Protein AF-A0A9Q1DS61-F1 (afdb_monomer)

Nearest PDB structures (foldseek):
  5mv9-assembly1_A  TM=9.771E-01  e=9.068E-58  Homo sapiens
  5xbf-assembly1_A  TM=9.706E-01  e=5.310E-56  Homo sapiens
  5mv7-assembly1_A  TM=9.578E-01  e=1.484E-56  Homo sapiens
  5mv8-assembly1_A  TM=9.631E-01  e=2.096E-55  Homo sapiens
  5ejs-assembly1_A  TM=6.787E-01  e=4.409E-28  Dictyostelium discoideum

Sequence (700 aa):
FEAVKRSGPALSKNKFIVAINWTGVTFLDEKERKLLVLSYPEITVVNTVRDGKAFGQTVFLSTLKGDFTLSSLMAGDIAELLHMFLGGLRDRSQYAVALQEANKQDDPTFLSFKKGELIILIKDDDYSPDRGWMKGKNERTSQTGAVSMDAILILPTLTKPTNEVLSLLNLSPDQRKTILQTNQREAGTVERVAPFSLKEFSLEYFRQPSKDVNRQVMSKGAAPERLWASSREPLKQALLKSLERSPLLSHQASLCFTAILKYMGDYPTKQVQSPLELTDQIFGLATANMALRDEVYCQIMKQMTSNNNRFSLDQGWQLLWLCCGLFPPSQALLKHAKRFLETRRREPLASDCLQRLQASLRMEPRKLPPHQVEIDAIQQSSTQIFHKVRFPNDTDEVFEVGTSTRIRDLIQTIAGKLNLASGDGFSIFVKTPDKFLSLNETDYFFDSLRQITDWSMKSKRTRDGGPVNVSYLVYFMRKLWFNVYPGRDLEADHLFHFPQELPKYLRGYHKCTKEDMVNIAALLFRVKFDSDKTQFVTIPKILKELVPNDQLKAMSSEEWKKNIIATYNKQVGQTAEEAVVAFLKSIFRWPTFGCAFFEVKQTSEANFPDIVQIAISKQGVTIIHPKTKDVLAMHPYNRIANWCSGSTYFHMTIGDLVKGNKILCETSLGYKMDDLLTSYVNMYVKERKAARPRNQRLTT

Radius of gyration: 37.16 Å; Cα contacts (8 Å, |Δi|>4): 1120; chains: 1; bounding box: 120×65×96 Å

Solvent-accessible surface area (backbone atoms only — not comparable to full-atom values): 39104 Å² total; per-residue (Å²): 83,65,34,33,57,77,47,52,67,94,58,98,61,54,62,34,33,47,46,77,56,100,77,28,42,34,35,21,38,98,82,70,46,79,70,45,78,42,48,47,67,40,54,77,48,77,50,73,50,82,59,97,58,102,76,59,29,33,27,37,40,34,34,66,84,46,48,35,35,33,38,15,90,58,22,66,60,54,46,53,54,48,48,51,52,46,50,62,25,35,78,65,29,43,42,26,35,27,73,43,68,39,88,47,90,88,43,80,65,42,45,59,47,51,57,53,40,54,28,39,48,48,97,55,89,89,44,57,65,92,77,48,33,36,38,27,29,32,67,90,78,68,47,61,18,42,34,51,53,91,38,40,44,70,34,30,34,88,60,87,79,52,72,66,60,52,53,49,69,62,42,53,77,69,55,38,55,55,48,53,65,51,50,71,67,62,85,55,94,60,82,85,62,74,67,54,67,49,59,73,57,37,75,76,47,34,50,78,79,80,84,55,70,68,54,61,72,79,42,84,80,70,76,80,83,57,85,44,38,43,72,71,71,73,48,87,53,43,61,38,47,84,37,67,85,34,68,67,58,14,50,51,44,17,53,20,45,43,30,51,31,46,70,29,66,53,43,96,65,99,63,91,73,56,70,62,62,33,45,40,54,45,33,39,59,31,39,71,32,75,87,42,35,49,47,51,53,49,52,47,53,12,52,55,26,92,55,85,52,64,69,32,42,56,40,38,50,44,53,47,42,53,45,19,44,38,40,51,57,48,81,84,49,39,65,56,55,52,45,37,33,66,46,36,60,88,42,90,60,26,59,57,29,50,52,33,35,60,51,27,70,79,45,83,62,41,70,54,42,86,37,67,70,61,50,57,28,40,76,70,72,36,92,71,38,75,46,68,37,31,38,59,63,76,47,72,50,77,40,82,51,60,81,77,34,27,37,48,57,52,43,47,53,51,23,58,75,62,68,39,90,61,48,74,39,50,40,46,31,42,37,41,93,89,48,79,43,76,58,60,52,85,41,40,48,54,46,55,51,43,56,52,44,53,52,52,40,58,64,43,50,78,73,66,80,60,93,66,84,72,68,70,45,41,34,49,44,76,72,48,63,62,98,76,55,73,73,77,40,59,58,47,39,62,45,32,50,45,47,59,45,48,62,43,48,31,65,42,77,57,76,73,54,74,67,54,44,34,51,41,24,19,29,46,48,23,50,74,47,46,88,53,70,82,55,62,82,46,41,64,81,46,41,74,81,39,35,27,64,83,51,62,79,77,51,56,60,67,55,50,39,54,50,22,52,59,46,38,66,71,49,72,90,63,48,32,69,58,24,51,40,51,45,44,54,62,48,61,75,42,94,64,49,67,42,50,78,42,80,32,39,45,81,56,58,88,92,50,65,51,60,34,29,38,34,41,42,84,72,24,45,32,36,26,39,72,84,84,50,46,77,76,47,74,47,40,63,94,42,49,66,50,71,53,56,47,78,56,24,29,39,38,34,34,55,49,97,89,81,34,58,59,46,43,28,45,28,76,56,14,63,59,53,49,52,51,53,53,49,54,52,50,50,54,53,50,53,57,59,69,70,51,73,91,82,82,84,84,88,133

Structure (mmCIF, N/CA/C/O backbone):
data_AF-A0A9Q1DS61-F1
#
_entry.id   AF-A0A9Q1DS61-F1
#
loop_
_atom_site.group_PDB
_atom_site.id
_atom_site.type_symbol
_atom_site.label_atom_id
_atom_site.label_alt_id
_atom_site.label_comp_id
_atom_site.label_asym_id
_atom_site.label_entity_id
_atom_site.label_seq_id
_atom_site.pdbx_PDB_ins_code
_atom_site.Cartn_x
_atom_site.Cartn_y
_atom_site.Cartn_z
_atom_site.occupancy
_atom_site.B_iso_or_equiv
_atom_site.auth_seq_id
_atom_site.auth_comp_id
_atom_site.auth_asym_id
_atom_site.auth_atom_id
_atom_site.pdbx_PDB_model_num
ATOM 1 N N . PHE A 1 1 ? 40.387 -6.948 8.600 1.00 91.94 1 PHE A N 1
ATOM 2 C CA . PHE A 1 1 ? 39.322 -6.109 9.186 1.00 91.94 1 PHE A CA 1
ATOM 3 C C . PHE A 1 1 ? 38.029 -6.277 8.402 1.00 91.94 1 PHE A C 1
ATOM 5 O O . PHE A 1 1 ? 38.066 -6.127 7.188 1.00 91.94 1 PHE A O 1
ATOM 12 N N . GLU A 1 2 ? 36.901 -6.597 9.037 1.00 91.44 2 GLU A N 1
ATOM 13 C CA . GLU A 1 2 ? 35.610 -6.658 8.331 1.00 91.44 2 GLU A CA 1
ATOM 14 C C . GLU A 1 2 ? 35.118 -5.258 7.954 1.00 91.44 2 GLU A C 1
ATOM 16 O O . GLU A 1 2 ? 35.142 -4.344 8.780 1.00 91.44 2 GLU A O 1
ATOM 21 N N . ALA A 1 3 ? 34.670 -5.085 6.712 1.00 91.31 3 ALA A N 1
ATOM 22 C CA . ALA A 1 3 ? 34.197 -3.809 6.202 1.00 91.31 3 ALA A CA 1
ATOM 23 C C . ALA A 1 3 ? 33.010 -3.976 5.244 1.00 91.31 3 ALA A C 1
ATOM 25 O O . ALA A 1 3 ? 32.880 -4.969 4.522 1.00 91.31 3 ALA A O 1
ATOM 26 N N . VAL A 1 4 ? 32.153 -2.957 5.220 1.00 90.94 4 VAL A N 1
ATOM 27 C CA . VAL A 1 4 ? 31.038 -2.836 4.280 1.00 90.94 4 VAL A CA 1
ATOM 28 C C . VAL A 1 4 ? 31.237 -1.590 3.427 1.00 90.94 4 VAL A C 1
ATOM 30 O O . VAL A 1 4 ? 31.324 -0.478 3.949 1.00 90.94 4 VAL A O 1
ATOM 33 N N . LYS A 1 5 ? 31.281 -1.753 2.104 1.00 90.81 5 LYS A N 1
ATOM 34 C CA . LYS A 1 5 ? 31.340 -0.633 1.161 1.00 90.81 5 LYS A CA 1
ATOM 35 C C . LYS A 1 5 ? 30.006 0.113 1.151 1.00 90.81 5 LYS A C 1
ATOM 37 O O . LYS A 1 5 ? 28.981 -0.450 0.773 1.00 90.81 5 LYS A O 1
ATOM 42 N N . ARG A 1 6 ? 30.039 1.393 1.523 1.00 86.88 6 ARG A N 1
ATOM 43 C CA . ARG A 1 6 ? 28.910 2.335 1.436 1.00 86.88 6 ARG A CA 1
ATOM 44 C C . ARG A 1 6 ? 28.854 3.016 0.072 1.00 86.88 6 ARG A C 1
ATOM 46 O O . ARG A 1 6 ? 27.777 3.174 -0.489 1.00 86.88 6 ARG A O 1
ATOM 53 N N . SER A 1 7 ? 30.012 3.378 -0.471 1.00 82.38 7 SER A N 1
ATOM 54 C CA . SER A 1 7 ? 30.150 3.968 -1.804 1.00 82.38 7 SER A CA 1
ATOM 55 C C . SER A 1 7 ? 31.542 3.680 -2.377 1.00 82.38 7 SER A C 1
ATOM 57 O O . SER A 1 7 ? 32.457 3.270 -1.655 1.00 82.38 7 SER A O 1
ATOM 59 N N . GLY A 1 8 ? 31.683 3.839 -3.692 1.00 81.94 8 GLY A N 1
ATOM 60 C CA . GLY A 1 8 ? 32.939 3.652 -4.417 1.00 81.94 8 GLY A CA 1
ATOM 61 C C . GLY A 1 8 ? 32.847 2.646 -5.567 1.00 81.94 8 GLY A C 1
ATOM 62 O O . GLY A 1 8 ? 31.772 2.069 -5.793 1.00 81.94 8 GLY A O 1
ATOM 63 N N . PRO A 1 9 ? 33.959 2.427 -6.295 1.00 81.94 9 PRO A N 1
ATOM 64 C CA . PRO A 1 9 ? 34.030 1.574 -7.481 1.00 81.94 9 PRO A CA 1
ATOM 65 C C . PRO A 1 9 ? 33.326 0.220 -7.333 1.00 81.94 9 PRO A C 1
ATOM 67 O O . PRO A 1 9 ? 33.289 -0.372 -6.249 1.00 81.94 9 PRO A O 1
ATOM 70 N N . ALA A 1 10 ? 32.733 -0.273 -8.424 1.00 76.69 10 ALA A N 1
ATOM 71 C CA . ALA A 1 10 ? 32.017 -1.547 -8.435 1.00 76.69 10 ALA A CA 1
ATOM 72 C C . ALA A 1 10 ? 32.930 -2.704 -7.990 1.00 76.69 10 ALA A C 1
ATOM 74 O O . ALA A 1 10 ? 34.021 -2.888 -8.521 1.00 76.69 10 ALA A O 1
ATOM 75 N N . LEU A 1 11 ? 32.455 -3.477 -7.013 1.00 80.44 11 LEU A N 1
ATOM 76 C CA . LEU A 1 11 ? 33.067 -4.713 -6.531 1.00 80.44 11 LEU A CA 1
ATOM 77 C C . LEU A 1 11 ? 32.002 -5.806 -6.624 1.00 80.44 11 LEU A C 1
ATOM 79 O O . LEU A 1 11 ? 30.812 -5.508 -6.526 1.00 80.44 11 LEU A O 1
ATOM 83 N N . SER A 1 12 ? 32.407 -7.065 -6.779 1.00 78.31 12 SER A N 1
ATOM 84 C CA . SER A 1 12 ? 31.463 -8.190 -6.873 1.00 78.31 12 SER A CA 1
ATOM 85 C C . SER A 1 12 ? 30.697 -8.461 -5.570 1.00 78.31 12 SER A C 1
ATOM 87 O O . SER A 1 12 ? 29.675 -9.144 -5.600 1.00 78.31 12 SER A O 1
ATOM 89 N N . LYS A 1 13 ? 31.158 -7.918 -4.433 1.00 81.88 13 LYS A N 1
ATOM 90 C CA . LYS A 1 13 ? 30.482 -7.956 -3.129 1.00 81.88 13 LYS A CA 1
ATOM 91 C C . LYS A 1 13 ? 30.678 -6.640 -2.374 1.00 81.88 13 LYS A C 1
ATOM 93 O O . LYS A 1 13 ? 31.725 -6.007 -2.485 1.00 81.88 13 LYS A O 1
ATOM 98 N N . ASN A 1 14 ? 29.681 -6.262 -1.571 1.00 85.81 14 ASN A N 1
ATOM 99 C CA . ASN A 1 14 ? 29.724 -5.052 -0.738 1.00 85.81 14 ASN A CA 1
ATOM 100 C C . ASN A 1 14 ? 30.189 -5.311 0.703 1.00 85.81 14 ASN A C 1
ATOM 102 O O . ASN A 1 14 ? 30.565 -4.359 1.376 1.00 85.81 14 ASN A O 1
ATOM 106 N N . LYS A 1 15 ? 30.196 -6.566 1.170 1.00 89.88 15 LYS A N 1
ATOM 107 C CA . LYS A 1 15 ? 30.783 -6.980 2.453 1.00 89.88 15 LYS A CA 1
ATOM 108 C C . LYS A 1 15 ? 32.044 -7.797 2.178 1.00 89.88 15 LYS A C 1
ATOM 110 O O . LYS A 1 15 ? 31.995 -8.728 1.371 1.00 89.88 15 LYS A O 1
ATOM 115 N N . PHE A 1 16 ? 33.156 -7.419 2.798 1.00 93.88 16 PHE A N 1
ATOM 116 C CA . PHE A 1 16 ? 34.461 -8.039 2.576 1.00 93.88 16 PHE A CA 1
ATOM 117 C C . PHE A 1 16 ? 35.422 -7.795 3.743 1.00 93.88 16 PHE A C 1
ATOM 119 O O . PHE A 1 16 ? 35.166 -6.991 4.638 1.00 93.88 16 PHE A O 1
ATOM 126 N N . ILE A 1 17 ? 36.550 -8.495 3.720 1.00 93.38 17 ILE A N 1
ATOM 127 C CA . ILE A 1 17 ? 37.658 -8.357 4.655 1.00 93.38 17 ILE A CA 1
ATOM 128 C C . ILE A 1 17 ? 38.732 -7.484 3.998 1.00 93.38 17 ILE A C 1
ATOM 130 O O . ILE A 1 17 ? 39.232 -7.797 2.920 1.00 93.38 17 ILE A O 1
ATOM 134 N N . VAL A 1 18 ? 39.105 -6.386 4.650 1.00 94.06 18 VAL A N 1
ATOM 135 C CA . VAL A 1 18 ? 40.271 -5.568 4.301 1.00 94.06 18 VAL A CA 1
ATOM 136 C C . VAL A 1 18 ? 41.505 -6.188 4.954 1.00 94.06 18 VAL A C 1
ATOM 138 O O . VAL A 1 18 ? 41.606 -6.221 6.184 1.00 94.06 18 VAL A O 1
ATOM 141 N N . ALA A 1 19 ? 42.425 -6.692 4.138 1.00 94.06 19 ALA A N 1
ATOM 142 C CA . ALA A 1 19 ? 43.728 -7.201 4.547 1.00 94.06 19 ALA A CA 1
ATOM 143 C C . ALA A 1 19 ? 44.811 -6.180 4.180 1.00 94.06 19 ALA A C 1
ATOM 145 O O . ALA A 1 19 ? 44.914 -5.774 3.024 1.00 94.06 19 ALA A O 1
ATOM 146 N N . ILE A 1 20 ? 45.608 -5.762 5.162 1.00 94.12 20 ILE A N 1
ATOM 147 C CA . ILE A 1 20 ? 46.700 -4.795 4.991 1.00 94.12 20 ILE A CA 1
ATOM 148 C C . ILE A 1 20 ? 48.000 -5.517 5.326 1.00 94.12 20 ILE A C 1
ATOM 150 O O . ILE A 1 20 ? 48.112 -6.121 6.391 1.00 94.12 20 ILE A O 1
ATOM 154 N N . ASN A 1 21 ? 48.967 -5.485 4.415 1.00 88.62 21 ASN A N 1
ATOM 155 C CA . ASN A 1 21 ? 50.283 -6.083 4.621 1.00 88.62 21 ASN A CA 1
ATOM 156 C C . ASN A 1 21 ? 51.387 -5.194 4.025 1.00 88.62 21 ASN A C 1
ATOM 158 O O . ASN A 1 21 ? 51.119 -4.130 3.475 1.00 88.62 21 ASN A O 1
ATOM 162 N N . TRP A 1 22 ? 52.641 -5.640 4.092 1.00 79.88 22 TRP A N 1
ATOM 163 C CA . TRP A 1 22 ? 53.790 -4.876 3.594 1.00 79.88 22 TRP A CA 1
ATOM 164 C C . TRP A 1 22 ? 53.781 -4.620 2.071 1.00 79.88 22 TRP A C 1
ATOM 166 O O . TRP A 1 22 ? 54.504 -3.743 1.609 1.00 79.88 22 TRP A O 1
ATOM 176 N N . THR A 1 23 ? 52.956 -5.333 1.292 1.00 79.50 23 THR A N 1
ATOM 177 C CA . THR A 1 23 ? 52.822 -5.142 -0.168 1.00 79.50 23 THR A CA 1
ATOM 178 C C . THR A 1 23 ? 51.690 -4.192 -0.568 1.00 79.50 23 THR A C 1
ATOM 180 O O . THR A 1 23 ? 51.740 -3.614 -1.653 1.00 79.50 23 THR A O 1
ATOM 183 N N . GLY A 1 24 ? 50.673 -4.010 0.281 1.00 89.19 24 GLY A N 1
ATOM 184 C CA . GLY A 1 24 ? 49.528 -3.155 -0.023 1.00 89.19 24 GLY A CA 1
ATOM 185 C C . GLY A 1 24 ? 48.254 -3.544 0.721 1.00 89.19 24 GLY A C 1
ATOM 186 O O . GLY A 1 24 ? 48.281 -4.178 1.779 1.00 89.19 24 GLY A O 1
ATOM 187 N N . VAL A 1 25 ? 47.118 -3.166 0.136 1.00 93.88 25 VAL A N 1
ATOM 188 C CA . VAL A 1 25 ? 45.771 -3.388 0.669 1.00 93.88 25 VAL A CA 1
ATOM 189 C C . VAL A 1 25 ? 44.997 -4.305 -0.264 1.00 93.88 25 VAL A C 1
ATOM 191 O O . VAL A 1 25 ? 44.885 -4.044 -1.459 1.00 93.88 25 VAL A O 1
ATOM 194 N N . THR A 1 26 ? 44.434 -5.381 0.274 1.00 93.56 26 THR A N 1
ATOM 195 C CA . THR A 1 26 ? 43.620 -6.337 -0.483 1.00 93.56 26 THR A CA 1
ATOM 196 C C . THR A 1 26 ? 42.227 -6.446 0.119 1.00 93.56 26 THR A C 1
ATOM 198 O O . THR A 1 26 ? 42.078 -6.620 1.327 1.00 93.56 26 THR A O 1
ATOM 201 N N . PHE A 1 27 ? 41.195 -6.373 -0.719 1.00 93.62 27 PHE A N 1
ATOM 202 C CA . PHE A 1 27 ? 39.818 -6.673 -0.330 1.00 93.62 27 PHE A CA 1
ATOM 203 C C . PHE A 1 27 ? 39.524 -8.135 -0.661 1.00 93.62 27 PHE A C 1
ATOM 205 O O . PHE A 1 27 ? 39.691 -8.550 -1.807 1.00 93.62 27 PHE A O 1
ATOM 212 N N . LEU A 1 28 ? 39.107 -8.913 0.332 1.00 91.19 28 LEU A N 1
ATOM 213 C CA . LEU A 1 28 ? 38.871 -10.354 0.244 1.00 91.19 28 LEU A CA 1
ATOM 214 C C . LEU A 1 28 ? 37.408 -10.668 0.558 1.00 91.19 28 LEU A C 1
ATOM 216 O O . LEU A 1 28 ? 36.851 -10.094 1.488 1.00 91.19 28 LEU A O 1
ATOM 220 N N . ASP A 1 29 ? 36.766 -11.578 -0.170 1.00 87.56 29 ASP A N 1
ATOM 221 C CA . ASP A 1 29 ? 35.454 -12.075 0.259 1.00 87.56 29 ASP A CA 1
ATOM 222 C C . ASP A 1 29 ? 35.543 -13.105 1.400 1.00 87.56 29 ASP A C 1
ATOM 224 O O . ASP A 1 29 ? 36.623 -13.494 1.832 1.00 87.56 29 ASP A O 1
ATOM 228 N N . GLU A 1 30 ? 34.386 -13.578 1.872 1.00 83.25 30 GLU A N 1
ATOM 229 C CA . GLU A 1 30 ? 34.262 -14.615 2.914 1.00 83.25 30 GLU A CA 1
ATOM 230 C C . GLU A 1 30 ? 34.907 -15.966 2.539 1.00 83.25 30 GLU A C 1
ATOM 232 O O . GLU A 1 30 ? 35.036 -16.839 3.389 1.00 83.25 30 GLU A O 1
ATOM 237 N N . LYS A 1 31 ? 35.297 -16.160 1.271 1.00 85.00 31 LYS A N 1
ATOM 238 C CA . LYS A 1 31 ? 36.021 -17.339 0.772 1.00 85.00 31 LYS A CA 1
ATOM 239 C C . LYS A 1 31 ? 37.478 -17.005 0.419 1.00 85.00 31 LYS A C 1
ATOM 241 O O . LYS A 1 31 ? 38.080 -17.718 -0.380 1.00 85.00 31 LYS A O 1
ATOM 246 N N . GLU A 1 32 ? 38.003 -15.897 0.946 1.00 82.06 32 GLU A N 1
ATOM 247 C CA . GLU A 1 32 ? 39.356 -15.370 0.715 1.00 82.06 32 GLU A CA 1
ATOM 248 C C . GLU A 1 32 ? 39.688 -15.051 -0.755 1.00 82.06 32 GLU A C 1
ATOM 250 O O . GLU A 1 32 ? 40.851 -14.941 -1.152 1.00 82.06 32 GLU A O 1
ATOM 255 N N . ARG A 1 33 ? 38.674 -14.849 -1.605 1.00 84.50 33 ARG A N 1
ATOM 256 C CA . ARG A 1 33 ? 38.889 -14.455 -3.002 1.00 84.50 33 ARG A CA 1
ATOM 257 C C . ARG A 1 33 ? 39.174 -12.962 -3.084 1.00 84.50 33 ARG A C 1
ATOM 259 O O . ARG A 1 33 ? 38.415 -12.150 -2.555 1.00 84.50 33 ARG A O 1
ATOM 266 N N . LYS A 1 34 ? 40.237 -12.595 -3.804 1.00 87.00 34 LYS A N 1
ATOM 267 C CA . LYS A 1 34 ? 40.643 -11.200 -4.035 1.00 87.00 34 LYS A CA 1
ATOM 268 C C . LYS A 1 34 ? 39.604 -10.468 -4.889 1.00 87.00 34 LYS A C 1
ATOM 270 O O . LYS A 1 34 ? 39.375 -10.830 -6.038 1.00 87.00 34 LYS A O 1
ATOM 275 N N . LEU A 1 35 ? 38.997 -9.434 -4.318 1.00 85.56 35 LEU A N 1
ATOM 276 C CA . LEU A 1 35 ? 38.041 -8.532 -4.963 1.00 85.56 35 LEU A CA 1
ATOM 277 C C . LEU A 1 35 ? 38.737 -7.300 -5.547 1.00 85.56 35 LEU A C 1
ATOM 279 O O . LEU A 1 35 ? 38.339 -6.806 -6.597 1.00 85.56 35 LEU A O 1
ATOM 283 N N . LEU A 1 36 ? 39.765 -6.808 -4.855 1.00 88.50 36 LEU A N 1
ATOM 284 C CA . LEU A 1 36 ? 40.584 -5.672 -5.264 1.00 88.50 36 LEU A CA 1
ATOM 285 C C . LEU A 1 36 ? 41.955 -5.771 -4.594 1.00 88.50 36 LEU A C 1
ATOM 287 O O . LEU A 1 36 ? 42.037 -6.145 -3.426 1.00 88.50 36 LEU A O 1
ATOM 291 N N . VAL A 1 37 ? 43.013 -5.413 -5.320 1.00 89.56 37 VAL A N 1
ATOM 292 C CA . VAL A 1 37 ? 44.373 -5.270 -4.789 1.00 89.56 37 VAL A CA 1
ATOM 293 C C . VAL A 1 37 ? 44.839 -3.855 -5.106 1.00 89.56 37 VAL A C 1
ATOM 295 O O . VAL A 1 37 ? 44.765 -3.431 -6.258 1.00 89.56 37 VAL A O 1
ATOM 298 N N . LEU A 1 38 ? 45.284 -3.137 -4.081 1.00 89.62 38 LEU A N 1
ATOM 299 C CA . LEU A 1 38 ? 45.813 -1.782 -4.162 1.00 89.62 38 LEU A CA 1
ATOM 300 C C . LEU A 1 38 ? 47.242 -1.786 -3.629 1.00 89.62 38 LEU A C 1
ATOM 302 O O . LEU A 1 38 ? 47.490 -2.202 -2.497 1.00 89.62 38 LEU A O 1
ATOM 306 N N . SER A 1 39 ? 48.175 -1.299 -4.432 1.00 91.50 39 SER A N 1
ATOM 307 C CA . SER A 1 39 ? 49.520 -0.958 -3.982 1.00 91.50 39 SER A CA 1
ATOM 308 C C . SER A 1 39 ? 49.509 0.380 -3.235 1.00 91.50 39 SER A C 1
ATOM 310 O O . SER A 1 39 ? 48.635 1.222 -3.441 1.00 91.50 39 SER A O 1
ATOM 312 N N . TYR A 1 40 ? 50.489 0.607 -2.361 1.00 92.19 40 TYR A N 1
ATOM 313 C CA . TYR A 1 40 ? 50.568 1.854 -1.594 1.00 92.19 40 TYR A CA 1
ATOM 314 C C . TYR A 1 40 ? 50.649 3.128 -2.453 1.00 92.19 40 TYR A C 1
ATOM 316 O O . TYR A 1 40 ? 49.975 4.096 -2.099 1.00 92.19 40 TYR A O 1
ATOM 324 N N . PRO A 1 41 ? 51.370 3.167 -3.594 1.00 90.19 41 PRO A N 1
ATOM 325 C CA . PRO A 1 41 ? 51.361 4.331 -4.485 1.00 90.19 41 PRO A CA 1
ATOM 326 C C . PRO A 1 41 ? 49.991 4.670 -5.078 1.00 90.19 41 PRO A C 1
ATOM 328 O O . PRO A 1 41 ? 49.776 5.798 -5.515 1.00 90.19 41 PRO A O 1
ATOM 331 N N . GLU A 1 42 ? 49.061 3.712 -5.100 1.00 88.94 42 GLU A N 1
ATOM 332 C CA . GLU A 1 42 ? 47.697 3.939 -5.573 1.00 88.94 42 GLU A CA 1
ATOM 333 C C . GLU A 1 42 ? 46.806 4.590 -4.514 1.00 88.94 42 GLU A C 1
ATOM 335 O O . GLU A 1 42 ? 45.727 5.062 -4.860 1.00 88.94 42 GLU A O 1
ATOM 340 N N . ILE A 1 43 ? 47.229 4.637 -3.250 1.00 90.88 43 ILE A N 1
ATOM 341 C CA . ILE A 1 43 ? 46.463 5.217 -2.146 1.00 90.88 43 ILE A CA 1
ATOM 342 C C . ILE A 1 43 ? 46.905 6.664 -1.944 1.00 90.88 43 ILE A C 1
ATOM 344 O O . ILE A 1 43 ? 48.043 6.941 -1.564 1.00 90.88 43 ILE A O 1
ATOM 348 N N . THR A 1 44 ? 45.993 7.603 -2.190 1.00 84.19 44 THR A N 1
ATOM 349 C CA . THR A 1 44 ? 46.311 9.034 -2.176 1.00 84.19 44 THR A CA 1
ATOM 350 C C . THR A 1 44 ? 45.930 9.705 -0.863 1.00 84.19 44 THR A C 1
ATOM 352 O O . THR A 1 44 ? 46.688 10.540 -0.376 1.00 84.19 44 THR A O 1
ATOM 355 N N . VAL A 1 45 ? 44.778 9.348 -0.281 1.00 86.19 45 VAL A N 1
ATOM 356 C CA . VAL A 1 45 ? 44.268 9.939 0.969 1.00 86.19 45 VAL A CA 1
ATOM 357 C C . VAL A 1 45 ? 43.555 8.876 1.802 1.00 86.19 45 VAL A C 1
ATOM 359 O O . VAL A 1 45 ? 42.796 8.069 1.262 1.00 86.19 45 VAL A O 1
ATOM 362 N N . VAL A 1 46 ? 43.768 8.909 3.118 1.00 89.44 46 VAL A N 1
ATOM 363 C CA . VAL A 1 46 ? 43.074 8.074 4.105 1.00 89.44 46 VAL A CA 1
ATOM 364 C C . VAL A 1 46 ? 42.496 8.995 5.176 1.00 89.44 46 VAL A C 1
ATOM 366 O O . VAL A 1 46 ? 43.251 9.673 5.855 1.00 89.44 46 VAL A O 1
ATOM 369 N N . ASN A 1 47 ? 41.174 9.016 5.345 1.00 86.94 47 ASN A N 1
ATOM 370 C CA . ASN A 1 47 ? 40.501 9.826 6.369 1.00 86.94 47 ASN A CA 1
ATOM 371 C C . ASN A 1 47 ? 39.515 8.973 7.172 1.00 86.94 47 ASN A C 1
ATOM 373 O O . ASN A 1 47 ? 38.947 8.019 6.645 1.00 86.94 47 ASN A O 1
ATOM 377 N N . THR A 1 48 ? 39.239 9.347 8.420 1.00 86.00 48 THR A N 1
ATOM 378 C CA . THR A 1 48 ? 38.224 8.686 9.259 1.00 86.00 48 THR A CA 1
ATOM 379 C C . THR A 1 48 ? 37.234 9.680 9.827 1.00 86.00 48 THR A C 1
ATOM 381 O O . THR A 1 48 ? 37.630 10.752 10.278 1.00 86.00 48 THR A O 1
ATOM 384 N N . VAL A 1 49 ? 35.961 9.294 9.880 1.00 79.31 49 VAL A N 1
ATOM 385 C CA . VAL A 1 49 ? 34.908 10.059 10.559 1.00 79.31 49 VAL A CA 1
ATOM 386 C C . VAL A 1 49 ? 34.257 9.172 11.618 1.00 79.31 49 VAL A C 1
ATOM 388 O O . VAL A 1 49 ? 33.863 8.035 11.336 1.00 79.31 49 VAL A O 1
ATOM 391 N N . ARG A 1 50 ? 34.157 9.693 12.847 1.00 66.00 50 ARG A N 1
ATOM 392 C CA . ARG A 1 50 ? 33.386 9.083 13.938 1.00 66.00 50 ARG A CA 1
ATOM 393 C C . ARG A 1 50 ? 31.990 9.696 13.935 1.00 66.00 50 ARG A C 1
ATOM 395 O O . ARG A 1 50 ? 31.861 10.895 14.160 1.00 66.00 50 ARG A O 1
ATOM 402 N N . ASP A 1 51 ? 30.970 8.888 13.666 1.00 55.28 51 ASP A N 1
ATOM 403 C CA . ASP A 1 51 ? 29.582 9.347 13.699 1.00 55.28 51 ASP A CA 1
ATOM 404 C C . ASP A 1 51 ? 29.008 9.213 15.122 1.00 55.28 51 ASP A C 1
ATOM 406 O O . ASP A 1 51 ? 29.219 8.205 15.799 1.00 55.28 51 ASP A O 1
ATOM 410 N N . GLY A 1 52 ? 28.316 10.248 15.603 1.00 50.38 52 GLY A N 1
ATOM 411 C CA . GLY A 1 52 ? 27.884 10.404 17.003 1.00 50.38 52 GLY A CA 1
ATOM 412 C C . GLY A 1 52 ? 26.652 9.585 17.408 1.00 50.38 52 GLY A C 1
ATOM 413 O O . GLY A 1 52 ? 26.091 9.808 18.479 1.00 50.38 52 GLY A O 1
ATOM 414 N N . LYS A 1 53 ? 26.194 8.654 16.565 1.00 48.06 53 LYS A N 1
ATOM 415 C CA . LYS A 1 53 ? 25.075 7.740 16.845 1.00 48.06 53 LYS A CA 1
ATOM 416 C C . LYS A 1 53 ? 25.534 6.298 16.642 1.00 48.06 53 LYS A C 1
ATOM 418 O O . LYS A 1 53 ? 26.304 6.010 15.737 1.00 48.06 53 LYS A O 1
ATOM 423 N N . ALA A 1 54 ? 25.056 5.410 17.508 1.00 46.81 54 ALA A N 1
ATOM 424 C CA . ALA A 1 54 ? 25.646 4.128 17.908 1.00 46.81 54 ALA A CA 1
ATOM 425 C C . ALA A 1 54 ? 25.870 3.020 16.842 1.00 46.81 54 ALA A C 1
ATOM 427 O O . ALA A 1 54 ? 25.989 1.861 17.221 1.00 46.81 54 ALA A O 1
ATOM 428 N N . PHE A 1 55 ? 25.982 3.309 15.539 1.00 47.12 55 PHE A N 1
ATOM 429 C CA . PHE A 1 55 ? 26.291 2.294 14.520 1.00 47.12 55 PHE A CA 1
ATOM 430 C C . PHE A 1 55 ? 27.230 2.801 13.404 1.00 47.12 55 PHE A C 1
ATOM 432 O O . PHE A 1 55 ? 26.788 3.170 12.319 1.00 47.12 55 PHE A O 1
ATOM 439 N N . GLY A 1 56 ? 28.543 2.689 13.650 1.00 57.72 56 GLY A N 1
ATOM 440 C CA . GLY A 1 56 ? 29.570 2.482 12.614 1.00 57.72 56 GLY A CA 1
ATOM 441 C C . GLY A 1 56 ? 30.540 3.645 12.368 1.00 57.72 56 GLY A C 1
ATOM 442 O O . GLY A 1 56 ? 30.156 4.692 11.860 1.00 57.72 56 GLY A O 1
ATOM 443 N N . GLN A 1 57 ? 31.834 3.430 12.638 1.00 78.75 57 GLN A N 1
ATOM 444 C CA . GLN A 1 57 ? 32.900 4.324 12.173 1.00 78.75 57 GLN A CA 1
ATOM 445 C C . GLN A 1 57 ? 33.131 4.129 10.664 1.00 78.75 57 GLN A C 1
ATOM 447 O O . GLN A 1 57 ? 32.929 3.034 10.124 1.00 78.75 57 GLN A O 1
ATOM 452 N N . THR A 1 58 ? 33.545 5.191 9.971 1.00 88.12 58 THR A N 1
ATOM 453 C CA . THR A 1 58 ? 33.748 5.164 8.515 1.00 88.12 58 THR A CA 1
ATOM 454 C C . THR A 1 58 ? 35.170 5.576 8.156 1.00 88.12 58 THR A C 1
ATOM 456 O O . THR A 1 58 ? 35.659 6.596 8.642 1.00 88.12 58 THR A O 1
ATOM 459 N N . VAL A 1 59 ? 35.813 4.802 7.278 1.00 90.94 59 VAL A N 1
ATOM 460 C CA . VAL A 1 59 ? 37.090 5.144 6.64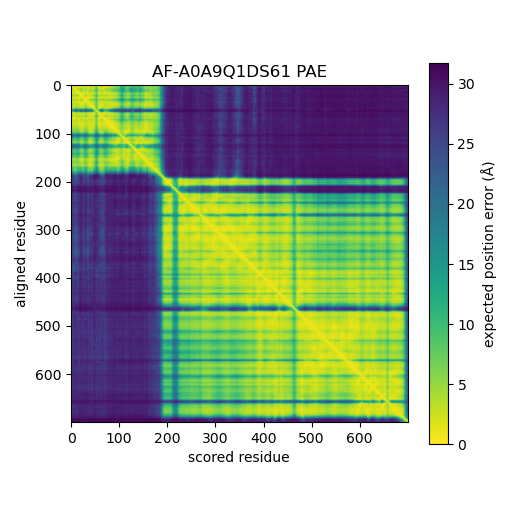1 1.00 90.94 59 VAL A CA 1
ATOM 461 C C . VAL A 1 59 ? 36.860 5.513 5.176 1.00 90.94 59 VAL A C 1
ATOM 463 O O . VAL A 1 59 ? 36.170 4.815 4.429 1.00 90.94 59 VAL A O 1
ATOM 466 N N . PHE A 1 60 ? 37.441 6.635 4.775 1.00 90.31 60 PHE A N 1
ATOM 467 C CA . PHE A 1 60 ? 37.475 7.136 3.411 1.00 90.31 60 PHE A CA 1
ATOM 468 C C . PHE A 1 60 ? 38.854 6.853 2.830 1.00 90.31 60 PHE A C 1
ATOM 470 O O . PHE A 1 60 ? 39.861 7.324 3.357 1.00 90.31 60 PHE A O 1
ATOM 477 N N . LEU A 1 61 ? 38.889 6.089 1.744 1.00 90.25 61 LEU A N 1
ATOM 478 C CA . LEU A 1 61 ? 40.106 5.702 1.047 1.00 90.25 61 LEU A CA 1
ATOM 479 C C . LEU A 1 61 ? 40.051 6.263 -0.374 1.00 90.25 61 LEU A C 1
ATOM 481 O O . LEU A 1 61 ? 39.346 5.723 -1.224 1.00 90.25 61 LEU A O 1
ATOM 485 N N . SER A 1 62 ? 40.775 7.351 -0.628 1.00 87.62 62 SER A N 1
ATOM 486 C CA . SER A 1 62 ? 40.922 7.890 -1.984 1.00 87.62 62 SER A CA 1
ATOM 487 C C . SER A 1 62 ? 42.054 7.161 -2.694 1.00 87.62 62 SER A C 1
ATOM 489 O O . SER A 1 62 ? 43.142 6.999 -2.128 1.00 87.62 62 SER A O 1
ATOM 491 N N . THR A 1 63 ? 41.800 6.698 -3.917 1.00 89.31 63 THR A N 1
ATOM 492 C CA . THR A 1 63 ? 42.782 5.919 -4.681 1.00 89.31 63 THR A CA 1
ATOM 493 C C . THR A 1 63 ? 42.842 6.345 -6.140 1.00 89.31 63 THR A C 1
ATOM 495 O O . THR A 1 63 ? 41.887 6.891 -6.692 1.00 89.31 63 THR A O 1
ATOM 498 N N . LEU A 1 64 ? 43.938 6.004 -6.819 1.00 83.31 64 LEU A N 1
ATOM 499 C CA . LEU A 1 64 ? 44.062 6.157 -8.270 1.00 83.31 64 LEU A CA 1
ATOM 500 C C . LEU A 1 64 ? 43.020 5.336 -9.049 1.00 83.31 64 LEU A C 1
ATOM 502 O O . LEU A 1 64 ? 42.756 5.650 -10.208 1.00 83.31 64 LEU A O 1
ATOM 506 N N . LYS A 1 65 ? 42.411 4.329 -8.405 1.00 80.25 65 LYS A N 1
ATOM 507 C CA . LYS A 1 65 ? 41.356 3.449 -8.934 1.00 80.25 65 LYS A CA 1
ATOM 508 C C . LYS A 1 65 ? 39.943 3.835 -8.462 1.00 80.25 65 LYS A C 1
ATOM 510 O O . LYS A 1 65 ? 38.986 3.111 -8.736 1.00 80.25 65 LYS A O 1
ATOM 515 N N . GLY A 1 66 ? 39.799 4.997 -7.822 1.00 83.00 66 GLY A N 1
ATOM 516 C CA . GLY A 1 66 ? 38.539 5.567 -7.345 1.00 83.00 66 GLY A CA 1
ATOM 517 C C . GLY A 1 66 ? 38.411 5.580 -5.822 1.00 83.00 66 GLY A C 1
ATOM 518 O O . GLY A 1 66 ? 39.131 4.879 -5.110 1.00 83.00 66 GLY A O 1
ATOM 519 N N . ASP A 1 67 ? 37.487 6.398 -5.327 1.00 88.44 67 ASP A N 1
ATOM 520 C CA . ASP A 1 67 ? 37.343 6.657 -3.894 1.00 88.44 67 ASP A CA 1
ATOM 521 C C . ASP A 1 67 ? 36.374 5.663 -3.254 1.00 88.44 67 ASP A C 1
ATOM 523 O O . ASP A 1 67 ? 35.291 5.408 -3.783 1.00 88.44 67 ASP A O 1
ATOM 527 N N . PHE A 1 68 ? 36.752 5.105 -2.108 1.00 90.00 68 PHE A N 1
ATOM 528 C CA . PHE A 1 68 ? 35.950 4.156 -1.345 1.00 90.00 68 PHE A CA 1
ATOM 529 C C . PHE A 1 68 ? 35.521 4.757 -0.010 1.00 90.00 68 PHE A C 1
ATOM 531 O O . PHE A 1 68 ? 36.335 5.308 0.730 1.00 90.00 68 PHE A O 1
ATOM 538 N N . THR A 1 69 ? 34.252 4.565 0.338 1.00 90.81 69 THR A N 1
ATOM 539 C CA . THR A 1 69 ? 33.734 4.818 1.686 1.00 90.81 69 THR A CA 1
ATOM 540 C C . THR A 1 69 ? 33.381 3.482 2.318 1.00 90.81 69 THR A C 1
ATOM 542 O O . THR A 1 69 ? 32.454 2.800 1.869 1.00 90.81 69 THR A O 1
ATOM 545 N N . LEU A 1 70 ? 34.129 3.090 3.348 1.00 92.06 70 LEU A N 1
ATOM 546 C CA . LEU A 1 70 ? 33.988 1.799 4.014 1.00 92.06 70 LEU A CA 1
ATOM 547 C C . LEU A 1 70 ? 33.521 1.998 5.453 1.00 92.06 70 LEU A C 1
ATOM 549 O O . LEU A 1 70 ? 34.099 2.777 6.204 1.00 92.06 70 LEU A O 1
ATOM 553 N N . SER A 1 71 ? 32.493 1.257 5.847 1.00 90.56 71 SER A N 1
ATOM 554 C CA . SER A 1 71 ? 32.004 1.203 7.222 1.00 90.56 71 SER A CA 1
ATOM 555 C C . SER A 1 71 ? 32.606 -0.017 7.918 1.00 90.56 71 SER A C 1
ATOM 557 O O . SER A 1 71 ? 32.501 -1.129 7.397 1.00 90.56 71 SER A O 1
ATOM 559 N N . SER A 1 72 ? 33.261 0.182 9.063 1.00 88.69 72 SER A N 1
ATOM 560 C CA . SER A 1 72 ? 33.884 -0.885 9.857 1.00 88.69 72 SER A CA 1
ATOM 561 C C . SER A 1 72 ? 33.867 -0.528 11.340 1.00 88.69 72 SER A C 1
ATOM 563 O O . SER A 1 72 ? 33.952 0.643 11.707 1.00 88.69 72 SER A O 1
ATOM 565 N N . LEU A 1 73 ? 33.791 -1.542 12.203 1.00 86.69 73 LEU A N 1
ATOM 566 C CA . LEU A 1 73 ? 33.942 -1.363 13.651 1.00 86.69 73 LEU A CA 1
ATOM 567 C C . LEU A 1 73 ? 35.378 -0.963 14.034 1.00 86.69 73 LEU A C 1
ATOM 569 O O . LEU A 1 73 ? 35.561 -0.264 15.022 1.00 86.69 73 LEU A O 1
ATOM 573 N N . MET A 1 74 ? 36.360 -1.341 13.209 1.00 88.75 74 MET A N 1
ATOM 574 C CA . MET A 1 74 ? 37.795 -1.089 13.402 1.00 88.75 74 MET A CA 1
ATOM 575 C C . MET A 1 74 ? 38.311 -0.028 12.410 1.00 88.75 74 MET A C 1
ATOM 577 O O . MET A 1 74 ? 39.434 -0.110 11.917 1.00 88.75 74 MET A O 1
ATOM 581 N N . ALA A 1 75 ? 37.466 0.934 12.012 1.00 88.69 75 ALA A N 1
ATOM 582 C CA . ALA A 1 75 ? 37.833 1.912 10.981 1.00 88.69 75 ALA A CA 1
ATOM 583 C C . ALA A 1 75 ? 39.013 2.807 11.404 1.00 88.69 75 ALA A C 1
ATOM 585 O O . ALA A 1 75 ? 39.822 3.171 10.551 1.00 88.69 75 ALA A O 1
ATOM 586 N N . GLY A 1 76 ? 39.124 3.123 12.701 1.00 87.19 76 GLY A N 1
ATOM 587 C CA . GLY A 1 76 ? 40.288 3.806 13.274 1.00 87.19 76 GLY A CA 1
ATOM 588 C C . GLY A 1 76 ? 41.584 3.020 13.064 1.00 87.19 76 GLY A C 1
ATOM 589 O O . GLY A 1 76 ? 42.514 3.544 12.459 1.00 87.19 76 GLY A O 1
ATOM 590 N N . ASP A 1 77 ? 41.603 1.740 13.444 1.00 90.44 77 ASP A N 1
ATOM 591 C CA . ASP A 1 77 ? 42.794 0.884 13.329 1.00 90.44 77 ASP A CA 1
ATOM 592 C C . ASP A 1 77 ? 43.217 0.669 11.869 1.00 90.44 77 ASP A C 1
ATOM 594 O O . ASP A 1 77 ? 44.406 0.657 11.549 1.00 90.44 77 ASP A O 1
ATOM 598 N N . ILE A 1 78 ? 42.243 0.545 10.955 1.00 92.38 78 ILE A N 1
ATOM 599 C CA . ILE A 1 78 ? 42.504 0.494 9.508 1.00 92.38 78 ILE A CA 1
ATOM 600 C C . ILE A 1 78 ? 43.261 1.750 9.071 1.00 92.38 78 ILE A C 1
ATOM 602 O O . ILE A 1 78 ? 44.253 1.653 8.350 1.00 92.38 78 ILE A O 1
ATOM 606 N N . ALA A 1 79 ? 42.794 2.931 9.476 1.00 91.56 79 ALA A N 1
ATOM 607 C CA . ALA A 1 79 ? 43.401 4.180 9.052 1.00 91.56 79 ALA A CA 1
ATOM 608 C C . ALA A 1 79 ? 44.779 4.399 9.675 1.00 91.56 79 ALA A C 1
ATOM 610 O O . ALA A 1 79 ? 45.693 4.787 8.952 1.00 91.56 79 ALA A O 1
ATOM 611 N N . GLU A 1 80 ? 44.957 4.128 10.968 1.00 90.81 80 GLU A N 1
ATOM 612 C CA . GLU A 1 80 ? 46.257 4.243 11.639 1.00 90.81 80 GLU A CA 1
ATOM 613 C C . GLU A 1 80 ? 47.306 3.334 10.990 1.00 90.81 80 GLU A C 1
ATOM 615 O O . GLU A 1 80 ? 48.408 3.784 10.665 1.00 90.81 80 GLU A O 1
ATOM 620 N N . LEU A 1 81 ? 46.940 2.082 10.698 1.00 93.44 81 LEU A N 1
ATOM 621 C CA . LEU A 1 81 ? 47.839 1.133 10.049 1.00 93.44 81 LEU A CA 1
ATOM 622 C C . LEU A 1 81 ? 48.242 1.598 8.641 1.00 93.44 81 LEU A C 1
ATOM 624 O O . LEU A 1 81 ? 49.412 1.502 8.267 1.00 93.44 81 LEU A O 1
ATOM 628 N N . LEU A 1 82 ? 47.298 2.141 7.864 1.00 93.69 82 LEU A N 1
ATOM 629 C CA . LEU A 1 82 ? 47.593 2.693 6.540 1.00 93.69 82 LEU A CA 1
ATOM 630 C C . LEU A 1 82 ? 48.482 3.936 6.612 1.00 93.69 82 LEU A C 1
ATOM 632 O O . LEU A 1 82 ? 49.401 4.050 5.806 1.00 93.69 82 LEU A O 1
ATOM 636 N N . HIS A 1 83 ? 48.255 4.841 7.568 1.00 92.44 83 HIS A N 1
ATOM 637 C CA . HIS A 1 83 ? 49.121 6.008 7.764 1.00 92.44 83 HIS A CA 1
ATOM 638 C C . HIS A 1 83 ? 50.547 5.594 8.128 1.00 92.44 83 HIS A C 1
ATOM 640 O O . HIS A 1 83 ? 51.495 6.134 7.559 1.00 92.44 83 HIS A O 1
ATOM 646 N N . MET A 1 84 ? 50.702 4.598 9.006 1.00 92.50 84 MET A N 1
ATOM 647 C CA . MET A 1 84 ? 52.008 4.059 9.390 1.00 92.50 84 MET A CA 1
ATOM 648 C C . MET A 1 84 ? 52.768 3.507 8.175 1.00 92.50 84 MET A C 1
ATOM 650 O O . MET A 1 84 ? 53.917 3.889 7.945 1.00 92.50 84 MET A O 1
ATOM 654 N N . PHE A 1 85 ? 52.122 2.677 7.345 1.00 93.00 85 PHE A N 1
ATOM 655 C CA . PHE A 1 85 ? 52.756 2.156 6.130 1.00 93.00 85 PHE A CA 1
ATOM 656 C C . PHE A 1 85 ? 53.050 3.257 5.104 1.00 93.00 85 PHE A C 1
ATOM 658 O O . PHE A 1 85 ? 54.157 3.305 4.575 1.00 93.00 85 PHE A O 1
ATOM 665 N N . LEU A 1 86 ? 52.100 4.157 4.827 1.00 91.12 86 LEU A N 1
ATOM 666 C CA . LEU A 1 86 ? 52.282 5.229 3.844 1.00 91.12 86 LEU A CA 1
ATOM 667 C C . LEU A 1 86 ? 53.409 6.189 4.242 1.00 91.12 86 LEU A C 1
ATOM 669 O O . LEU A 1 86 ? 54.227 6.530 3.389 1.00 91.12 86 LEU A O 1
ATOM 673 N N . GLY A 1 87 ? 53.477 6.593 5.513 1.00 88.25 87 GLY A N 1
ATOM 674 C CA . GLY A 1 87 ? 54.549 7.441 6.038 1.00 88.25 87 GLY A CA 1
ATOM 675 C C . GLY A 1 87 ? 55.899 6.733 5.980 1.00 88.25 87 GLY A C 1
ATOM 676 O O . GLY A 1 87 ? 56.803 7.170 5.271 1.00 88.25 87 GLY A O 1
ATOM 677 N N . GLY A 1 88 ? 55.995 5.554 6.603 1.00 89.00 88 GLY A N 1
ATOM 678 C CA . GLY A 1 88 ? 57.249 4.804 6.660 1.00 89.00 88 GLY A CA 1
ATOM 679 C C . GLY A 1 88 ? 57.774 4.345 5.293 1.00 89.00 88 GLY A C 1
ATOM 680 O O . GLY A 1 88 ? 58.973 4.087 5.160 1.00 89.00 88 GLY A O 1
ATOM 681 N N . LEU A 1 89 ? 56.913 4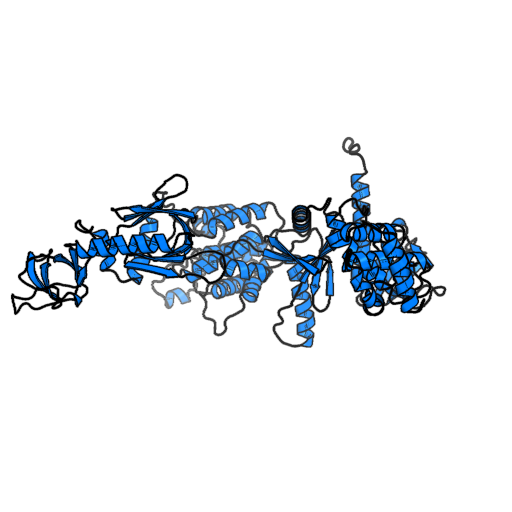.211 4.278 1.00 90.44 89 LEU A N 1
ATOM 682 C CA . LEU A 1 89 ? 57.325 3.952 2.896 1.00 90.44 89 LEU A CA 1
ATOM 683 C C . LEU A 1 89 ? 57.793 5.221 2.178 1.00 90.44 89 LEU A C 1
ATOM 685 O O . LEU A 1 89 ? 58.738 5.126 1.402 1.00 90.44 89 LEU A O 1
ATOM 689 N N . ARG A 1 90 ? 57.184 6.390 2.421 1.00 89.25 90 ARG A N 1
ATOM 690 C CA . ARG A 1 90 ? 57.643 7.667 1.838 1.00 89.25 90 ARG A CA 1
ATOM 691 C C . ARG A 1 90 ? 59.041 8.024 2.323 1.00 89.25 90 ARG A C 1
ATOM 693 O O . ARG A 1 90 ? 59.893 8.319 1.493 1.00 89.25 90 ARG A O 1
ATOM 700 N N . ASP A 1 91 ? 59.307 7.870 3.617 1.00 86.19 91 ASP A N 1
ATOM 701 C CA . ASP A 1 91 ? 60.617 8.178 4.210 1.00 86.19 91 ASP A CA 1
ATOM 702 C C . ASP A 1 91 ? 61.744 7.328 3.601 1.00 86.19 91 ASP A C 1
ATOM 704 O O . ASP A 1 91 ? 62.885 7.766 3.425 1.00 86.19 91 ASP A O 1
ATOM 708 N N . ARG A 1 92 ? 61.426 6.080 3.240 1.00 87.94 92 ARG A N 1
ATOM 709 C CA . ARG A 1 92 ? 62.377 5.110 2.678 1.00 87.94 92 ARG A CA 1
ATOM 710 C C . ARG A 1 92 ? 62.381 5.057 1.151 1.00 87.94 92 ARG A C 1
ATOM 712 O O . ARG A 1 92 ? 63.268 4.418 0.590 1.00 87.94 92 ARG A O 1
ATOM 719 N N . SER A 1 93 ? 61.445 5.731 0.491 1.00 91.00 93 SER A N 1
ATOM 720 C CA . SER A 1 93 ? 61.311 5.708 -0.962 1.00 91.00 93 SER A CA 1
ATOM 721 C C . SER A 1 93 ? 62.497 6.370 -1.660 1.00 91.00 93 SER A C 1
ATOM 723 O O . SER A 1 93 ? 63.089 7.331 -1.168 1.00 91.00 93 SER A O 1
ATOM 725 N N . GLN A 1 94 ? 62.818 5.846 -2.840 1.00 91.81 94 GLN A N 1
ATOM 726 C CA . GLN A 1 94 ? 63.761 6.434 -3.792 1.00 91.81 94 GLN A CA 1
ATOM 727 C C . GLN A 1 94 ? 63.046 6.931 -5.055 1.00 91.81 94 GLN A C 1
ATOM 729 O O . GLN A 1 94 ? 63.693 7.268 -6.039 1.00 91.81 94 GLN A O 1
ATOM 734 N N . TYR A 1 95 ? 61.713 6.953 -5.065 1.00 92.44 95 TYR A N 1
ATOM 735 C CA . TYR A 1 95 ? 60.926 7.211 -6.265 1.00 92.44 95 TYR A CA 1
ATOM 736 C C . TYR A 1 95 ? 59.952 8.358 -6.022 1.00 92.44 95 TYR A C 1
ATOM 738 O O . TYR A 1 95 ? 59.116 8.302 -5.118 1.00 92.44 95 TYR A O 1
ATOM 746 N N . ALA A 1 96 ? 60.025 9.382 -6.866 1.00 90.38 96 ALA A N 1
ATOM 747 C CA . ALA A 1 96 ? 59.122 10.522 -6.848 1.00 90.38 96 ALA A CA 1
ATOM 748 C C . ALA A 1 96 ? 58.619 10.847 -8.257 1.00 90.38 96 ALA A C 1
ATOM 750 O O . ALA A 1 96 ? 59.297 10.584 -9.243 1.00 90.38 96 ALA A O 1
ATOM 751 N N . VAL A 1 97 ? 57.431 11.433 -8.360 1.00 90.56 97 VAL A N 1
ATOM 752 C CA . VAL A 1 97 ? 56.871 11.923 -9.628 1.00 90.56 97 VAL A CA 1
ATOM 753 C C . VAL A 1 97 ? 56.862 13.443 -9.637 1.00 90.56 97 VAL A C 1
ATOM 755 O O . VAL A 1 97 ? 56.470 14.067 -8.653 1.00 90.56 97 VAL A O 1
ATOM 758 N N . ALA A 1 98 ? 57.254 14.043 -10.758 1.00 88.19 98 ALA A N 1
ATOM 759 C CA . ALA A 1 98 ? 57.188 15.486 -10.950 1.00 88.19 98 ALA A CA 1
ATOM 760 C C . ALA A 1 98 ? 55.735 15.991 -11.000 1.00 88.19 98 ALA A C 1
ATOM 762 O O . ALA A 1 98 ? 54.956 15.600 -11.873 1.00 88.19 98 ALA A O 1
ATOM 763 N N . LEU A 1 99 ? 55.370 16.898 -10.093 1.00 81.75 99 LEU A N 1
ATOM 764 C CA . LEU A 1 99 ? 54.061 17.563 -10.070 1.00 81.75 99 LEU A CA 1
ATOM 765 C C . LEU A 1 99 ? 54.010 18.789 -10.990 1.00 81.75 99 LEU A C 1
ATOM 767 O O . LEU A 1 99 ? 52.937 19.155 -11.481 1.00 81.75 99 LEU A O 1
ATOM 771 N N . GLN A 1 100 ? 55.168 19.405 -11.224 1.00 81.56 100 GLN A N 1
ATOM 772 C CA . GLN A 1 100 ? 55.349 20.615 -12.023 1.00 81.56 100 GLN A CA 1
ATOM 773 C C . GLN A 1 100 ? 56.416 20.384 -13.102 1.00 81.56 100 GLN A C 1
ATOM 775 O O . GLN A 1 100 ? 57.163 19.409 -13.049 1.00 81.56 100 GLN A O 1
ATOM 780 N N . GLU A 1 101 ? 56.465 21.260 -14.101 1.00 83.69 101 GLU A N 1
ATOM 781 C CA . GLU A 1 101 ? 57.534 21.269 -15.102 1.00 83.69 101 GLU A CA 1
ATOM 782 C C . GLU A 1 101 ? 58.613 22.271 -14.681 1.00 83.69 101 GLU A C 1
ATOM 784 O O . GLU A 1 101 ? 58.306 23.402 -14.309 1.00 83.69 101 GLU A O 1
ATOM 789 N N . ALA A 1 102 ? 59.873 21.848 -14.742 1.00 78.69 102 ALA A N 1
ATOM 790 C CA . ALA A 1 102 ? 61.035 22.681 -14.481 1.00 78.69 102 ALA A CA 1
ATOM 791 C C . ALA A 1 102 ? 61.954 22.613 -15.701 1.00 78.69 102 ALA A C 1
ATOM 793 O O . ALA A 1 102 ? 62.580 21.586 -15.966 1.00 78.69 102 ALA A O 1
ATOM 794 N N . ASN A 1 103 ? 62.019 23.710 -16.457 1.00 70.69 103 ASN A N 1
ATOM 795 C CA . ASN A 1 103 ? 62.900 23.838 -17.611 1.00 70.69 103 ASN A CA 1
ATOM 796 C C . ASN A 1 103 ? 63.989 24.863 -17.288 1.00 70.69 103 ASN A C 1
ATOM 798 O O . ASN A 1 103 ? 63.792 26.063 -17.462 1.00 70.69 103 ASN A O 1
ATOM 802 N N . LYS A 1 104 ? 65.113 24.388 -16.748 1.00 66.12 104 LYS A N 1
ATOM 803 C CA . LYS A 1 104 ? 66.291 25.207 -16.442 1.00 66.12 104 LYS A CA 1
ATOM 804 C C . LYS A 1 104 ? 67.491 24.608 -17.166 1.00 66.12 104 LYS A C 1
ATOM 806 O O . LYS A 1 104 ? 68.359 24.007 -16.549 1.00 66.12 104 LYS A O 1
ATOM 811 N N . GLN A 1 105 ? 67.493 24.718 -18.493 1.00 59.03 105 GLN A N 1
ATOM 812 C CA . GLN A 1 105 ? 68.600 24.223 -19.322 1.00 59.03 105 GLN A CA 1
ATOM 813 C C . GLN A 1 105 ? 69.886 25.050 -19.155 1.00 59.03 105 GLN A C 1
ATOM 815 O O . GLN A 1 105 ? 70.954 24.571 -19.522 1.00 59.03 105 GLN A O 1
ATOM 820 N N . ASP A 1 106 ? 69.788 26.242 -18.560 1.00 58.28 106 ASP A N 1
ATOM 821 C CA . ASP A 1 106 ? 70.893 27.199 -18.442 1.00 58.28 106 ASP A CA 1
ATOM 822 C C . ASP A 1 106 ? 71.769 27.007 -17.187 1.00 58.28 106 ASP A C 1
ATOM 824 O O . ASP A 1 106 ? 72.836 27.608 -17.096 1.00 58.28 106 ASP A O 1
ATOM 828 N N . ASP A 1 107 ? 71.356 26.172 -16.223 1.00 70.81 107 ASP A N 1
ATOM 829 C CA . ASP A 1 107 ? 72.111 25.914 -14.987 1.00 70.81 107 ASP A CA 1
ATOM 830 C C . ASP A 1 107 ? 72.168 24.401 -14.680 1.00 70.81 107 ASP A C 1
ATOM 832 O O . ASP A 1 107 ? 71.146 23.816 -14.300 1.00 70.81 107 ASP A O 1
ATOM 836 N N . PRO A 1 108 ? 73.346 23.751 -14.804 1.00 66.94 108 PRO A N 1
ATOM 837 C CA . PRO A 1 108 ? 73.504 22.309 -14.606 1.00 66.94 108 PRO A CA 1
ATOM 838 C C . PRO A 1 108 ? 73.301 21.865 -13.149 1.00 66.94 108 PRO A C 1
ATOM 840 O O . PRO A 1 108 ? 73.253 20.667 -12.876 1.00 66.94 108 PRO A O 1
ATOM 843 N N . THR A 1 109 ? 73.173 22.808 -12.210 1.00 77.19 109 THR A N 1
ATOM 844 C CA . THR A 1 109 ? 72.918 22.529 -10.792 1.00 77.19 109 THR A CA 1
ATOM 845 C C . THR A 1 109 ? 71.487 22.034 -10.558 1.00 77.19 109 THR A C 1
ATOM 847 O O . THR A 1 109 ? 71.249 21.251 -9.636 1.00 77.19 109 THR A O 1
ATOM 850 N N . PHE A 1 110 ? 70.521 22.456 -11.383 1.00 82.00 110 PHE A N 1
ATOM 851 C CA . PHE A 1 110 ? 69.108 22.098 -11.234 1.00 82.00 110 PHE A CA 1
ATOM 852 C C . PHE A 1 110 ? 68.703 20.970 -12.182 1.00 82.00 110 PHE A C 1
ATOM 854 O O . PHE A 1 110 ? 69.062 20.953 -13.358 1.00 82.00 110 PHE A O 1
ATOM 861 N N . LEU A 1 111 ? 67.881 20.039 -11.694 1.00 84.19 111 LEU A N 1
ATOM 862 C CA . LEU A 1 111 ? 67.333 18.996 -12.552 1.00 84.19 111 LEU A CA 1
ATOM 863 C C . LEU A 1 111 ? 66.222 19.570 -13.441 1.00 84.19 111 LEU A C 1
ATOM 865 O O . LEU A 1 111 ? 65.239 20.114 -12.939 1.00 84.19 111 LEU A O 1
ATOM 869 N N . SER A 1 112 ? 66.343 19.378 -14.756 1.00 84.38 112 SER A N 1
ATOM 870 C CA . SER A 1 112 ? 65.266 19.668 -15.706 1.00 84.38 112 SER A CA 1
ATOM 871 C C . SER A 1 112 ? 64.351 18.450 -15.891 1.00 84.38 112 SER A C 1
ATOM 873 O O . SER A 1 112 ? 64.811 17.332 -16.153 1.00 84.38 112 SER A O 1
ATOM 875 N N . PHE A 1 113 ? 63.041 18.652 -15.754 1.00 86.62 113 PHE A N 1
ATOM 876 C CA . PHE A 1 113 ? 62.036 17.590 -15.846 1.00 86.62 113 PHE A CA 1
ATOM 877 C C . PHE A 1 113 ? 60.669 18.129 -16.265 1.00 86.62 113 PHE A C 1
ATOM 879 O O . PHE A 1 113 ? 60.306 19.271 -15.982 1.00 86.62 113 PHE A O 1
ATOM 886 N N . LYS A 1 114 ? 59.886 17.276 -16.925 1.00 86.31 114 LYS A N 1
ATOM 887 C CA . LYS A 1 114 ? 58.494 17.557 -17.283 1.00 86.31 114 LYS A CA 1
ATOM 888 C C . LYS A 1 114 ? 57.541 17.012 -16.232 1.00 86.31 114 LYS A C 1
ATOM 890 O O . LYS A 1 114 ? 57.827 16.017 -15.566 1.00 86.31 114 LYS A O 1
ATOM 895 N N . LYS A 1 115 ? 56.366 17.636 -16.133 1.00 84.50 115 LY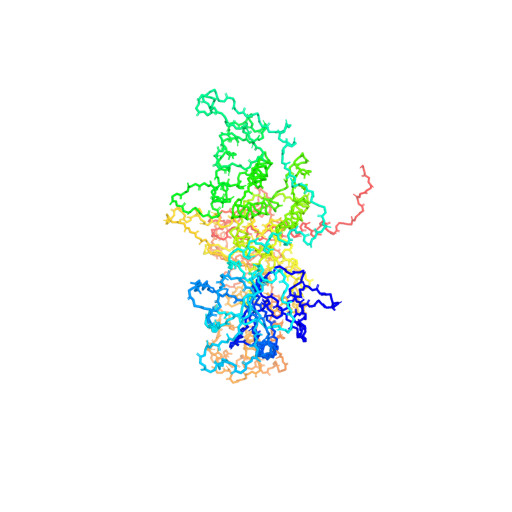S A N 1
ATOM 896 C CA . LYS A 1 115 ? 55.281 17.143 -15.283 1.00 84.50 115 LYS A CA 1
ATOM 897 C C . LYS A 1 115 ? 54.962 15.685 -15.626 1.00 84.50 115 LYS A C 1
ATOM 899 O O . LYS A 1 115 ? 54.728 15.353 -16.787 1.00 84.50 115 LYS A O 1
ATOM 904 N N . GLY A 1 116 ? 54.923 14.841 -14.601 1.00 81.38 116 GLY A N 1
ATOM 905 C CA . GLY A 1 116 ? 54.609 13.423 -14.714 1.00 81.38 116 GLY A CA 1
ATOM 906 C C . GLY A 1 116 ? 55.789 12.490 -14.988 1.00 81.38 116 GLY A C 1
ATOM 907 O O . GLY A 1 116 ? 55.580 11.286 -15.146 1.00 81.38 116 GLY A O 1
ATOM 908 N N . GLU A 1 117 ? 57.017 13.012 -15.047 1.00 87.44 117 GLU A N 1
ATOM 909 C CA . GLU A 1 117 ? 58.228 12.196 -15.167 1.00 87.44 117 GLU A CA 1
ATOM 910 C C . GLU A 1 117 ? 58.638 11.578 -13.822 1.00 87.44 117 GLU A C 1
ATOM 912 O O . GLU A 1 117 ? 58.430 12.167 -12.756 1.00 87.44 117 GLU A O 1
ATOM 917 N N . LEU A 1 118 ? 59.227 10.376 -13.881 1.00 90.62 118 LEU A N 1
ATOM 918 C CA . LEU A 1 118 ? 59.776 9.685 -12.715 1.00 90.62 118 LEU A CA 1
ATOM 919 C C . LEU A 1 118 ? 61.167 10.235 -12.383 1.00 90.62 118 LEU A C 1
ATOM 921 O O . LEU A 1 118 ? 62.069 10.262 -13.225 1.00 90.62 118 LEU A O 1
ATOM 925 N N . ILE A 1 119 ? 61.335 10.621 -11.126 1.00 90.94 119 ILE A N 1
ATOM 926 C CA . ILE A 1 119 ? 62.577 11.104 -10.541 1.00 90.94 119 ILE A CA 1
ATOM 927 C C . ILE A 1 119 ? 63.044 10.068 -9.519 1.00 90.94 119 ILE A C 1
ATOM 929 O O . ILE 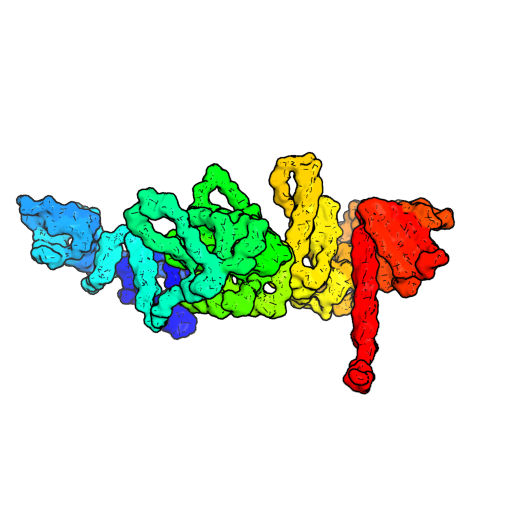A 1 119 ? 62.322 9.722 -8.581 1.00 90.94 119 ILE A O 1
ATOM 933 N N . ILE A 1 120 ? 64.263 9.573 -9.712 1.00 91.25 120 ILE A N 1
ATOM 934 C CA . ILE A 1 120 ? 64.943 8.675 -8.783 1.00 91.25 120 ILE A CA 1
ATOM 935 C C . ILE A 1 120 ? 65.698 9.545 -7.782 1.00 91.25 120 ILE A C 1
ATOM 937 O O . ILE A 1 120 ? 66.605 10.285 -8.159 1.00 91.25 120 ILE A O 1
ATOM 941 N N . LEU A 1 121 ? 65.296 9.489 -6.520 1.00 89.00 121 LEU A N 1
ATOM 942 C CA . LEU A 1 121 ? 65.895 10.255 -5.436 1.00 89.00 121 LEU A CA 1
ATOM 943 C C . LEU A 1 121 ? 67.223 9.624 -5.030 1.00 89.00 121 LEU A C 1
ATOM 945 O O . LEU A 1 121 ? 67.293 8.423 -4.762 1.00 89.00 121 LEU A O 1
ATOM 949 N N . ILE A 1 122 ? 68.260 10.450 -4.958 1.00 86.44 122 ILE A N 1
ATOM 950 C CA . ILE A 1 122 ? 69.596 10.042 -4.540 1.00 86.44 122 ILE A CA 1
ATOM 951 C C . ILE A 1 122 ? 69.832 10.631 -3.151 1.00 86.44 122 ILE A C 1
ATOM 953 O O . ILE A 1 122 ? 69.817 11.847 -2.972 1.00 86.44 122 ILE A O 1
ATOM 957 N N . LYS A 1 123 ? 70.001 9.756 -2.159 1.00 75.00 123 LYS A N 1
ATOM 958 C CA . LYS A 1 123 ? 70.255 10.137 -0.767 1.00 75.00 123 LYS A CA 1
ATOM 959 C C . LYS A 1 123 ? 71.764 10.283 -0.558 1.00 75.00 123 LYS A C 1
ATOM 961 O O . LYS A 1 123 ? 72.383 9.401 0.024 1.00 75.00 123 LYS A O 1
ATOM 966 N N . ASP A 1 124 ? 72.312 11.377 -1.076 1.00 68.06 124 ASP A N 1
ATOM 967 C CA . ASP A 1 124 ? 73.687 11.817 -0.821 1.00 68.06 124 ASP A CA 1
ATOM 968 C C . ASP A 1 124 ? 73.629 13.078 0.063 1.00 68.06 124 ASP A C 1
ATOM 970 O O . ASP A 1 124 ? 72.713 13.888 -0.099 1.00 68.06 124 ASP A O 1
ATOM 974 N N . ASP A 1 125 ? 74.606 13.289 0.949 1.00 63.53 125 ASP A N 1
ATOM 975 C CA . ASP A 1 125 ? 74.665 14.459 1.852 1.00 63.53 125 ASP A CA 1
ATOM 976 C C . ASP A 1 125 ? 74.948 15.800 1.125 1.00 63.53 125 ASP A C 1
ATOM 978 O O . ASP A 1 125 ? 75.103 16.843 1.760 1.00 63.53 125 ASP A O 1
ATOM 982 N N . ASP A 1 126 ? 74.986 15.795 -0.213 1.00 64.19 126 ASP A N 1
ATOM 983 C CA . ASP A 1 126 ? 75.274 16.958 -1.064 1.00 64.19 126 ASP A CA 1
ATOM 984 C C . ASP A 1 126 ? 74.204 18.067 -0.970 1.00 64.19 126 ASP A C 1
ATOM 986 O O . ASP A 1 126 ? 74.505 19.242 -1.183 1.00 64.19 126 ASP A O 1
ATOM 990 N N . TYR A 1 127 ? 72.946 17.715 -0.667 1.00 63.62 127 TYR A N 1
ATOM 991 C CA . TYR A 1 127 ? 71.830 18.663 -0.547 1.00 63.62 127 TYR A CA 1
ATOM 992 C C . TYR A 1 127 ? 70.971 18.329 0.678 1.00 63.62 127 TYR A C 1
ATOM 994 O O . TYR A 1 127 ? 70.379 17.254 0.751 1.00 63.62 127 TYR A O 1
ATOM 1002 N N . SER A 1 128 ? 70.878 19.253 1.641 1.00 58.31 128 SER A N 1
ATOM 1003 C CA . SER A 1 128 ? 70.129 19.014 2.880 1.00 58.31 128 SER A CA 1
ATOM 1004 C C . SER A 1 128 ? 68.605 19.029 2.657 1.00 58.31 128 SER A C 1
ATOM 1006 O O . SER A 1 128 ? 68.076 20.052 2.201 1.00 58.31 128 SER A O 1
ATOM 1008 N N . PRO A 1 129 ? 67.878 17.975 3.086 1.00 58.22 129 PRO A N 1
ATOM 1009 C CA . PRO A 1 129 ? 66.414 17.927 3.056 1.00 58.22 129 PRO A CA 1
ATOM 1010 C C . PRO A 1 129 ? 65.759 19.103 3.802 1.00 58.22 129 PRO A C 1
ATOM 1012 O O . PRO A 1 129 ? 64.721 19.605 3.376 1.00 58.22 129 PRO A O 1
ATOM 1015 N N . ASP A 1 130 ? 66.410 19.600 4.860 1.00 57.41 130 ASP A N 1
ATOM 1016 C CA . ASP A 1 130 ? 65.930 20.686 5.731 1.00 57.41 130 ASP A CA 1
ATOM 1017 C C . ASP A 1 130 ? 65.771 22.037 5.014 1.00 57.41 130 ASP A C 1
ATOM 1019 O O . ASP A 1 130 ? 65.114 22.946 5.520 1.00 57.41 130 ASP A O 1
ATOM 1023 N N . ARG A 1 131 ? 66.369 22.187 3.823 1.00 62.94 131 ARG A N 1
ATOM 1024 C CA . ARG A 1 131 ? 66.245 23.386 2.980 1.00 62.94 131 ARG A CA 1
ATOM 1025 C C . ARG A 1 131 ? 65.265 23.211 1.814 1.00 62.94 131 ARG A C 1
ATOM 1027 O O . ARG A 1 131 ? 65.197 24.093 0.961 1.00 62.94 131 ARG A O 1
ATOM 1034 N N . GLY A 1 132 ? 64.519 22.103 1.758 1.00 72.81 132 GLY A N 1
ATOM 1035 C CA . GLY A 1 132 ? 63.492 21.847 0.737 1.00 72.81 132 GLY A CA 1
ATOM 1036 C C . GLY A 1 132 ? 64.029 21.386 -0.625 1.00 72.81 132 GLY A C 1
ATOM 1037 O O . GLY A 1 132 ? 63.294 21.414 -1.615 1.00 72.81 132 GLY A O 1
ATOM 1038 N N . TRP A 1 133 ? 65.292 20.951 -0.691 1.00 80.56 133 TRP A N 1
ATOM 1039 C CA . TRP A 1 133 ? 65.950 20.469 -1.910 1.00 80.56 133 TRP A CA 1
ATOM 1040 C C . TRP A 1 133 ? 66.500 19.058 -1.721 1.00 80.56 133 TRP A C 1
ATOM 1042 O O . TRP A 1 133 ? 67.009 18.723 -0.656 1.00 80.56 133 TRP A O 1
ATOM 1052 N N . MET A 1 134 ? 66.424 18.243 -2.772 1.00 81.50 134 MET A N 1
ATOM 1053 C CA . MET A 1 134 ? 67.006 16.902 -2.811 1.00 81.50 134 MET A CA 1
ATOM 1054 C C . MET A 1 134 ? 67.676 16.627 -4.151 1.00 81.50 134 MET A C 1
ATOM 1056 O O . MET A 1 134 ? 67.263 17.149 -5.184 1.00 81.50 134 MET A O 1
ATOM 1060 N N . LYS A 1 135 ? 68.688 15.760 -4.155 1.00 86.00 135 LYS A N 1
ATOM 1061 C CA . LYS A 1 135 ? 69.312 15.282 -5.390 1.00 86.00 135 LYS A CA 1
ATOM 1062 C C . LYS A 1 135 ? 68.391 14.275 -6.074 1.00 86.00 135 LYS A C 1
ATOM 1064 O O . LYS A 1 135 ? 67.930 13.314 -5.456 1.00 86.00 135 LYS A O 1
ATOM 1069 N N . GLY A 1 136 ? 68.129 14.481 -7.357 1.00 88.50 136 GLY A N 1
ATOM 1070 C CA . GLY A 1 136 ? 67.295 13.591 -8.152 1.00 88.50 136 GLY A CA 1
ATOM 1071 C C . GLY A 1 136 ? 67.917 13.297 -9.507 1.00 88.50 136 GLY A C 1
ATOM 1072 O O . GLY A 1 136 ? 68.587 14.147 -10.091 1.00 88.50 136 GLY A O 1
ATOM 1073 N N . LYS A 1 137 ? 67.664 12.095 -10.020 1.00 90.62 137 LYS A N 1
ATOM 1074 C CA . LYS A 1 137 ? 67.967 11.693 -11.392 1.00 90.62 137 LYS A CA 1
ATOM 1075 C C . LYS A 1 137 ? 66.671 11.509 -12.170 1.00 90.62 137 LYS A C 1
ATOM 1077 O O . LYS A 1 137 ? 65.818 10.718 -11.773 1.00 90.62 137 LYS A O 1
ATOM 1082 N N . ASN A 1 138 ? 66.528 12.210 -13.288 1.00 87.75 138 ASN A N 1
ATOM 1083 C CA . ASN A 1 138 ? 65.398 12.021 -14.193 1.00 87.75 138 ASN A CA 1
ATOM 1084 C C . ASN A 1 138 ? 65.579 10.697 -14.942 1.00 87.75 138 ASN A C 1
ATOM 1086 O O . ASN A 1 138 ? 66.581 10.503 -15.630 1.00 87.75 138 ASN A O 1
ATOM 1090 N N . GLU A 1 139 ? 64.622 9.779 -14.818 1.00 87.81 139 GLU A N 1
ATOM 1091 C CA . GLU A 1 139 ? 64.739 8.457 -15.436 1.00 87.81 139 GLU A CA 1
ATOM 1092 C C . GLU A 1 139 ? 64.807 8.528 -16.971 1.00 87.81 139 GLU A C 1
ATOM 1094 O O . GLU A 1 139 ? 65.563 7.780 -17.590 1.00 87.81 139 GLU A O 1
ATOM 1099 N N . ARG A 1 140 ? 64.065 9.451 -17.597 1.00 84.69 140 ARG A N 1
ATOM 1100 C CA . ARG A 1 140 ? 63.989 9.550 -19.061 1.00 84.69 140 ARG A CA 1
ATOM 1101 C C . ARG A 1 140 ? 65.254 10.150 -19.668 1.00 84.69 140 ARG A C 1
ATOM 1103 O O . ARG A 1 140 ? 65.701 9.690 -20.714 1.00 84.69 140 ARG A O 1
ATOM 1110 N N . THR A 1 141 ? 65.799 11.204 -19.061 1.00 83.62 141 THR A N 1
ATOM 1111 C CA . THR A 1 141 ? 66.974 11.916 -19.601 1.00 83.62 141 THR A CA 1
ATOM 1112 C C . THR A 1 141 ? 68.290 11.435 -19.001 1.00 83.62 141 THR A C 1
ATOM 1114 O O . THR A 1 141 ? 69.349 11.785 -19.512 1.00 83.62 141 THR A O 1
ATOM 1117 N N . SER A 1 142 ? 68.243 10.648 -17.922 1.00 84.88 142 SER A N 1
ATOM 1118 C CA . SER A 1 142 ? 69.400 10.251 -17.109 1.00 84.88 142 SER A CA 1
ATOM 1119 C C . SER A 1 142 ? 70.226 11.412 -16.538 1.00 84.88 142 SER A C 1
ATOM 1121 O O . SER A 1 142 ? 71.308 11.170 -16.006 1.00 84.88 142 SER A O 1
ATOM 1123 N N . GLN A 1 143 ? 69.717 12.647 -16.596 1.00 84.75 143 GLN A N 1
ATOM 1124 C CA . GLN A 1 143 ? 70.342 13.816 -15.978 1.00 84.75 143 GLN A CA 1
ATOM 1125 C C . GLN A 1 143 ? 70.146 13.785 -14.461 1.00 84.75 143 GLN A C 1
ATOM 1127 O O . GLN A 1 143 ? 69.099 13.341 -13.987 1.00 84.75 143 GLN A O 1
ATOM 1132 N N . THR A 1 144 ? 71.135 14.280 -13.720 1.00 85.62 144 THR A N 1
ATOM 1133 C CA . THR A 1 144 ? 71.114 14.390 -12.256 1.00 85.62 144 THR A CA 1
ATOM 1134 C C . THR A 1 144 ? 71.257 15.856 -11.866 1.00 85.62 144 THR A C 1
ATOM 1136 O O . THR A 1 144 ? 72.048 16.565 -12.476 1.00 85.62 144 THR A O 1
ATOM 1139 N N . GLY A 1 145 ? 70.520 16.301 -10.853 1.00 86.00 145 GLY A N 1
ATOM 1140 C CA . GLY A 1 145 ? 70.603 17.668 -10.339 1.00 86.00 145 GLY A CA 1
ATOM 1141 C C . GLY A 1 145 ? 69.732 17.870 -9.101 1.00 86.00 145 GLY A C 1
ATOM 1142 O O . GLY A 1 145 ? 69.082 16.934 -8.626 1.00 86.00 145 GLY A O 1
ATOM 1143 N N . ALA A 1 146 ? 69.709 19.093 -8.577 1.00 84.31 146 ALA A N 1
ATOM 1144 C CA . ALA A 1 146 ? 68.862 19.466 -7.451 1.00 84.31 146 ALA A CA 1
ATOM 1145 C C . ALA A 1 146 ? 67.387 19.584 -7.874 1.00 84.31 146 ALA A C 1
ATOM 1147 O O . ALA A 1 146 ? 67.052 20.205 -8.886 1.00 84.31 146 ALA A O 1
ATOM 1148 N N . VAL A 1 147 ? 66.501 19.009 -7.066 1.00 86.12 147 VAL A N 1
ATOM 1149 C CA . VAL A 1 147 ? 65.048 18.981 -7.235 1.00 86.12 147 VAL A CA 1
ATOM 1150 C C . VAL A 1 147 ? 64.399 19.586 -5.998 1.00 86.12 147 VAL A C 1
ATOM 1152 O O . VAL A 1 147 ? 64.717 19.204 -4.874 1.00 86.12 147 VAL A O 1
ATOM 1155 N N . SER A 1 148 ? 63.478 20.526 -6.199 1.00 84.44 148 SER A N 1
ATOM 1156 C CA . SER A 1 148 ? 62.683 21.091 -5.107 1.00 84.44 148 SER A CA 1
ATOM 1157 C C . SER A 1 148 ? 61.638 20.078 -4.642 1.00 84.44 148 SER A C 1
ATOM 1159 O O . SER A 1 148 ? 60.937 19.496 -5.474 1.00 84.44 148 SER A O 1
ATOM 1161 N N . MET A 1 149 ? 61.501 19.894 -3.326 1.00 79.69 149 MET A N 1
ATOM 1162 C CA . MET A 1 149 ? 60.487 19.005 -2.746 1.00 79.69 149 MET A CA 1
ATOM 1163 C C . MET A 1 149 ? 59.055 19.435 -3.095 1.00 79.69 149 MET A C 1
ATOM 1165 O O . MET A 1 149 ? 58.202 18.576 -3.289 1.00 79.69 149 MET A O 1
ATOM 1169 N N . ASP A 1 150 ? 58.803 20.735 -3.269 1.00 80.81 150 ASP A N 1
ATOM 1170 C CA . ASP A 1 150 ? 57.479 21.270 -3.625 1.00 80.81 150 ASP A CA 1
ATOM 1171 C C . ASP A 1 150 ? 57.085 20.975 -5.084 1.00 80.81 150 ASP A C 1
ATOM 1173 O O . ASP A 1 150 ? 55.913 21.048 -5.467 1.00 80.81 150 ASP A O 1
ATOM 1177 N N . ALA A 1 151 ? 58.066 20.629 -5.924 1.00 82.81 151 ALA A N 1
ATOM 1178 C CA . ALA A 1 151 ? 57.857 20.296 -7.328 1.00 82.81 151 ALA A CA 1
ATOM 1179 C C . ALA A 1 151 ? 57.597 18.797 -7.561 1.00 82.81 151 ALA A C 1
ATOM 1181 O O . ALA A 1 151 ? 57.299 18.406 -8.696 1.00 82.81 151 ALA A O 1
ATOM 1182 N N . ILE A 1 152 ? 57.690 17.954 -6.525 1.00 87.06 152 ILE A N 1
ATOM 1183 C CA . ILE A 1 152 ? 57.619 16.491 -6.638 1.00 87.06 152 ILE A CA 1
ATOM 1184 C C . ILE A 1 152 ? 56.693 15.851 -5.600 1.00 87.06 152 ILE A C 1
ATOM 1186 O O . ILE A 1 152 ? 56.474 16.369 -4.514 1.00 87.06 152 ILE A O 1
ATOM 1190 N N . LEU A 1 153 ? 56.172 14.670 -5.925 1.00 88.25 153 LEU A N 1
ATOM 1191 C CA . LEU A 1 153 ? 55.447 13.801 -5.005 1.00 88.25 153 LEU A CA 1
ATOM 1192 C C . LEU A 1 153 ? 56.254 12.527 -4.770 1.00 88.25 153 LEU A C 1
ATOM 1194 O O . LEU A 1 153 ? 56.393 11.710 -5.681 1.00 88.25 153 LEU A O 1
ATOM 1198 N N . ILE A 1 154 ? 56.745 12.332 -3.546 1.00 90.38 154 ILE A N 1
ATOM 1199 C CA . ILE A 1 154 ? 57.417 11.090 -3.147 1.00 90.38 154 ILE A CA 1
ATOM 1200 C C . ILE A 1 154 ? 56.381 9.964 -3.067 1.00 90.38 154 ILE A C 1
ATOM 1202 O O . ILE A 1 154 ? 55.393 10.053 -2.332 1.00 90.38 154 ILE A O 1
ATOM 1206 N N . LEU A 1 155 ? 56.600 8.894 -3.828 1.00 90.94 155 LEU A N 1
ATOM 1207 C CA . LEU A 1 155 ? 55.685 7.760 -3.892 1.00 90.94 155 LEU A CA 1
ATOM 1208 C C . LEU A 1 155 ? 55.971 6.790 -2.735 1.00 90.94 155 LEU A C 1
ATOM 1210 O O . LEU A 1 155 ? 57.133 6.441 -2.529 1.00 90.94 155 LEU A O 1
ATOM 1214 N N . PRO A 1 156 ? 54.955 6.303 -1.997 1.00 90.69 156 PRO A N 1
ATOM 1215 C CA . PRO A 1 156 ? 55.129 5.336 -0.909 1.00 90.69 156 PRO A CA 1
ATOM 1216 C C . PRO A 1 156 ? 55.460 3.933 -1.456 1.00 90.69 156 PRO A C 1
ATOM 1218 O O . PRO A 1 156 ? 54.609 3.047 -1.485 1.00 90.69 156 PRO A O 1
ATOM 1221 N N . THR A 1 157 ? 56.690 3.716 -1.927 1.00 89.81 157 THR A N 1
ATOM 1222 C CA . THR A 1 157 ? 57.162 2.426 -2.457 1.00 89.81 157 THR A CA 1
ATOM 1223 C C . THR A 1 157 ? 58.668 2.250 -2.272 1.00 89.81 157 THR A C 1
ATOM 1225 O O . THR A 1 157 ? 59.427 3.211 -2.331 1.00 89.81 157 THR A O 1
ATOM 1228 N N . LEU A 1 158 ? 59.110 1.003 -2.092 1.00 87.44 158 LEU A N 1
ATOM 1229 C CA . LEU A 1 158 ? 60.533 0.626 -2.076 1.00 87.44 158 LEU A CA 1
ATOM 1230 C C . LEU A 1 158 ? 61.017 0.084 -3.426 1.00 87.44 158 LEU A C 1
ATOM 1232 O O . LEU A 1 158 ? 62.212 -0.065 -3.652 1.00 87.44 158 LEU A O 1
ATOM 1236 N N . THR A 1 159 ? 60.085 -0.232 -4.322 1.00 88.00 159 THR A N 1
ATOM 1237 C CA . THR A 1 159 ? 60.371 -0.775 -5.653 1.00 88.00 159 THR A CA 1
ATOM 1238 C C . THR A 1 159 ? 59.907 0.201 -6.719 1.00 88.00 159 THR A C 1
ATOM 1240 O O . THR A 1 159 ? 59.014 1.021 -6.474 1.00 88.00 159 THR A O 1
ATOM 1243 N N . LYS A 1 160 ? 60.513 0.116 -7.905 1.00 87.44 160 LYS A N 1
ATOM 1244 C CA . LYS A 1 160 ? 60.150 0.977 -9.027 1.00 87.44 160 LYS A CA 1
ATOM 1245 C C . LYS A 1 160 ? 58.641 0.850 -9.318 1.00 87.44 160 LYS A C 1
ATOM 1247 O O . LYS A 1 160 ? 58.167 -0.271 -9.518 1.00 87.44 160 LYS A O 1
ATOM 1252 N N . PRO A 1 161 ? 57.881 1.963 -9.338 1.00 86.12 161 PRO A N 1
ATOM 1253 C CA . PRO A 1 161 ? 56.447 1.933 -9.607 1.00 86.12 161 PRO A CA 1
ATOM 1254 C C . PRO A 1 161 ? 56.159 1.414 -11.018 1.00 86.12 161 PRO A C 1
ATOM 1256 O O . PRO A 1 161 ? 56.935 1.625 -11.952 1.00 86.12 161 PRO A O 1
ATOM 1259 N N . THR A 1 162 ? 55.025 0.736 -11.183 1.00 85.62 162 THR A N 1
ATOM 1260 C CA . THR A 1 162 ? 54.620 0.202 -12.486 1.00 85.62 162 THR A CA 1
ATOM 1261 C C . THR A 1 162 ? 54.203 1.321 -13.441 1.00 85.62 162 THR A C 1
ATOM 1263 O O . THR A 1 162 ? 53.708 2.372 -13.026 1.00 85.62 162 THR A O 1
ATOM 1266 N N . ASN A 1 163 ? 54.332 1.068 -14.747 1.00 81.00 163 ASN A N 1
ATOM 1267 C CA . ASN A 1 163 ? 53.891 2.008 -15.784 1.00 81.00 163 ASN A CA 1
ATOM 1268 C C . ASN A 1 163 ? 52.393 2.348 -15.666 1.00 81.00 163 ASN A C 1
ATOM 1270 O O . ASN A 1 163 ? 51.992 3.465 -15.983 1.00 81.00 163 ASN A O 1
ATOM 1274 N N . GLU A 1 164 ? 51.574 1.416 -15.164 1.00 80.56 164 GLU A N 1
ATOM 1275 C CA . GLU A 1 164 ? 50.152 1.642 -14.881 1.00 80.56 164 GLU A CA 1
ATOM 1276 C C . GLU A 1 164 ? 49.967 2.737 -13.820 1.00 80.56 164 GLU A C 1
ATOM 1278 O O . GLU A 1 164 ? 49.267 3.717 -14.069 1.00 80.56 164 GLU A O 1
ATOM 1283 N N . VAL A 1 165 ? 50.656 2.635 -12.678 1.00 82.88 165 VAL A N 1
ATOM 1284 C CA . VAL A 1 165 ? 50.594 3.637 -11.599 1.00 82.88 165 VAL A CA 1
ATOM 1285 C C . VAL A 1 165 ? 51.069 5.006 -12.090 1.00 82.88 165 VAL A C 1
ATOM 1287 O O . VAL A 1 165 ? 50.398 6.008 -11.844 1.00 82.88 165 VAL A O 1
ATOM 1290 N N . LEU A 1 166 ? 52.178 5.054 -12.833 1.00 83.50 166 LEU A N 1
ATOM 1291 C CA . LEU A 1 166 ? 52.710 6.302 -13.394 1.00 83.50 166 LEU A CA 1
ATOM 1292 C C . LEU A 1 166 ? 51.737 6.944 -14.390 1.00 83.50 166 LEU A C 1
ATOM 1294 O O . LEU A 1 166 ? 51.509 8.152 -14.344 1.00 83.50 166 LEU A O 1
ATOM 1298 N N . SER A 1 167 ? 51.096 6.140 -15.242 1.00 82.00 167 SER A N 1
ATOM 1299 C CA . SER A 1 167 ? 50.077 6.639 -16.169 1.00 82.00 167 SER A CA 1
ATOM 1300 C C . SER A 1 167 ? 48.860 7.210 -15.433 1.00 82.00 167 SER A C 1
ATOM 1302 O O . SER A 1 167 ? 48.380 8.285 -15.785 1.00 82.00 167 SER A O 1
ATOM 1304 N N . LEU A 1 168 ? 48.401 6.545 -14.366 1.00 81.31 168 LEU A N 1
ATOM 1305 C CA . LEU A 1 168 ? 47.255 6.987 -13.573 1.00 81.31 168 LEU A CA 1
ATOM 1306 C C . LEU A 1 168 ? 47.547 8.274 -12.799 1.00 81.31 168 LEU A C 1
ATOM 1308 O O . LEU A 1 168 ? 46.663 9.123 -12.691 1.00 81.31 168 LEU A O 1
ATOM 1312 N N . LEU A 1 169 ? 48.772 8.454 -12.303 1.00 81.44 169 LEU A N 1
ATOM 1313 C CA . LEU A 1 169 ? 49.200 9.690 -11.640 1.00 81.44 169 LEU A CA 1
ATOM 1314 C C . LEU A 1 169 ? 49.185 10.896 -12.591 1.00 81.44 169 LEU A C 1
ATOM 1316 O O . LEU A 1 169 ? 48.819 11.994 -12.169 1.00 81.44 169 LEU A O 1
ATOM 1320 N N . ASN A 1 170 ? 49.494 10.675 -13.872 1.00 76.25 170 ASN A N 1
ATOM 1321 C CA . ASN A 1 170 ? 49.559 11.722 -14.897 1.00 76.25 170 ASN A CA 1
ATOM 1322 C C . ASN A 1 170 ? 48.190 12.140 -15.453 1.00 76.25 170 ASN A C 1
ATOM 1324 O O . ASN A 1 170 ? 48.073 13.186 -16.089 1.00 76.25 170 ASN A O 1
ATOM 1328 N N . LEU A 1 171 ? 47.146 11.352 -15.194 1.00 78.81 171 LEU A N 1
ATOM 1329 C CA . LEU A 1 171 ? 45.777 11.648 -15.609 1.00 78.81 171 LEU A CA 1
ATOM 1330 C C . LEU A 1 171 ? 45.068 12.549 -14.594 1.00 78.81 171 LEU A C 1
ATOM 1332 O O . LEU A 1 171 ? 45.272 12.424 -13.382 1.00 78.81 171 LEU A O 1
ATOM 1336 N N . SER A 1 172 ? 44.168 13.415 -15.069 1.00 70.94 172 SER A N 1
ATOM 1337 C CA . SER A 1 172 ? 43.283 14.171 -14.173 1.00 70.94 172 SER A CA 1
ATOM 1338 C C . SER A 1 172 ? 42.275 13.241 -13.469 1.00 70.94 172 SER A C 1
ATOM 1340 O O . SER A 1 172 ? 41.964 12.166 -13.995 1.00 70.94 172 SER A O 1
ATOM 1342 N N . PRO A 1 173 ? 41.719 13.621 -12.300 1.00 65.75 173 PRO A N 1
ATOM 1343 C CA . PRO A 1 173 ? 40.726 12.803 -11.594 1.00 65.75 173 PRO A CA 1
ATOM 1344 C C . PRO A 1 173 ? 39.529 12.375 -12.466 1.00 65.75 173 PRO A C 1
ATOM 1346 O O . PRO A 1 173 ? 39.068 11.235 -12.368 1.00 65.75 173 PRO A O 1
ATOM 1349 N N . ASP A 1 174 ? 39.071 13.239 -13.377 1.00 61.47 174 ASP A N 1
ATOM 1350 C CA . ASP A 1 174 ? 37.950 12.953 -14.285 1.00 61.47 174 ASP A CA 1
ATOM 1351 C C . ASP A 1 174 ? 38.335 12.001 -15.429 1.00 61.47 174 ASP A C 1
ATOM 1353 O O . ASP A 1 174 ? 37.561 11.119 -15.819 1.00 61.47 174 ASP A O 1
ATOM 1357 N N . GLN A 1 175 ? 39.570 12.108 -15.927 1.00 69.25 175 GLN A N 1
ATOM 1358 C CA . GLN A 1 175 ? 40.110 11.178 -16.921 1.00 69.25 175 GLN A CA 1
ATOM 1359 C C . GLN A 1 175 ? 40.305 9.778 -16.325 1.00 69.25 175 GLN A C 1
ATOM 1361 O O . GLN A 1 175 ? 39.958 8.787 -16.971 1.00 69.25 175 GLN A O 1
ATOM 1366 N N . ARG A 1 176 ? 40.764 9.680 -15.067 1.00 68.69 176 ARG A N 1
ATOM 1367 C CA . ARG A 1 176 ? 40.878 8.398 -14.345 1.00 68.69 176 ARG A CA 1
ATOM 1368 C C . ARG A 1 176 ? 39.520 7.722 -14.197 1.00 68.69 176 ARG A C 1
ATOM 1370 O O . ARG A 1 176 ? 39.394 6.546 -14.529 1.00 68.69 176 ARG A O 1
ATOM 1377 N N . LYS A 1 177 ? 38.483 8.461 -13.780 1.00 62.31 177 LYS A N 1
ATOM 1378 C CA . LYS A 1 177 ? 37.108 7.933 -13.682 1.00 62.31 177 LYS A CA 1
ATOM 1379 C C . LYS A 1 177 ? 36.614 7.371 -15.017 1.00 62.31 177 LYS A C 1
ATOM 1381 O O . LYS A 1 177 ? 36.026 6.292 -15.041 1.00 62.31 177 LYS A O 1
ATOM 1386 N N . THR A 1 178 ? 36.912 8.053 -16.120 1.00 60.75 178 THR A N 1
ATOM 1387 C CA . THR A 1 178 ? 36.515 7.628 -17.472 1.00 60.75 178 THR A CA 1
ATOM 1388 C C . THR A 1 178 ? 37.246 6.350 -17.913 1.00 60.75 178 THR A C 1
ATOM 1390 O O . THR A 1 178 ? 36.625 5.423 -18.438 1.00 60.75 178 THR A O 1
ATOM 1393 N N . ILE A 1 179 ? 38.552 6.243 -17.647 1.00 63.62 179 ILE A N 1
ATOM 1394 C CA . ILE A 1 179 ? 39.365 5.070 -18.015 1.00 63.62 179 ILE A CA 1
ATOM 1395 C C . ILE A 1 179 ? 39.026 3.853 -17.147 1.00 63.62 179 ILE A C 1
ATOM 1397 O O . ILE A 1 179 ? 38.892 2.752 -17.672 1.00 63.62 179 ILE A O 1
ATOM 1401 N N . LEU A 1 180 ? 38.787 4.029 -15.846 1.00 58.47 180 LEU A N 1
ATOM 1402 C CA . LEU A 1 180 ? 38.393 2.936 -14.948 1.00 58.47 180 LEU A CA 1
ATOM 1403 C C . LEU A 1 180 ? 37.012 2.363 -15.304 1.00 58.47 180 LEU A C 1
ATOM 1405 O O . LEU A 1 180 ? 36.826 1.147 -15.274 1.00 58.47 180 LEU A O 1
ATOM 1409 N N . GLN A 1 181 ? 36.067 3.212 -15.727 1.00 55.41 181 GLN A N 1
ATOM 1410 C CA . GLN A 1 181 ? 34.779 2.771 -16.284 1.00 55.41 181 GLN A CA 1
ATOM 1411 C C . GLN A 1 181 ? 34.937 2.021 -17.618 1.00 55.41 181 GLN A C 1
ATOM 1413 O O . GLN A 1 181 ? 34.101 1.182 -17.964 1.00 55.41 181 GLN A O 1
ATOM 1418 N N . THR A 1 182 ? 36.012 2.299 -18.359 1.00 50.59 182 THR A N 1
ATOM 1419 C CA . THR A 1 182 ? 36.324 1.650 -19.639 1.00 50.59 182 THR A CA 1
ATOM 1420 C C . THR A 1 182 ? 37.041 0.309 -19.429 1.00 50.59 182 THR A C 1
ATOM 1422 O O . THR A 1 182 ? 36.624 -0.686 -20.014 1.00 50.59 182 THR A O 1
ATOM 1425 N N . ASN A 1 183 ? 38.008 0.221 -18.508 1.00 46.69 183 ASN A N 1
ATOM 1426 C CA . ASN A 1 183 ? 38.748 -1.011 -18.184 1.00 46.69 183 ASN A CA 1
ATOM 1427 C C . ASN A 1 183 ? 37.904 -2.044 -17.412 1.00 46.69 183 ASN A C 1
ATOM 1429 O O . ASN A 1 183 ? 38.090 -3.249 -17.584 1.00 46.69 183 ASN A O 1
ATOM 1433 N N . GLN A 1 184 ? 36.883 -1.614 -16.654 1.00 46.19 184 GLN A N 1
ATOM 1434 C CA . GLN A 1 184 ? 35.850 -2.524 -16.126 1.00 46.19 184 GLN A CA 1
ATOM 1435 C C . GLN A 1 184 ? 35.045 -3.233 -17.235 1.00 46.19 184 GLN A C 1
ATOM 1437 O O . GLN A 1 184 ? 34.357 -4.217 -16.964 1.00 46.19 184 GLN A O 1
ATOM 1442 N N . ARG A 1 185 ? 35.137 -2.786 -18.500 1.00 44.09 185 ARG A N 1
ATOM 1443 C CA . ARG A 1 185 ? 34.547 -3.487 -19.654 1.00 44.09 185 ARG A CA 1
ATOM 1444 C C . ARG A 1 185 ? 35.459 -4.563 -20.254 1.00 44.09 185 ARG A C 1
ATOM 1446 O O . ARG A 1 185 ? 34.950 -5.305 -21.100 1.00 44.09 185 ARG A O 1
ATOM 1453 N N . GLU A 1 186 ? 36.730 -4.648 -19.848 1.00 38.44 186 GLU A N 1
ATOM 1454 C CA . GLU A 1 186 ? 37.749 -5.539 -20.437 1.00 38.44 186 GLU A CA 1
ATOM 1455 C C . GLU A 1 186 ? 38.230 -6.661 -19.498 1.00 38.44 186 GLU A C 1
ATOM 1457 O O . GLU A 1 186 ? 38.520 -7.752 -19.981 1.00 38.44 186 GLU A O 1
ATOM 1462 N N . ALA A 1 187 ? 38.183 -6.496 -18.170 1.00 34.00 187 ALA A N 1
ATOM 1463 C CA . ALA A 1 187 ? 38.511 -7.563 -17.204 1.00 34.00 187 ALA A CA 1
ATOM 1464 C C . ALA A 1 187 ? 37.338 -8.534 -16.934 1.00 34.00 187 ALA A C 1
ATOM 1466 O O . ALA A 1 187 ? 36.995 -8.855 -15.797 1.00 34.00 187 ALA A O 1
ATOM 1467 N N . GLY A 1 188 ? 36.695 -8.987 -18.005 1.00 34.09 188 GLY A N 1
ATOM 1468 C CA . GLY A 1 188 ? 35.623 -9.969 -17.969 1.00 34.09 188 GLY A CA 1
ATOM 1469 C C . GLY A 1 188 ? 35.367 -10.469 -19.377 1.00 34.09 188 GLY A C 1
ATOM 1470 O O . GLY A 1 188 ? 34.510 -9.930 -20.083 1.00 34.09 188 GLY A O 1
ATOM 1471 N N . THR A 1 189 ? 36.123 -11.485 -19.790 1.00 36.62 189 THR A N 1
ATOM 1472 C CA . THR A 1 189 ? 35.847 -12.309 -20.969 1.00 36.62 189 THR A CA 1
ATOM 1473 C C . THR A 1 189 ? 34.545 -13.080 -20.751 1.00 36.62 189 THR A C 1
ATOM 1475 O O . THR A 1 189 ? 34.513 -14.267 -20.460 1.00 36.62 189 THR A O 1
ATOM 1478 N N . VAL A 1 190 ? 33.436 -12.362 -20.883 1.00 39.50 190 VAL A N 1
ATOM 1479 C CA . VAL A 1 190 ? 32.141 -12.912 -21.264 1.00 39.50 190 VAL A CA 1
ATOM 1480 C C . VAL A 1 190 ? 31.889 -12.323 -22.642 1.00 39.50 190 VAL A C 1
ATOM 1482 O O . VAL A 1 190 ? 31.840 -11.095 -22.763 1.00 39.50 190 VAL A O 1
ATOM 1485 N N . GLU A 1 191 ? 31.838 -13.182 -23.664 1.00 35.47 191 GLU A N 1
ATOM 1486 C 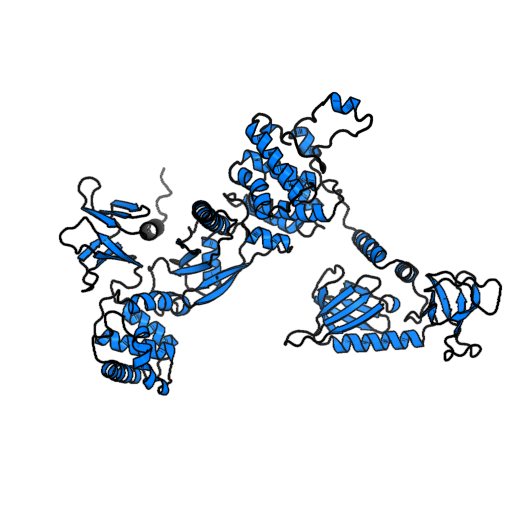CA . GLU A 1 191 ? 31.598 -12.846 -25.074 1.00 35.47 191 GLU A CA 1
ATOM 1487 C C . GLU A 1 191 ? 30.744 -11.578 -25.234 1.00 35.47 191 GLU A C 1
ATOM 1489 O O . GLU A 1 191 ? 29.606 -11.508 -24.758 1.00 35.47 191 GLU A O 1
ATOM 1494 N N . ARG A 1 192 ? 31.283 -10.545 -25.902 1.00 45.41 192 ARG A N 1
ATOM 1495 C CA . ARG A 1 192 ? 30.499 -9.364 -26.289 1.00 45.41 192 ARG A CA 1
ATOM 1496 C C . ARG A 1 192 ? 29.515 -9.775 -27.383 1.00 45.41 192 ARG A C 1
ATOM 1498 O O . ARG A 1 192 ? 29.776 -9.582 -28.566 1.00 45.41 192 ARG A O 1
ATOM 1505 N N . VAL A 1 193 ? 28.359 -10.303 -26.994 1.00 55.22 193 VAL A N 1
ATOM 1506 C CA . VAL A 1 193 ? 27.194 -10.334 -27.880 1.00 55.22 193 VAL A CA 1
ATOM 1507 C C . VAL A 1 193 ? 26.796 -8.881 -28.127 1.00 55.22 193 VAL A C 1
ATOM 1509 O O . VAL A 1 193 ? 26.512 -8.143 -27.181 1.00 55.22 193 VAL A O 1
ATOM 1512 N N . ALA A 1 194 ? 26.823 -8.443 -29.387 1.00 72.25 194 ALA A N 1
ATOM 1513 C CA . ALA A 1 194 ? 26.374 -7.104 -29.751 1.00 72.25 194 ALA A CA 1
ATOM 1514 C C . ALA A 1 194 ? 24.945 -6.867 -29.207 1.00 72.25 194 ALA A C 1
ATOM 1516 O O . ALA A 1 194 ? 24.100 -7.761 -29.342 1.00 72.25 194 ALA A O 1
ATOM 1517 N N . PRO A 1 195 ? 24.648 -5.701 -28.595 1.00 81.75 195 PRO A N 1
ATOM 1518 C CA . PRO A 1 195 ? 23.336 -5.449 -28.013 1.00 81.75 195 PRO A CA 1
ATOM 1519 C C . PRO A 1 195 ? 22.229 -5.625 -29.052 1.00 81.75 195 PRO A C 1
ATOM 1521 O O . PRO A 1 195 ? 22.272 -5.032 -30.132 1.00 81.75 195 PRO A O 1
ATOM 1524 N N . PHE A 1 196 ? 21.220 -6.430 -28.724 1.00 90.44 196 PHE A N 1
ATOM 1525 C CA . PHE A 1 196 ? 20.111 -6.703 -29.630 1.00 90.44 196 PHE A CA 1
ATOM 1526 C C . PHE A 1 196 ? 19.338 -5.411 -29.941 1.00 90.44 196 PHE A C 1
ATOM 1528 O O . PHE A 1 196 ? 19.148 -4.572 -29.056 1.00 90.44 196 PHE A O 1
ATOM 1535 N N . SER A 1 197 ? 18.877 -5.245 -31.181 1.00 91.62 197 SER A N 1
ATOM 1536 C CA . SER A 1 197 ? 18.082 -4.090 -31.619 1.00 91.62 197 SER A CA 1
ATOM 1537 C C . SER A 1 197 ? 16.788 -4.550 -32.281 1.00 91.62 197 SER A C 1
ATOM 1539 O O . SER A 1 197 ? 16.708 -5.663 -32.797 1.00 91.62 197 SER A O 1
ATOM 1541 N N . LEU A 1 198 ? 15.788 -3.671 -32.346 1.00 93.50 198 LEU A N 1
ATOM 1542 C CA . LEU A 1 198 ? 14.534 -3.950 -33.054 1.00 93.50 198 LEU A CA 1
ATOM 1543 C C . LEU A 1 198 ? 14.669 -3.876 -34.584 1.00 93.50 198 LEU A C 1
ATOM 1545 O O . LEU A 1 198 ? 13.659 -3.814 -35.275 1.00 93.50 198 LEU A O 1
ATOM 1549 N N . LYS A 1 199 ? 15.888 -3.892 -35.139 1.00 92.38 199 LYS A N 1
ATOM 1550 C CA . LYS A 1 199 ? 16.119 -3.808 -36.587 1.00 92.38 199 LYS A CA 1
ATOM 1551 C C . LYS A 1 199 ? 15.374 -4.910 -37.346 1.00 92.38 199 LYS A C 1
ATOM 1553 O O . LYS A 1 199 ? 14.622 -4.594 -38.259 1.00 92.38 199 LYS A O 1
ATOM 1558 N N . GLU A 1 200 ? 15.528 -6.172 -36.945 1.00 89.75 200 GLU A N 1
ATOM 1559 C CA . GLU A 1 200 ? 14.840 -7.309 -37.584 1.00 89.75 200 GLU A CA 1
ATOM 1560 C C . GLU A 1 200 ? 13.318 -7.205 -37.446 1.00 89.75 200 GLU A C 1
ATOM 1562 O O . GLU A 1 200 ? 12.598 -7.347 -38.427 1.00 89.75 200 GLU A O 1
ATOM 1567 N N . PHE A 1 201 ? 12.833 -6.869 -36.247 1.00 92.44 201 PHE A N 1
ATOM 1568 C CA . PHE A 1 201 ? 11.404 -6.682 -35.990 1.00 92.44 201 PHE A CA 1
ATOM 1569 C C . PHE A 1 201 ? 10.809 -5.545 -36.837 1.00 92.44 201 PHE A C 1
ATOM 1571 O O . PHE A 1 201 ? 9.700 -5.659 -37.353 1.00 92.44 201 PHE A O 1
ATOM 1578 N N . SER A 1 202 ? 11.561 -4.458 -37.034 1.00 92.62 202 SER A N 1
ATOM 1579 C CA . SER A 1 202 ? 11.098 -3.298 -37.796 1.00 92.62 202 SER A CA 1
ATOM 1580 C C . SER A 1 202 ? 10.860 -3.597 -39.276 1.00 92.62 202 SER A C 1
ATOM 1582 O O . SER A 1 202 ? 9.983 -2.981 -39.869 1.00 92.62 202 SER A O 1
ATOM 1584 N N . LEU A 1 203 ? 11.577 -4.561 -39.865 1.00 89.62 203 LEU A N 1
ATOM 1585 C CA . LEU A 1 203 ? 11.393 -4.926 -41.275 1.00 89.62 203 LEU A CA 1
ATOM 1586 C C . LEU A 1 203 ? 9.998 -5.498 -41.545 1.00 89.62 203 LEU A C 1
ATOM 1588 O O . LEU A 1 203 ? 9.450 -5.302 -42.626 1.00 89.62 203 LEU A O 1
ATOM 1592 N N . GLU A 1 204 ? 9.429 -6.192 -40.562 1.00 91.12 204 GLU A N 1
ATOM 1593 C CA . GLU A 1 204 ? 8.130 -6.841 -40.692 1.00 91.12 204 GLU A CA 1
ATOM 1594 C C . GLU A 1 204 ? 7.004 -6.002 -40.079 1.00 91.12 204 GLU A C 1
ATOM 1596 O O . GLU A 1 204 ? 5.932 -5.915 -40.674 1.00 91.12 204 GLU A O 1
ATOM 1601 N N . TYR A 1 205 ? 7.211 -5.372 -38.918 1.00 92.88 205 TYR A N 1
ATOM 1602 C CA . TYR A 1 205 ? 6.124 -4.776 -38.127 1.00 92.88 205 TYR A CA 1
ATOM 1603 C C . TYR A 1 205 ? 6.086 -3.245 -38.128 1.00 92.88 205 TYR A C 1
ATOM 1605 O O . TYR A 1 205 ? 5.046 -2.684 -37.772 1.00 92.88 205 TYR A O 1
ATOM 1613 N N . PHE A 1 206 ? 7.167 -2.554 -38.512 1.00 93.62 206 PHE A N 1
ATOM 1614 C CA . PHE A 1 206 ? 7.161 -1.089 -38.525 1.00 93.62 206 PHE A CA 1
ATOM 1615 C C . PHE A 1 206 ? 6.600 -0.544 -39.839 1.00 93.62 206 PHE A C 1
ATOM 1617 O O . PHE A 1 206 ? 6.641 -1.200 -40.882 1.00 93.62 206 PHE A O 1
ATOM 1624 N N . ARG A 1 207 ? 6.082 0.684 -39.784 1.00 89.50 207 ARG A N 1
ATOM 1625 C CA . ARG A 1 207 ? 5.738 1.458 -40.973 1.00 89.50 207 ARG A CA 1
ATOM 1626 C C . ARG A 1 207 ? 6.965 1.741 -41.830 1.00 89.50 207 ARG A C 1
ATOM 1628 O O . ARG A 1 207 ? 8.097 1.790 -41.344 1.00 89.50 207 ARG A O 1
ATOM 1635 N N . GLN A 1 208 ? 6.720 2.008 -43.105 1.00 83.56 208 GLN A N 1
ATOM 1636 C CA . GLN A 1 208 ? 7.772 2.480 -43.997 1.00 83.56 208 GLN A CA 1
ATOM 1637 C C . GLN A 1 208 ? 8.155 3.934 -43.651 1.00 83.56 208 GLN A C 1
ATOM 1639 O O . GLN A 1 208 ? 7.292 4.728 -43.255 1.00 83.56 208 GLN A O 1
ATOM 1644 N N . PRO A 1 209 ? 9.437 4.320 -43.784 1.00 77.00 209 PRO A N 1
ATOM 1645 C CA . PRO A 1 209 ? 9.843 5.716 -43.655 1.00 77.00 209 PRO A CA 1
ATOM 1646 C C . PRO A 1 209 ? 9.102 6.593 -44.671 1.00 77.00 209 PRO A C 1
ATOM 1648 O O . PRO A 1 209 ? 8.960 6.220 -45.838 1.00 77.00 209 PRO A O 1
ATOM 1651 N N . SER A 1 210 ? 8.640 7.770 -44.246 1.00 65.88 210 SER A N 1
ATOM 1652 C CA . SER A 1 210 ? 7.947 8.699 -45.138 1.00 65.88 210 SER A CA 1
ATOM 1653 C C . SER A 1 210 ? 8.909 9.221 -46.206 1.00 65.88 210 SER A C 1
ATOM 1655 O O . SER A 1 210 ? 9.943 9.811 -45.884 1.00 65.88 210 SER A O 1
ATOM 1657 N N . LYS A 1 211 ? 8.557 9.047 -47.484 1.00 56.69 211 LYS A N 1
ATOM 1658 C CA . LYS A 1 211 ? 9.265 9.653 -48.619 1.00 56.69 211 LYS A CA 1
ATOM 1659 C C . LYS A 1 211 ? 8.871 11.131 -48.744 1.00 56.69 211 LYS A C 1
ATOM 1661 O O . LYS A 1 211 ? 8.207 11.516 -49.699 1.00 56.69 211 LYS A O 1
ATOM 1666 N N . ASP A 1 212 ? 9.222 11.956 -47.759 1.00 51.09 212 ASP A N 1
ATOM 1667 C CA . ASP A 1 212 ? 9.019 13.405 -47.868 1.00 51.09 212 ASP A CA 1
ATOM 1668 C C . ASP A 1 212 ? 9.976 13.963 -48.932 1.00 51.09 212 ASP A C 1
ATOM 1670 O O . ASP A 1 212 ? 11.180 14.093 -48.703 1.00 51.09 212 ASP A O 1
ATOM 1674 N N . VAL A 1 213 ? 9.432 14.303 -50.104 1.00 46.97 213 VAL A N 1
ATOM 1675 C CA . VAL A 1 213 ? 10.175 14.828 -51.265 1.00 46.97 213 VAL A CA 1
ATOM 1676 C C . VAL A 1 213 ? 10.939 16.118 -50.906 1.00 46.97 213 VAL A C 1
ATOM 1678 O O . VAL A 1 213 ? 12.059 16.328 -51.364 1.00 46.97 213 VAL A O 1
ATOM 1681 N N . ASN A 1 214 ? 10.417 16.925 -49.973 1.00 48.19 214 ASN A N 1
ATOM 1682 C CA . ASN A 1 214 ? 11.076 18.145 -49.482 1.00 48.19 214 ASN A CA 1
ATOM 1683 C C . ASN A 1 214 ? 12.333 17.883 -48.627 1.00 48.19 214 ASN A C 1
ATOM 1685 O O . ASN A 1 214 ? 13.233 18.723 -48.582 1.00 48.19 214 ASN A O 1
ATOM 1689 N N . ARG A 1 215 ? 12.454 16.711 -47.980 1.00 48.84 215 ARG A N 1
ATOM 1690 C CA . ARG A 1 215 ? 13.626 16.358 -47.154 1.00 48.84 215 ARG A CA 1
ATOM 1691 C C . ARG A 1 215 ? 14.846 16.006 -48.012 1.00 48.84 215 ARG A C 1
ATOM 1693 O O . ARG A 1 215 ? 15.974 16.244 -47.591 1.00 48.84 215 ARG A O 1
ATOM 1700 N N . GLN A 1 216 ? 14.632 15.512 -49.235 1.00 46.00 216 GLN A N 1
ATOM 1701 C CA . GLN A 1 216 ? 15.712 15.270 -50.201 1.00 46.00 216 GLN A CA 1
ATOM 1702 C C . GLN A 1 216 ? 16.289 16.563 -50.795 1.00 46.00 216 GLN A C 1
ATOM 1704 O O . GLN A 1 216 ? 17.459 16.576 -51.176 1.00 46.00 216 GLN A O 1
ATOM 1709 N N . VAL A 1 217 ? 15.514 17.652 -50.835 1.00 48.47 217 VAL A N 1
ATOM 1710 C CA . VAL A 1 217 ? 15.970 18.938 -51.392 1.00 48.47 217 VAL A CA 1
ATOM 1711 C C . VAL A 1 217 ? 16.751 19.764 -50.359 1.00 48.47 217 VAL A C 1
ATOM 1713 O O . VAL A 1 217 ? 17.753 20.377 -50.715 1.00 48.47 217 VAL A O 1
ATOM 1716 N N . MET A 1 218 ? 16.371 19.727 -49.075 1.00 45.09 218 MET A N 1
ATOM 1717 C CA . MET A 1 218 ? 17.038 20.503 -48.010 1.00 45.09 218 MET A CA 1
ATOM 1718 C C . MET A 1 218 ? 18.209 19.790 -47.313 1.00 45.09 218 MET A C 1
ATOM 1720 O O . MET A 1 218 ? 18.967 20.420 -46.583 1.00 45.09 218 MET A O 1
ATOM 1724 N N . SER A 1 219 ? 18.372 18.482 -47.513 1.00 48.91 219 SER A N 1
ATOM 1725 C CA . SER A 1 219 ? 19.364 17.666 -46.805 1.00 48.91 219 SER A CA 1
ATOM 1726 C C . SER A 1 219 ? 19.980 16.634 -47.761 1.00 48.91 219 SER A C 1
ATOM 1728 O O . SER A 1 219 ? 19.762 15.422 -47.647 1.00 48.91 219 SER A O 1
ATOM 1730 N N . LYS A 1 220 ? 20.773 17.108 -48.729 1.00 37.53 220 LYS A N 1
ATOM 1731 C CA . LYS A 1 220 ? 21.642 16.238 -49.536 1.00 37.53 220 LYS A CA 1
ATOM 1732 C C . LYS A 1 220 ? 22.700 15.607 -48.620 1.00 37.53 220 LYS A C 1
ATOM 1734 O O . LYS A 1 220 ? 23.672 16.260 -48.265 1.00 37.53 220 LYS A O 1
ATOM 1739 N N . GLY A 1 221 ? 22.489 14.349 -48.224 1.00 43.12 221 GLY A N 1
ATOM 1740 C CA . GLY A 1 221 ? 23.472 13.540 -47.487 1.00 43.12 221 GLY A CA 1
ATOM 1741 C C . GLY A 1 221 ? 23.008 12.915 -46.164 1.00 43.12 221 GLY A C 1
ATOM 1742 O O . GLY A 1 221 ? 23.787 12.188 -45.553 1.00 43.12 221 GLY A O 1
ATOM 1743 N N . ALA A 1 222 ? 21.769 13.137 -45.704 1.00 46.94 222 ALA A N 1
ATOM 1744 C CA . ALA A 1 222 ? 21.293 12.479 -44.482 1.00 46.94 222 ALA A CA 1
ATOM 1745 C C . ALA A 1 222 ? 21.059 10.977 -44.702 1.00 46.94 222 ALA A C 1
ATOM 1747 O O . ALA A 1 222 ? 20.386 10.564 -45.648 1.00 46.94 222 ALA A O 1
ATOM 1748 N N . ALA A 1 223 ? 21.600 10.160 -43.795 1.00 50.62 223 ALA A N 1
ATOM 1749 C CA . ALA A 1 223 ? 21.370 8.722 -43.778 1.00 50.62 223 ALA A CA 1
ATOM 1750 C C . ALA A 1 223 ? 19.862 8.401 -43.662 1.00 50.62 223 ALA A C 1
ATOM 1752 O O . ALA A 1 223 ? 19.130 9.155 -43.014 1.00 50.62 223 ALA A O 1
ATOM 1753 N N . PRO A 1 224 ? 19.392 7.277 -44.242 1.00 60.09 224 PRO A N 1
ATOM 1754 C CA . PRO A 1 224 ? 17.997 6.856 -44.144 1.00 60.09 224 PRO A CA 1
ATOM 1755 C C . PRO A 1 224 ? 17.520 6.822 -42.689 1.00 60.09 224 PRO A C 1
ATOM 1757 O O . PRO A 1 224 ? 18.235 6.330 -41.810 1.00 60.09 224 PRO A O 1
ATOM 1760 N N . GLU A 1 225 ? 16.310 7.322 -42.437 1.00 69.75 225 GLU A N 1
ATOM 1761 C CA . GLU A 1 225 ? 15.729 7.360 -41.095 1.00 69.75 225 GLU A CA 1
ATOM 1762 C C . GLU A 1 225 ? 15.622 5.946 -40.508 1.00 69.75 225 GLU A C 1
ATOM 1764 O O . GLU A 1 225 ? 14.887 5.086 -40.998 1.00 69.75 225 GLU A O 1
ATOM 1769 N N . ARG A 1 226 ? 16.369 5.692 -39.429 1.00 83.94 226 ARG A N 1
ATOM 1770 C CA . ARG A 1 226 ? 16.343 4.410 -38.718 1.00 83.94 226 ARG A CA 1
ATOM 1771 C C . ARG A 1 226 ? 15.229 4.436 -37.677 1.00 83.94 226 ARG A C 1
ATOM 1773 O O . ARG A 1 226 ? 15.448 4.803 -36.524 1.00 83.94 226 ARG A O 1
ATOM 1780 N N . LEU A 1 227 ? 14.030 4.003 -38.069 1.00 88.75 227 LEU A N 1
ATOM 1781 C CA . LEU A 1 227 ? 12.858 3.987 -37.183 1.00 88.75 227 LEU A CA 1
ATOM 1782 C C . LEU A 1 227 ? 13.051 3.142 -35.909 1.00 88.75 227 LEU A C 1
ATOM 1784 O O . LEU A 1 227 ? 12.383 3.410 -34.920 1.00 88.75 227 LEU A O 1
ATOM 1788 N N . TRP A 1 228 ? 14.006 2.212 -35.874 1.00 90.06 228 TRP A N 1
ATOM 1789 C CA . TRP A 1 228 ? 14.334 1.370 -34.713 1.00 90.06 228 TRP A CA 1
ATOM 1790 C C . TRP A 1 228 ? 15.465 1.904 -33.806 1.00 90.06 228 TRP A C 1
ATOM 1792 O O . TRP A 1 228 ? 15.754 1.274 -32.792 1.00 90.06 228 TRP A O 1
ATOM 1802 N N . ALA A 1 229 ? 16.110 3.029 -34.143 1.00 91.81 229 ALA A N 1
ATOM 1803 C CA . ALA A 1 229 ? 17.198 3.638 -33.358 1.00 91.81 229 ALA A CA 1
ATOM 1804 C C . ALA A 1 229 ? 16.783 4.986 -32.739 1.00 91.81 229 ALA A C 1
ATOM 1806 O O . ALA A 1 229 ? 15.828 5.607 -33.210 1.00 91.81 229 ALA A O 1
ATOM 1807 N N . SER A 1 230 ? 17.488 5.443 -31.703 1.00 92.25 230 SER A N 1
ATOM 1808 C CA . SER A 1 230 ? 17.144 6.650 -30.943 1.00 92.25 230 SER A CA 1
ATOM 1809 C C . SER A 1 230 ? 17.087 7.900 -31.821 1.00 92.25 230 SER A C 1
ATOM 1811 O O . SER A 1 230 ? 17.975 8.120 -32.646 1.00 92.25 230 SER A O 1
ATOM 1813 N N . SER A 1 231 ? 16.071 8.737 -31.613 1.00 90.25 231 SER A N 1
ATOM 1814 C CA . SER A 1 231 ? 15.927 10.043 -32.267 1.00 90.25 231 SER A CA 1
ATOM 1815 C C . SER A 1 231 ? 15.467 11.093 -31.260 1.00 90.25 231 SER A C 1
ATOM 1817 O O . SER A 1 231 ? 14.750 10.767 -30.319 1.00 90.25 231 SER A O 1
ATOM 1819 N N . ARG A 1 232 ? 15.859 12.354 -31.468 1.00 87.50 232 ARG A N 1
ATOM 1820 C CA . ARG A 1 232 ? 15.329 13.507 -30.716 1.00 87.50 232 ARG A CA 1
ATOM 1821 C C . ARG A 1 232 ? 14.129 14.162 -31.406 1.00 87.50 232 ARG A C 1
ATOM 1823 O O . ARG A 1 232 ? 13.477 15.022 -30.825 1.00 87.50 232 ARG A O 1
ATOM 1830 N N . GLU A 1 233 ? 13.839 13.765 -32.643 1.00 87.31 233 GLU A N 1
ATOM 1831 C CA . GLU A 1 233 ? 12.701 14.277 -33.405 1.00 87.31 233 GLU A CA 1
ATOM 1832 C C . GLU A 1 233 ? 11.408 13.559 -32.987 1.00 87.31 233 GLU A C 1
ATOM 1834 O O . GLU A 1 233 ? 11.378 12.324 -33.009 1.00 87.31 233 GLU A O 1
ATOM 1839 N N . PRO A 1 234 ? 10.330 14.289 -32.640 1.00 89.88 234 PRO A N 1
ATOM 1840 C CA . PRO A 1 234 ? 9.036 13.687 -32.339 1.00 89.88 234 PRO A CA 1
ATOM 1841 C C . PRO A 1 234 ? 8.485 12.852 -33.498 1.00 89.88 234 PRO A C 1
ATOM 1843 O O . PRO A 1 234 ? 8.578 13.231 -34.668 1.00 89.88 234 PRO A O 1
ATOM 1846 N N . LEU A 1 235 ? 7.835 11.736 -33.172 1.00 89.19 235 LEU A N 1
ATOM 1847 C CA . LEU A 1 235 ? 7.152 10.913 -34.163 1.00 89.19 235 LEU A CA 1
ATOM 1848 C C . LEU A 1 235 ? 5.883 11.609 -34.661 1.00 89.19 235 LEU A C 1
ATOM 1850 O O . LEU A 1 235 ? 5.003 11.947 -33.874 1.00 89.19 235 LEU A O 1
ATOM 1854 N N . LYS A 1 236 ? 5.737 11.742 -35.983 1.00 86.88 236 LYS A N 1
ATOM 1855 C CA . LYS A 1 236 ? 4.494 12.221 -36.623 1.00 86.88 236 LYS A CA 1
ATOM 1856 C C . LYS A 1 236 ? 3.419 11.132 -36.755 1.00 86.88 236 LYS A C 1
ATOM 1858 O O . LYS A 1 236 ? 2.242 11.444 -36.886 1.00 86.88 236 LYS A O 1
ATOM 1863 N N . GLN A 1 237 ? 3.840 9.869 -36.762 1.00 88.94 237 GLN A N 1
ATOM 1864 C CA . GLN A 1 237 ? 3.003 8.677 -36.906 1.00 88.94 237 GLN A CA 1
ATOM 1865 C C . GLN A 1 237 ? 3.586 7.546 -36.052 1.00 88.94 237 GLN A C 1
ATOM 1867 O O . GLN A 1 237 ? 4.810 7.507 -35.862 1.00 88.94 237 GLN A O 1
ATOM 1872 N N . ALA A 1 238 ? 2.731 6.621 -35.602 1.00 93.12 238 ALA A N 1
ATOM 1873 C CA . ALA A 1 238 ? 3.127 5.428 -34.847 1.00 93.12 238 ALA A CA 1
ATOM 1874 C C . ALA A 1 238 ? 4.235 4.622 -35.547 1.00 93.12 238 ALA A C 1
ATOM 1876 O O . ALA A 1 238 ? 4.391 4.688 -36.768 1.00 93.12 238 ALA A O 1
ATOM 1877 N N . LEU A 1 239 ? 5.015 3.855 -34.784 1.00 93.38 239 LEU A N 1
ATOM 1878 C CA . LEU A 1 239 ? 6.021 2.953 -35.337 1.00 93.38 239 LEU A CA 1
ATOM 1879 C C . LEU A 1 239 ? 5.366 1.736 -35.988 1.00 93.38 239 LEU A C 1
ATOM 1881 O O . LEU A 1 239 ? 5.778 1.350 -37.077 1.00 93.38 239 LEU A O 1
ATOM 1885 N N . LEU A 1 240 ? 4.364 1.134 -35.344 1.00 94.25 240 LEU A N 1
ATOM 1886 C CA . LEU A 1 240 ? 3.739 -0.104 -35.807 1.00 94.25 240 LEU A CA 1
ATOM 1887 C C . LEU A 1 240 ? 2.741 0.116 -36.951 1.00 94.25 240 LEU A C 1
ATOM 1889 O O . LEU A 1 240 ? 1.796 0.897 -36.839 1.00 94.25 240 LEU A O 1
ATOM 1893 N N . LYS A 1 241 ? 2.865 -0.694 -38.010 1.00 92.00 241 LYS A N 1
ATOM 1894 C CA . LYS A 1 241 ? 1.944 -0.687 -39.163 1.00 92.00 241 LYS A CA 1
ATOM 1895 C C . LYS A 1 241 ? 0.493 -1.035 -38.794 1.00 92.00 241 LYS A C 1
ATOM 1897 O O . LYS A 1 241 ? -0.445 -0.633 -39.473 1.00 92.00 241 LYS A O 1
ATOM 1902 N N . SER A 1 242 ? 0.285 -1.777 -37.701 1.00 89.88 242 SER A N 1
ATOM 1903 C CA . SER A 1 242 ? -1.055 -2.121 -37.200 1.00 89.88 242 SER A CA 1
ATOM 1904 C C . SER A 1 242 ? -1.856 -0.894 -36.755 1.00 89.88 242 SER A C 1
ATOM 1906 O O . SER A 1 242 ? -3.085 -0.931 -36.796 1.00 89.88 242 SER A O 1
ATOM 1908 N N . LEU A 1 243 ? -1.177 0.191 -36.368 1.00 88.44 243 LEU A N 1
ATOM 1909 C CA . LEU A 1 243 ? -1.799 1.428 -35.904 1.00 88.44 243 LEU A CA 1
ATOM 1910 C C . LEU A 1 243 ? -2.050 2.437 -37.035 1.00 88.44 243 LEU A C 1
ATOM 1912 O O . LEU A 1 243 ? -2.821 3.371 -36.833 1.00 88.44 243 LEU A O 1
ATOM 1916 N N . GLU A 1 244 ? -1.495 2.234 -38.238 1.00 79.50 244 GLU A N 1
ATOM 1917 C CA . GLU A 1 244 ? -1.719 3.123 -39.396 1.00 79.50 244 GLU A CA 1
ATOM 1918 C C . GLU A 1 244 ? -3.196 3.221 -39.787 1.00 79.50 244 GLU A C 1
ATOM 1920 O O . GLU A 1 244 ? -3.675 4.279 -40.189 1.00 79.50 244 GLU A O 1
ATOM 1925 N N . ARG A 1 245 ? -3.944 2.124 -39.625 1.00 79.25 245 ARG A N 1
ATOM 1926 C CA . ARG A 1 245 ? -5.376 2.069 -39.953 1.00 79.25 245 ARG A CA 1
ATOM 1927 C C . ARG A 1 245 ? -6.246 2.878 -38.986 1.00 79.25 245 ARG A C 1
ATOM 1929 O O . ARG A 1 245 ? -7.433 3.042 -39.244 1.00 79.25 245 ARG A O 1
ATOM 1936 N N . SER A 1 246 ? -5.681 3.372 -37.881 1.00 88.94 246 SER A N 1
ATOM 1937 C CA . SER A 1 246 ? -6.385 4.181 -36.890 1.00 88.94 246 SER A CA 1
ATOM 1938 C C . SER A 1 246 ? -5.664 5.516 -36.668 1.00 88.94 246 SER A C 1
ATOM 1940 O O . SER A 1 246 ? -4.747 5.599 -35.846 1.00 88.94 246 SER A O 1
ATOM 1942 N N . PRO A 1 247 ? -6.101 6.598 -37.343 1.00 88.56 247 PRO A N 1
ATOM 1943 C CA . PRO A 1 247 ? -5.507 7.925 -37.181 1.00 88.56 247 PRO A CA 1
ATOM 1944 C C . PRO A 1 247 ? -5.495 8.406 -35.724 1.00 88.56 247 PRO A C 1
ATOM 1946 O O . PRO A 1 247 ? -4.525 9.021 -35.284 1.00 88.56 247 PRO A O 1
ATOM 1949 N N . LEU A 1 248 ? -6.538 8.069 -34.955 1.00 90.81 248 LEU A N 1
ATOM 1950 C CA . LEU A 1 248 ? -6.642 8.407 -33.536 1.00 90.81 248 LEU A CA 1
ATOM 1951 C C . LEU A 1 248 ? -5.546 7.725 -32.704 1.00 90.81 248 LEU A C 1
ATOM 1953 O O . LEU A 1 248 ? -4.841 8.402 -31.957 1.00 90.81 248 LEU A O 1
ATOM 1957 N N . LEU A 1 249 ? -5.371 6.406 -32.849 1.00 90.19 249 LEU A N 1
ATOM 1958 C CA . LEU A 1 249 ? -4.344 5.664 -32.109 1.00 90.19 249 LEU A CA 1
ATOM 1959 C C . LEU A 1 249 ? -2.934 6.062 -32.552 1.00 90.19 249 LEU A C 1
ATOM 1961 O O . LEU A 1 249 ? -2.039 6.162 -31.717 1.00 90.19 249 LEU A O 1
ATOM 1965 N N . SER A 1 250 ? -2.739 6.351 -33.842 1.00 91.75 250 SER A N 1
ATOM 1966 C CA . SER A 1 250 ? -1.462 6.859 -34.344 1.00 91.75 250 SER A CA 1
ATOM 1967 C C . SER A 1 250 ? -1.118 8.228 -33.749 1.00 91.75 250 SER A C 1
ATOM 1969 O O . SER A 1 250 ? 0.021 8.450 -33.344 1.00 91.75 250 SER A O 1
ATOM 1971 N N . HIS A 1 251 ? -2.089 9.140 -33.644 1.00 91.94 251 HIS A N 1
ATOM 1972 C CA . HIS A 1 251 ? -1.875 10.432 -32.990 1.00 91.94 251 HIS A CA 1
ATOM 1973 C C . HIS A 1 251 ? -1.550 10.269 -31.497 1.00 91.94 251 HIS A C 1
ATOM 1975 O O . HIS A 1 251 ? -0.627 10.900 -30.983 1.00 91.94 251 HIS A O 1
ATOM 1981 N N . GLN A 1 252 ? -2.253 9.372 -30.803 1.00 91.81 252 GLN A N 1
ATOM 1982 C CA . GLN A 1 252 ? -1.975 9.054 -29.401 1.00 91.81 252 GLN A CA 1
ATOM 1983 C C . GLN A 1 252 ? -0.573 8.458 -29.201 1.00 91.81 252 GLN A C 1
ATOM 1985 O O . GLN A 1 252 ? 0.133 8.853 -28.274 1.00 91.81 252 GLN A O 1
ATOM 1990 N N . ALA A 1 253 ? -0.127 7.573 -30.097 1.00 93.69 253 ALA A N 1
ATOM 1991 C CA . ALA A 1 253 ? 1.231 7.033 -30.092 1.00 93.69 253 ALA A CA 1
ATOM 1992 C C . ALA A 1 253 ? 2.300 8.128 -30.267 1.00 93.69 253 ALA A C 1
ATOM 1994 O O . ALA A 1 253 ? 3.334 8.091 -29.600 1.00 93.69 253 ALA A O 1
ATOM 1995 N N . SER A 1 254 ? 2.047 9.131 -31.112 1.00 93.56 254 SER A N 1
ATOM 1996 C CA . SER A 1 254 ? 2.923 10.300 -31.279 1.00 93.56 254 SER A CA 1
ATOM 1997 C C . SER A 1 254 ? 3.038 11.155 -30.013 1.00 93.56 254 SER A C 1
ATOM 1999 O O . SER A 1 254 ? 4.137 11.591 -29.648 1.00 93.56 254 SER A O 1
ATOM 2001 N N . LEU A 1 255 ? 1.918 11.382 -29.318 1.00 93.88 255 LEU A N 1
ATOM 2002 C CA . LEU A 1 255 ? 1.907 12.092 -28.036 1.00 93.88 255 LEU A CA 1
ATOM 2003 C C . LEU A 1 255 ? 2.673 11.310 -26.960 1.00 93.88 255 LEU A C 1
ATOM 2005 O O . LEU A 1 255 ? 3.507 11.897 -26.269 1.00 93.88 255 LEU A O 1
ATOM 2009 N N . CYS A 1 256 ? 2.466 9.990 -26.885 1.00 95.56 256 CYS A N 1
ATOM 2010 C CA . CYS A 1 256 ? 3.235 9.093 -26.020 1.00 95.56 256 CYS A CA 1
ATOM 2011 C C . CYS A 1 256 ? 4.742 9.223 -26.282 1.00 95.56 256 CYS A C 1
ATOM 2013 O O . CYS A 1 256 ? 5.514 9.425 -25.346 1.00 95.56 256 CYS A O 1
ATOM 2015 N N . PHE A 1 257 ? 5.168 9.218 -27.548 1.00 96.62 257 PHE A N 1
ATOM 2016 C CA . PHE A 1 257 ? 6.585 9.357 -27.879 1.00 96.62 257 PHE A CA 1
ATOM 2017 C C . PHE A 1 257 ? 7.165 10.697 -27.423 1.00 96.62 257 PHE A C 1
ATOM 2019 O O . PHE A 1 257 ? 8.276 10.757 -26.904 1.00 96.62 257 PHE A O 1
ATOM 2026 N N . THR A 1 258 ? 6.402 11.781 -27.564 1.00 94.38 258 THR A N 1
ATOM 2027 C CA . THR A 1 258 ? 6.830 13.098 -27.077 1.00 94.38 258 THR A CA 1
ATOM 2028 C C . THR A 1 258 ? 6.955 13.106 -25.552 1.00 94.38 258 THR A C 1
ATOM 2030 O O . THR A 1 258 ? 7.902 13.687 -25.024 1.00 94.38 258 THR A O 1
ATOM 2033 N N . ALA A 1 259 ? 6.055 12.433 -24.833 1.00 95.06 259 ALA A N 1
ATOM 2034 C CA . ALA A 1 259 ? 6.170 12.265 -23.387 1.00 95.06 259 ALA A CA 1
ATOM 2035 C C . ALA A 1 259 ? 7.407 11.431 -22.994 1.00 95.06 259 ALA A C 1
ATOM 2037 O O . ALA A 1 259 ? 8.109 11.814 -22.059 1.00 95.06 259 ALA A O 1
ATOM 2038 N N . ILE A 1 260 ? 7.743 10.372 -23.747 1.00 97.19 260 ILE A N 1
ATOM 2039 C CA . ILE A 1 260 ? 8.990 9.602 -23.572 1.00 97.19 260 ILE A CA 1
ATOM 2040 C C . ILE A 1 260 ? 10.214 10.509 -23.755 1.00 97.19 260 ILE A C 1
ATOM 2042 O O . ILE A 1 260 ? 11.092 10.521 -22.894 1.00 97.19 260 ILE A O 1
ATOM 2046 N N . LEU A 1 261 ? 10.264 11.312 -24.825 1.00 94.56 261 LEU A N 1
ATOM 2047 C CA . LEU A 1 261 ? 11.380 12.236 -25.063 1.00 94.56 261 LEU A CA 1
ATOM 2048 C C . LEU A 1 261 ? 11.544 13.245 -23.919 1.00 94.56 261 LEU A C 1
ATOM 2050 O O . LEU A 1 261 ? 12.664 13.515 -23.491 1.00 94.56 261 LEU A O 1
ATOM 2054 N N . LYS A 1 262 ? 10.435 13.793 -23.409 1.00 93.94 262 LYS A N 1
ATOM 2055 C CA . LYS A 1 262 ? 10.451 14.721 -22.271 1.00 93.94 262 LYS A CA 1
ATOM 2056 C C . LYS A 1 262 ? 10.947 14.050 -20.992 1.00 93.94 262 LYS A C 1
ATOM 2058 O O . LYS A 1 262 ? 11.777 14.630 -20.302 1.00 93.94 262 LYS A O 1
ATOM 2063 N N . TYR A 1 263 ? 10.482 12.835 -20.700 1.00 94.44 263 TYR A N 1
ATOM 2064 C CA . TYR A 1 263 ? 10.911 12.079 -19.522 1.00 94.44 263 TYR A CA 1
ATOM 2065 C C . TYR A 1 263 ? 12.408 11.737 -19.579 1.00 94.44 263 TYR A C 1
ATOM 2067 O O . TYR A 1 263 ? 13.117 11.873 -18.589 1.00 94.44 263 TYR A O 1
ATOM 2075 N N . MET A 1 264 ? 12.914 11.362 -20.758 1.00 94.25 264 MET A N 1
ATOM 2076 C CA . MET A 1 264 ? 14.328 11.024 -20.972 1.00 94.25 264 MET A CA 1
ATOM 2077 C C . MET A 1 264 ? 15.253 12.252 -21.099 1.00 94.25 264 MET A C 1
ATOM 2079 O O . MET A 1 264 ? 16.466 12.095 -21.229 1.00 94.25 264 MET A O 1
ATOM 2083 N N . GLY A 1 265 ? 14.715 13.477 -21.053 1.00 90.19 265 GLY A N 1
ATOM 2084 C CA . GLY A 1 265 ? 15.490 14.716 -21.198 1.00 90.19 265 GLY A CA 1
ATOM 2085 C C . GLY A 1 265 ? 15.978 14.996 -22.625 1.00 90.19 265 GLY A C 1
ATOM 2086 O O . GLY A 1 265 ? 16.887 15.798 -22.822 1.00 90.19 265 GLY A O 1
ATOM 2087 N N . ASP A 1 266 ? 15.380 14.347 -23.625 1.00 89.56 266 ASP A N 1
ATOM 2088 C CA . ASP A 1 266 ? 15.730 14.484 -25.043 1.00 89.56 266 ASP A CA 1
ATOM 2089 C C . ASP A 1 266 ? 14.845 15.500 -25.790 1.00 89.56 266 ASP A C 1
ATOM 2091 O O . ASP A 1 266 ? 15.070 15.755 -26.975 1.00 89.56 266 ASP A O 1
ATOM 2095 N N . TYR A 1 267 ? 13.859 16.099 -25.110 1.00 87.75 267 TYR A N 1
ATOM 2096 C CA . TYR A 1 267 ? 12.991 17.146 -25.653 1.00 87.75 267 TYR A CA 1
ATOM 2097 C C . TYR A 1 267 ? 13.150 18.466 -24.884 1.00 87.75 267 TYR A C 1
ATOM 2099 O O . TYR A 1 267 ? 13.018 18.470 -23.659 1.00 87.75 267 TYR A O 1
ATOM 2107 N N . PRO A 1 268 ? 13.366 19.607 -25.565 1.00 81.44 268 PRO A N 1
ATOM 2108 C CA . PRO A 1 268 ? 13.478 20.896 -24.895 1.00 81.44 268 PRO A CA 1
ATOM 2109 C C . PRO A 1 268 ? 12.118 21.343 -24.338 1.00 81.44 268 PRO A C 1
ATOM 2111 O O . PRO A 1 268 ? 11.151 21.537 -25.077 1.00 81.44 268 PRO A O 1
ATOM 2114 N N . THR A 1 269 ? 12.039 21.553 -23.024 1.00 77.19 269 THR A N 1
ATOM 2115 C CA . THR A 1 269 ? 10.832 22.039 -22.337 1.00 77.19 269 THR A CA 1
ATOM 2116 C C . THR A 1 269 ? 11.119 23.318 -21.560 1.00 77.19 269 THR A C 1
ATOM 2118 O O . THR A 1 269 ? 12.093 23.381 -20.818 1.00 77.19 269 THR A O 1
ATOM 2121 N N . LYS A 1 270 ? 10.245 24.329 -21.681 1.00 72.19 270 LYS A N 1
ATOM 2122 C CA . LYS A 1 270 ? 10.352 25.593 -20.921 1.00 72.19 270 LYS A CA 1
ATOM 2123 C C . LYS A 1 270 ? 10.017 25.439 -19.431 1.00 72.19 270 LYS A C 1
ATOM 2125 O O . LYS A 1 270 ? 10.477 26.231 -18.621 1.00 72.19 270 LYS A O 1
ATOM 2130 N N . GLN A 1 271 ? 9.197 24.447 -19.086 1.00 74.06 271 GLN A N 1
ATOM 2131 C CA . GLN A 1 271 ? 8.797 24.123 -17.718 1.00 74.06 271 GLN A CA 1
ATOM 2132 C C . GLN A 1 271 ? 9.013 22.630 -17.482 1.00 74.06 271 GLN A C 1
ATOM 2134 O O . GLN A 1 271 ? 8.672 21.816 -18.344 1.00 74.06 271 GLN A O 1
ATOM 2139 N N . VAL A 1 272 ? 9.581 22.284 -16.325 1.00 74.56 272 VAL A N 1
ATOM 2140 C CA . VAL A 1 272 ? 9.757 20.893 -15.896 1.00 74.56 272 VAL A CA 1
ATOM 2141 C C . VAL A 1 272 ? 8.373 20.312 -15.611 1.00 74.56 272 VAL A C 1
ATOM 2143 O O . VAL A 1 272 ? 7.674 20.785 -14.718 1.00 74.56 272 VAL A O 1
ATOM 2146 N N . GLN A 1 273 ? 7.960 19.325 -16.405 1.00 80.19 273 GLN A N 1
ATOM 2147 C CA . GLN A 1 273 ? 6.696 18.616 -16.198 1.00 80.19 273 GLN A CA 1
ATOM 2148 C C . GLN A 1 273 ? 6.851 17.574 -15.089 1.00 80.19 273 GLN A C 1
ATOM 2150 O O . GLN A 1 273 ? 7.937 17.023 -14.896 1.00 80.19 273 GLN A O 1
ATOM 2155 N N . SER A 1 274 ? 5.765 17.288 -14.369 1.00 88.00 274 SER A N 1
ATOM 2156 C CA . SER A 1 274 ? 5.792 16.273 -13.316 1.00 88.00 274 SER A CA 1
ATOM 2157 C C . SER A 1 274 ? 6.054 14.879 -13.913 1.00 88.00 274 SER A C 1
ATOM 2159 O O . SER A 1 274 ? 5.404 14.511 -14.898 1.00 88.00 274 SER A O 1
ATOM 2161 N N . PRO A 1 275 ? 6.942 14.057 -13.316 1.00 90.06 275 PRO A N 1
ATOM 2162 C CA . PRO A 1 275 ? 7.132 12.662 -13.720 1.00 90.06 275 PRO A CA 1
ATOM 2163 C C . PRO A 1 275 ? 5.829 11.849 -13.739 1.00 90.06 275 PRO A C 1
ATOM 2165 O O . PRO A 1 275 ? 5.650 10.990 -14.603 1.00 90.06 275 PRO A O 1
ATOM 2168 N N . LEU A 1 276 ? 4.892 12.151 -12.833 1.00 90.75 276 LEU A N 1
ATOM 2169 C CA . LEU A 1 276 ? 3.569 11.523 -12.797 1.00 90.75 276 LEU A CA 1
ATOM 2170 C C . LEU A 1 276 ? 2.742 11.867 -14.044 1.00 90.75 276 LEU A C 1
ATOM 2172 O O . LEU A 1 276 ? 2.193 10.982 -14.687 1.00 90.75 276 LEU A O 1
ATOM 2176 N N . GLU A 1 277 ? 2.712 13.138 -14.445 1.00 90.94 277 GLU A N 1
ATOM 2177 C CA . GLU A 1 277 ? 1.967 13.576 -15.635 1.00 90.94 277 GLU A CA 1
ATOM 2178 C C . GLU A 1 277 ? 2.542 12.988 -16.928 1.00 90.94 277 GLU A C 1
ATOM 2180 O O . GLU A 1 277 ? 1.799 12.670 -17.859 1.00 90.94 277 GLU A O 1
ATOM 2185 N N . LEU A 1 278 ? 3.869 12.851 -16.999 1.00 93.69 278 LEU A N 1
ATOM 2186 C CA . LEU A 1 278 ? 4.545 12.233 -18.136 1.00 93.69 278 LEU A CA 1
ATOM 2187 C C .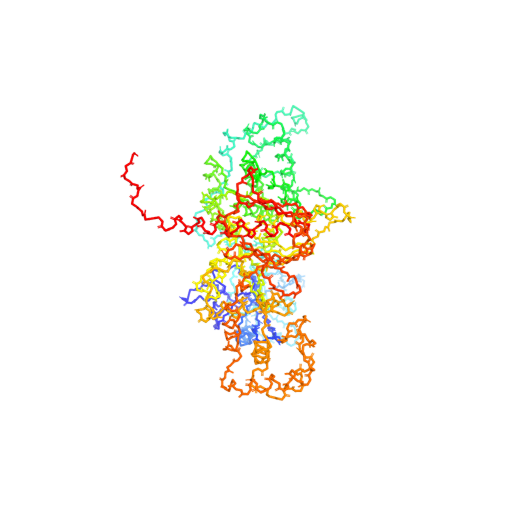 LEU A 1 278 ? 4.249 10.734 -18.203 1.00 93.69 278 LEU A C 1
ATOM 2189 O O . LEU A 1 278 ? 3.860 10.235 -19.255 1.00 93.69 278 LEU A O 1
ATOM 2193 N N . THR A 1 279 ? 4.380 10.015 -17.089 1.00 95.12 279 THR A N 1
ATOM 2194 C CA . THR A 1 279 ? 4.080 8.575 -17.044 1.00 95.12 279 THR A CA 1
ATOM 2195 C C . THR A 1 279 ? 2.597 8.279 -17.286 1.00 95.12 279 THR A C 1
ATOM 2197 O O . THR A 1 279 ? 2.286 7.280 -17.934 1.00 95.12 279 THR A O 1
ATOM 2200 N N . ASP A 1 280 ? 1.685 9.172 -16.897 1.00 93.31 280 ASP A N 1
ATOM 2201 C CA . ASP A 1 280 ? 0.267 9.092 -17.262 1.00 93.31 280 ASP A CA 1
ATOM 2202 C C . ASP A 1 280 ? 0.039 9.214 -18.771 1.00 93.31 280 ASP A C 1
ATOM 2204 O O . ASP A 1 280 ? -0.743 8.453 -19.341 1.00 93.31 280 ASP A O 1
ATOM 2208 N N . GLN A 1 281 ? 0.740 10.133 -19.442 1.00 94.06 281 GLN A N 1
ATOM 2209 C CA . GLN A 1 281 ? 0.669 10.276 -20.901 1.00 94.06 281 GLN A CA 1
ATOM 2210 C C . GLN A 1 281 ? 1.271 9.070 -21.634 1.00 94.06 281 GLN A C 1
ATOM 2212 O O . GLN A 1 281 ? 0.764 8.683 -22.686 1.00 94.06 281 GLN A O 1
ATOM 2217 N N . ILE A 1 282 ? 2.332 8.470 -21.084 1.00 96.56 282 ILE A N 1
ATOM 2218 C CA . ILE A 1 282 ? 3.015 7.312 -21.679 1.00 96.56 282 ILE A CA 1
ATOM 2219 C C . ILE A 1 282 ? 2.175 6.039 -21.513 1.00 96.56 282 ILE A C 1
ATOM 2221 O O . ILE A 1 282 ? 1.954 5.304 -22.474 1.00 96.56 282 ILE A O 1
ATOM 2225 N N . PHE A 1 283 ? 1.696 5.762 -20.298 1.00 96.81 283 PHE A N 1
ATOM 2226 C CA . PHE A 1 283 ? 1.089 4.472 -19.967 1.00 96.81 283 PHE A CA 1
ATOM 2227 C C . PHE A 1 283 ? -0.438 4.494 -19.896 1.00 96.81 283 PHE A C 1
ATOM 2229 O O . PHE A 1 283 ? -1.050 3.451 -20.111 1.00 96.81 283 PHE A O 1
ATOM 2236 N N . GLY A 1 284 ? -1.073 5.641 -19.636 1.00 92.94 284 GLY A N 1
ATOM 2237 C CA . GLY A 1 284 ? -2.507 5.713 -19.335 1.00 92.94 284 GLY A CA 1
ATOM 2238 C C . GLY A 1 284 ? -3.410 5.188 -20.453 1.00 92.94 284 GLY A C 1
ATOM 2239 O O . GLY A 1 284 ? -4.395 4.501 -20.192 1.00 92.94 284 GLY A O 1
ATOM 2240 N N . LEU A 1 285 ? -3.054 5.441 -21.716 1.00 91.19 285 LEU A N 1
ATOM 2241 C CA . LEU A 1 285 ? -3.792 4.889 -22.858 1.00 91.19 285 LEU A CA 1
ATOM 2242 C C . LEU A 1 285 ? -3.433 3.424 -23.140 1.00 91.19 285 LEU A C 1
ATOM 2244 O O . LEU A 1 285 ? -4.287 2.672 -23.601 1.00 91.19 285 LEU A O 1
ATOM 2248 N N . ALA A 1 286 ? -2.203 2.996 -22.848 1.00 93.38 286 ALA A N 1
ATOM 2249 C CA . ALA A 1 286 ? -1.747 1.625 -23.090 1.00 93.38 286 ALA A CA 1
ATOM 2250 C C . ALA A 1 286 ? -2.278 0.618 -22.053 1.00 93.38 286 ALA A C 1
ATOM 2252 O O . ALA A 1 286 ? -2.485 -0.560 -22.368 1.00 93.38 286 ALA A O 1
ATOM 2253 N N . THR A 1 287 ? -2.556 1.069 -20.826 1.00 92.50 287 THR A N 1
ATOM 2254 C CA . THR A 1 287 ? -3.257 0.253 -19.825 1.00 92.50 287 THR A CA 1
ATOM 2255 C C . THR A 1 287 ? -4.723 0.047 -20.214 1.00 92.50 287 THR A C 1
ATOM 2257 O O . THR A 1 287 ? -5.231 -1.066 -20.082 1.00 92.50 287 THR A O 1
ATOM 2260 N N . ALA A 1 288 ? -5.369 1.068 -20.791 1.00 89.94 288 ALA A N 1
ATOM 2261 C CA . ALA A 1 288 ? -6.752 1.002 -21.272 1.00 89.94 288 ALA A CA 1
ATOM 2262 C C . ALA A 1 288 ? -6.918 0.295 -22.633 1.00 89.94 288 ALA A C 1
ATOM 2264 O O . ALA A 1 288 ? -7.938 -0.351 -22.866 1.00 89.94 288 ALA A O 1
ATOM 2265 N N . ASN A 1 289 ? -5.937 0.399 -23.536 1.00 89.25 289 ASN A N 1
ATOM 2266 C CA . ASN A 1 289 ? -6.017 -0.135 -24.894 1.00 89.25 289 ASN A CA 1
ATOM 2267 C C . ASN A 1 289 ? -4.827 -1.045 -25.228 1.00 89.25 289 ASN A C 1
ATOM 2269 O O . ASN A 1 289 ? -3.687 -0.602 -25.378 1.00 89.25 289 ASN A O 1
ATOM 2273 N N . MET A 1 290 ? -5.124 -2.329 -25.435 1.00 91.00 290 MET A N 1
ATOM 2274 C CA . MET A 1 290 ? -4.130 -3.354 -25.760 1.00 91.00 290 MET A CA 1
ATOM 2275 C C . MET A 1 290 ? -3.343 -3.066 -27.046 1.00 91.00 290 MET A C 1
ATOM 2277 O O . MET A 1 290 ? -2.182 -3.459 -27.130 1.00 91.00 290 MET A O 1
ATOM 2281 N N . ALA A 1 291 ? -3.936 -2.362 -28.018 1.00 91.19 291 ALA A N 1
ATOM 2282 C CA . ALA A 1 291 ? -3.298 -2.070 -29.303 1.00 91.19 291 ALA A CA 1
ATOM 2283 C C . ALA A 1 291 ? -2.058 -1.165 -29.176 1.00 91.19 291 ALA A C 1
ATOM 2285 O O . ALA A 1 291 ? -1.172 -1.222 -30.024 1.00 91.19 291 ALA A O 1
ATOM 2286 N N . LEU A 1 292 ? -1.973 -0.355 -28.113 1.00 94.38 292 LEU A N 1
ATOM 2287 C CA . LEU A 1 292 ? -0.864 0.578 -27.881 1.00 94.38 292 LEU A CA 1
ATOM 2288 C C . LEU A 1 292 ? 0.290 -0.031 -27.071 1.00 94.38 292 LEU A C 1
ATOM 2290 O O . LEU A 1 292 ? 1.352 0.576 -26.974 1.00 94.38 292 LEU A O 1
ATOM 2294 N N . ARG A 1 293 ? 0.123 -1.224 -26.490 1.00 95.56 293 ARG A N 1
ATOM 2295 C CA . ARG A 1 293 ? 1.128 -1.817 -25.589 1.00 95.56 293 ARG A CA 1
ATOM 2296 C C . ARG A 1 293 ? 2.452 -2.082 -26.294 1.00 95.56 293 ARG A C 1
ATOM 2298 O O . ARG A 1 293 ? 3.498 -1.644 -25.821 1.00 95.56 293 ARG A O 1
ATOM 2305 N N . ASP A 1 294 ? 2.399 -2.747 -27.445 1.00 96.69 294 ASP A N 1
ATOM 2306 C CA . ASP A 1 294 ? 3.594 -3.034 -28.243 1.00 96.69 294 ASP A CA 1
ATOM 2307 C C . ASP A 1 294 ? 4.259 -1.754 -28.752 1.00 96.69 294 ASP A C 1
ATOM 2309 O O . ASP A 1 294 ? 5.485 -1.684 -28.811 1.00 96.69 294 ASP A O 1
ATOM 2313 N N . GLU A 1 295 ? 3.462 -0.735 -29.079 1.00 97.06 295 GLU A N 1
ATOM 2314 C CA . GLU A 1 295 ? 3.960 0.567 -29.521 1.00 97.06 295 GLU A CA 1
ATOM 2315 C C . GLU A 1 295 ? 4.787 1.233 -28.414 1.00 97.06 295 GLU A C 1
ATOM 2317 O O . GLU A 1 295 ? 5.917 1.639 -28.674 1.00 97.06 295 GLU A O 1
ATOM 2322 N N . VAL A 1 296 ? 4.296 1.256 -27.168 1.00 97.81 296 VAL A N 1
ATOM 2323 C CA . VAL A 1 296 ? 5.041 1.799 -26.016 1.00 97.81 296 VAL A CA 1
ATOM 2324 C C . VAL A 1 296 ? 6.362 1.050 -25.806 1.00 97.81 296 VAL A C 1
ATOM 2326 O O . VAL A 1 296 ? 7.414 1.677 -25.677 1.00 97.81 296 VAL A O 1
ATOM 2329 N N . TYR A 1 297 ? 6.346 -0.288 -25.841 1.00 98.25 297 TYR A N 1
ATOM 2330 C CA . TYR A 1 297 ? 7.571 -1.093 -25.751 1.00 98.25 297 TYR A CA 1
ATOM 2331 C C . TYR A 1 297 ? 8.566 -0.760 -26.870 1.00 98.25 297 TYR A C 1
ATOM 2333 O O . TYR A 1 297 ? 9.759 -0.581 -26.609 1.00 98.25 297 TYR A O 1
ATOM 2341 N N . CYS A 1 298 ? 8.088 -0.668 -28.114 1.00 98.00 298 CYS A N 1
ATOM 2342 C CA . CYS A 1 298 ? 8.919 -0.346 -29.270 1.00 98.00 298 CYS A CA 1
ATOM 2343 C C . CYS A 1 298 ? 9.525 1.053 -29.162 1.00 98.00 298 CYS A C 1
ATOM 2345 O O . CYS A 1 298 ? 10.714 1.216 -29.427 1.00 98.00 298 CYS A O 1
ATOM 2347 N N . GLN A 1 299 ? 8.741 2.046 -28.741 1.00 97.88 299 GLN A N 1
ATOM 2348 C CA . GLN A 1 299 ? 9.196 3.422 -28.564 1.00 97.88 299 GLN A CA 1
ATOM 2349 C C . GLN A 1 299 ? 10.279 3.540 -27.482 1.00 97.88 299 GLN A C 1
ATOM 2351 O O . GLN A 1 299 ? 11.310 4.168 -27.729 1.00 97.88 299 GLN A O 1
ATOM 2356 N N . ILE A 1 300 ? 10.105 2.888 -26.326 1.00 98.19 300 ILE A N 1
ATOM 2357 C CA . ILE A 1 300 ? 11.114 2.879 -25.252 1.00 98.19 300 ILE A CA 1
ATOM 2358 C C . ILE A 1 300 ? 12.401 2.187 -25.735 1.00 98.19 300 ILE A C 1
ATOM 2360 O O . ILE A 1 300 ? 13.484 2.772 -25.689 1.00 98.19 300 ILE A O 1
ATOM 2364 N N . MET A 1 301 ? 12.297 0.970 -26.286 1.00 97.56 301 MET A N 1
ATOM 2365 C CA . MET A 1 301 ? 13.462 0.222 -26.785 1.00 97.56 301 MET A CA 1
ATOM 2366 C C . MET A 1 301 ? 14.182 0.937 -27.941 1.00 97.56 301 MET A C 1
ATOM 2368 O O . MET A 1 301 ? 15.412 0.870 -28.034 1.00 97.56 301 MET A O 1
ATOM 2372 N N . LYS A 1 302 ? 13.445 1.651 -28.804 1.00 96.56 302 LYS A N 1
ATOM 2373 C CA . LYS A 1 302 ? 14.001 2.524 -29.849 1.00 96.56 302 LYS A CA 1
ATOM 2374 C C . LYS A 1 302 ? 14.886 3.602 -29.230 1.00 96.56 302 LYS A C 1
ATOM 2376 O O . LYS A 1 302 ? 16.039 3.728 -29.633 1.00 96.56 302 LYS A O 1
ATOM 2381 N N . GLN A 1 303 ? 14.384 4.342 -28.239 1.00 96.06 303 GLN A N 1
ATOM 2382 C CA . GLN A 1 303 ? 15.136 5.428 -27.597 1.00 96.06 303 GLN A CA 1
ATOM 2383 C C . GLN A 1 303 ? 16.359 4.943 -26.815 1.00 96.06 303 GLN A C 1
ATOM 2385 O O . GLN A 1 303 ? 17.308 5.699 -26.624 1.00 96.06 303 GLN A O 1
ATOM 2390 N N . MET A 1 304 ? 16.381 3.671 -26.427 1.00 95.69 304 MET A N 1
ATOM 2391 C CA . MET A 1 304 ? 17.527 3.023 -25.786 1.00 95.69 304 MET A CA 1
ATOM 2392 C C . MET A 1 304 ? 18.524 2.397 -26.782 1.00 95.69 304 MET A C 1
ATOM 2394 O O . MET A 1 304 ? 19.574 1.893 -26.381 1.00 95.69 304 MET A O 1
ATOM 2398 N N . THR A 1 305 ? 18.219 2.383 -28.083 1.00 93.81 305 THR A N 1
ATOM 2399 C CA . THR A 1 305 ? 19.071 1.778 -29.117 1.00 93.81 305 THR A CA 1
ATOM 2400 C C . THR A 1 305 ? 19.924 2.840 -29.802 1.00 93.81 305 THR A C 1
ATOM 2402 O O . THR A 1 305 ? 19.387 3.762 -30.404 1.00 93.81 305 THR A O 1
ATOM 2405 N N . SER A 1 306 ? 21.252 2.677 -29.772 1.00 89.00 306 SER A N 1
ATOM 2406 C CA . SER A 1 306 ? 22.221 3.645 -30.328 1.00 89.00 306 SER A CA 1
ATOM 2407 C C . SER A 1 306 ? 22.186 5.031 -29.666 1.00 89.00 306 SER A C 1
ATOM 2409 O O . SER A 1 306 ? 22.580 6.019 -30.281 1.00 89.00 306 SER A O 1
ATOM 2411 N N . ASN A 1 307 ? 21.751 5.088 -28.406 1.00 88.12 307 ASN A N 1
ATOM 2412 C CA . ASN A 1 307 ? 21.761 6.296 -27.595 1.00 88.12 307 ASN A CA 1
ATOM 2413 C C . ASN A 1 307 ? 23.034 6.350 -26.740 1.00 88.12 307 ASN A C 1
ATOM 2415 O O . ASN A 1 307 ? 23.324 5.412 -26.000 1.00 88.12 307 ASN A O 1
ATOM 2419 N N . ASN A 1 308 ? 23.782 7.448 -26.844 1.00 84.75 308 ASN A N 1
ATOM 2420 C CA . ASN A 1 308 ? 25.043 7.645 -26.124 1.00 84.75 308 ASN A CA 1
ATOM 2421 C C . ASN A 1 308 ? 24.890 8.543 -24.882 1.00 84.75 308 ASN A C 1
ATOM 2423 O O . ASN A 1 308 ? 25.852 8.728 -24.139 1.00 84.75 308 ASN A O 1
ATOM 2427 N N . ASN A 1 309 ? 23.707 9.118 -24.650 1.00 89.06 309 ASN A N 1
ATOM 2428 C CA . ASN A 1 309 ? 23.438 9.966 -23.495 1.00 89.06 309 ASN A CA 1
ATOM 2429 C C . ASN A 1 309 ? 23.097 9.093 -22.276 1.00 89.06 309 ASN A C 1
ATOM 2431 O O . ASN A 1 309 ? 22.032 8.478 -22.230 1.00 89.06 309 ASN A O 1
ATOM 2435 N N . ARG A 1 310 ? 23.992 9.052 -21.278 1.00 88.69 310 ARG A N 1
ATOM 2436 C CA . ARG A 1 310 ? 23.814 8.199 -20.092 1.00 88.69 310 ARG A CA 1
ATOM 2437 C C . ARG A 1 310 ? 22.578 8.574 -19.275 1.00 88.69 310 ARG A C 1
ATOM 2439 O O . ARG A 1 310 ? 21.842 7.678 -18.889 1.00 88.69 310 ARG A O 1
ATOM 2446 N N . PHE A 1 311 ? 22.315 9.869 -19.095 1.00 89.81 311 PHE A N 1
ATOM 2447 C CA . PHE A 1 311 ? 21.124 10.339 -18.383 1.00 89.81 311 PHE A CA 1
ATOM 2448 C C . PHE A 1 311 ? 19.841 9.839 -19.059 1.00 89.81 311 PHE A C 1
ATOM 2450 O O . PHE A 1 311 ? 18.985 9.246 -18.409 1.00 89.81 311 PHE A O 1
ATOM 2457 N N . SER A 1 312 ? 19.746 10.014 -20.380 1.00 92.25 312 SER A N 1
ATOM 2458 C CA . SER A 1 312 ? 18.605 9.545 -21.175 1.00 92.25 312 SER A CA 1
ATOM 2459 C C . SER A 1 312 ? 18.445 8.022 -21.090 1.00 92.25 312 SER A C 1
ATOM 2461 O O . SER A 1 312 ? 17.341 7.533 -20.863 1.00 92.25 312 SER A O 1
ATOM 2463 N N . LEU A 1 313 ? 19.542 7.258 -21.171 1.00 93.62 313 LEU A N 1
ATOM 2464 C CA . LEU A 1 313 ? 19.513 5.803 -20.992 1.00 93.62 313 LEU A CA 1
ATOM 2465 C C . LEU A 1 313 ? 19.014 5.380 -19.607 1.00 93.62 313 LEU A C 1
ATOM 2467 O O . LEU A 1 313 ? 18.192 4.468 -19.529 1.00 93.62 313 LEU A O 1
ATOM 2471 N N . ASP A 1 314 ? 19.487 6.023 -18.537 1.00 92.81 314 ASP A N 1
ATOM 2472 C CA . ASP A 1 314 ? 19.063 5.706 -17.172 1.00 92.81 314 ASP A CA 1
ATOM 2473 C C . ASP A 1 314 ? 17.548 5.946 -17.019 1.00 92.81 314 ASP A C 1
ATOM 2475 O O . ASP A 1 314 ? 16.841 5.065 -16.536 1.00 92.81 314 ASP A O 1
ATOM 2479 N N . GLN A 1 315 ? 17.011 7.055 -17.548 1.00 95.31 315 GLN A N 1
ATOM 2480 C CA . GLN A 1 315 ? 15.561 7.316 -17.585 1.00 95.31 315 GLN A CA 1
ATOM 2481 C C . GLN A 1 315 ? 14.792 6.307 -18.461 1.00 95.31 315 GLN A C 1
ATOM 2483 O O . GLN A 1 315 ? 13.708 5.850 -18.095 1.00 95.31 315 GLN A O 1
ATOM 2488 N N . GLY A 1 316 ? 15.357 5.905 -19.603 1.00 97.00 316 GLY A N 1
ATOM 2489 C CA . GLY A 1 316 ? 14.783 4.871 -20.468 1.00 97.00 316 GLY A CA 1
ATOM 2490 C C . GLY A 1 316 ? 14.649 3.519 -19.764 1.00 97.00 316 GLY A C 1
ATOM 2491 O O . GLY A 1 316 ? 13.632 2.839 -19.915 1.00 97.00 316 GLY A O 1
ATOM 2492 N N . TRP A 1 317 ? 15.628 3.154 -18.932 1.00 96.81 317 TRP A N 1
ATOM 2493 C CA . TRP A 1 317 ? 15.548 1.961 -18.089 1.00 96.81 317 TRP A CA 1
ATOM 2494 C C . TRP A 1 317 ? 14.451 2.056 -17.026 1.00 96.81 317 TRP A C 1
ATOM 2496 O O . TRP A 1 317 ? 13.765 1.060 -16.798 1.00 96.81 317 TRP A O 1
ATOM 2506 N N . GLN A 1 318 ? 14.233 3.231 -16.424 1.00 96.75 318 GLN A N 1
ATOM 2507 C CA . GLN A 1 318 ? 13.119 3.444 -15.488 1.00 96.75 318 GLN A CA 1
ATOM 2508 C C . GLN A 1 318 ? 11.766 3.239 -16.187 1.00 96.75 318 GLN A C 1
ATOM 2510 O O . GLN A 1 318 ? 10.915 2.499 -15.690 1.00 96.75 318 GLN A O 1
ATOM 2515 N N . LEU A 1 319 ? 11.589 3.809 -17.386 1.00 97.88 319 LEU A N 1
ATOM 2516 C CA . LEU A 1 319 ? 10.377 3.616 -18.191 1.00 97.88 319 LEU A CA 1
ATOM 2517 C C . LEU A 1 319 ? 10.162 2.148 -18.572 1.00 97.88 319 LEU A C 1
ATOM 2519 O O . LEU A 1 319 ? 9.040 1.648 -18.477 1.00 97.88 319 LEU A O 1
ATOM 2523 N N . LEU A 1 320 ? 11.219 1.438 -18.976 1.00 97.62 320 LEU A N 1
ATOM 2524 C CA . LEU A 1 320 ? 11.122 0.018 -19.315 1.00 97.62 320 LEU A CA 1
ATOM 2525 C C . LEU A 1 320 ? 10.767 -0.833 -18.087 1.00 97.62 320 LEU A C 1
ATOM 2527 O O . LEU A 1 320 ? 9.936 -1.735 -18.189 1.00 97.62 320 LEU A O 1
ATOM 2531 N N . TRP A 1 321 ? 11.330 -0.515 -16.919 1.00 96.62 321 TRP A N 1
ATOM 2532 C CA . TRP A 1 321 ? 11.032 -1.191 -15.654 1.00 96.62 321 TRP A CA 1
ATOM 2533 C C . TRP A 1 321 ? 9.569 -1.017 -15.220 1.00 96.62 321 TRP A C 1
ATOM 2535 O O . TRP A 1 321 ? 8.925 -1.988 -14.792 1.00 96.62 321 TRP A O 1
ATOM 2545 N N . LEU A 1 322 ? 9.022 0.195 -15.381 1.00 96.69 322 LEU A N 1
ATOM 2546 C CA . LEU A 1 322 ? 7.600 0.479 -15.173 1.00 96.69 322 LEU A CA 1
ATOM 2547 C C . LEU A 1 322 ? 6.749 -0.324 -16.166 1.00 96.69 322 LEU A C 1
ATOM 2549 O O . LEU A 1 322 ? 5.880 -1.086 -15.743 1.00 96.69 322 LEU A O 1
ATOM 2553 N N . CYS A 1 323 ? 7.059 -0.242 -17.464 1.00 97.31 323 CYS A N 1
ATOM 2554 C CA . CYS A 1 323 ? 6.331 -0.927 -18.536 1.00 97.31 323 CYS A CA 1
ATOM 2555 C C . CYS A 1 323 ? 6.226 -2.447 -18.301 1.00 97.31 323 CYS A C 1
ATOM 2557 O O . CYS A 1 323 ? 5.126 -3.002 -18.315 1.00 97.31 323 CYS A O 1
ATOM 2559 N N . CYS A 1 324 ? 7.350 -3.099 -17.970 1.00 95.88 324 CYS A N 1
ATOM 2560 C CA . CYS A 1 324 ? 7.420 -4.537 -17.678 1.00 95.88 324 CYS A CA 1
ATOM 2561 C C . CYS A 1 324 ? 6.518 -4.984 -16.519 1.00 95.88 324 CYS A C 1
ATOM 2563 O O . CYS A 1 324 ? 6.111 -6.147 -16.486 1.00 95.88 324 CYS A O 1
ATOM 2565 N N . GLY A 1 325 ? 6.213 -4.090 -15.571 1.00 93.75 325 GLY A N 1
ATOM 2566 C CA . GLY A 1 325 ? 5.310 -4.379 -14.457 1.00 93.75 325 GLY A CA 1
ATOM 2567 C C . GLY A 1 325 ? 3.835 -4.100 -14.736 1.00 93.75 325 GLY A C 1
ATOM 2568 O O . GLY A 1 325 ? 2.984 -4.664 -14.053 1.00 93.75 325 GLY A O 1
ATOM 2569 N N . LEU A 1 326 ? 3.517 -3.252 -15.717 1.00 95.31 326 LEU A N 1
ATOM 2570 C CA . LEU A 1 326 ? 2.133 -2.895 -16.039 1.00 95.31 326 LEU A CA 1
ATOM 2571 C C . LEU A 1 326 ? 1.469 -3.943 -16.932 1.00 95.31 326 LEU A C 1
ATOM 2573 O O . LEU A 1 326 ? 0.353 -4.384 -16.656 1.00 95.31 326 LEU A O 1
ATOM 2577 N N . PHE A 1 327 ? 2.135 -4.330 -18.018 1.00 95.56 327 PHE A N 1
ATOM 2578 C CA . PHE A 1 327 ? 1.590 -5.266 -18.996 1.00 95.56 327 PHE A CA 1
ATOM 2579 C C . PHE A 1 327 ? 2.703 -5.951 -19.801 1.00 95.56 327 PHE A C 1
ATOM 2581 O O . PHE A 1 327 ? 3.726 -5.329 -20.093 1.00 95.56 327 PHE A O 1
ATOM 2588 N N . PRO A 1 328 ? 2.517 -7.217 -20.213 1.00 95.25 328 PRO A N 1
ATOM 2589 C CA . PRO A 1 328 ? 3.444 -7.867 -21.129 1.00 95.25 328 PRO A CA 1
ATOM 2590 C C . PRO A 1 328 ? 3.258 -7.346 -22.572 1.00 95.25 328 PRO A C 1
ATOM 2592 O O . PRO A 1 328 ? 2.151 -6.927 -22.935 1.00 95.25 328 PRO A O 1
ATOM 2595 N N . PRO A 1 329 ? 4.307 -7.392 -23.414 1.00 95.69 329 PRO A N 1
ATOM 2596 C CA . PRO A 1 329 ? 4.182 -7.205 -24.855 1.00 95.69 329 PRO A CA 1
ATOM 2597 C C . PRO A 1 329 ? 3.449 -8.401 -25.488 1.00 95.69 329 PRO A C 1
ATOM 2599 O O . PRO A 1 329 ? 3.311 -9.465 -24.875 1.00 95.69 329 PRO A O 1
ATOM 2602 N N . SER A 1 330 ? 3.005 -8.256 -26.734 1.00 94.94 330 SER A N 1
ATOM 2603 C CA . SER A 1 330 ? 2.405 -9.346 -27.505 1.00 94.94 330 SER A CA 1
ATOM 2604 C C . SER A 1 330 ? 3.391 -10.490 -27.749 1.00 94.94 330 SER A C 1
ATOM 2606 O O . SER A 1 330 ? 4.609 -10.324 -27.659 1.00 94.94 330 SER A O 1
ATOM 2608 N N . GLN A 1 331 ? 2.877 -11.659 -28.140 1.00 93.00 331 GLN A N 1
ATOM 2609 C CA . GLN A 1 331 ? 3.719 -12.814 -28.476 1.00 93.00 331 GLN A CA 1
ATOM 2610 C C . GLN A 1 331 ? 4.711 -12.522 -29.613 1.00 93.00 331 GLN A C 1
ATOM 2612 O O . GLN A 1 331 ? 5.833 -13.028 -29.588 1.00 93.00 331 GLN A O 1
ATOM 2617 N N . ALA A 1 332 ? 4.333 -11.671 -30.575 1.00 93.31 332 ALA A N 1
ATOM 2618 C CA . ALA A 1 332 ? 5.207 -11.287 -31.680 1.00 93.31 332 ALA A CA 1
ATOM 2619 C C . ALA A 1 332 ? 6.426 -10.490 -31.185 1.00 93.31 332 ALA A C 1
ATOM 2621 O O . ALA A 1 332 ? 7.556 -10.771 -31.588 1.00 93.31 332 ALA A O 1
ATOM 2622 N N . LEU A 1 333 ? 6.212 -9.540 -30.267 1.00 96.12 333 LEU A N 1
ATOM 2623 C CA . LEU A 1 333 ? 7.265 -8.680 -29.726 1.00 96.12 333 LEU A CA 1
ATOM 2624 C C . LEU A 1 333 ? 8.033 -9.326 -28.558 1.00 96.12 333 LEU A C 1
ATOM 2626 O O . LEU A 1 333 ? 9.204 -9.011 -28.345 1.00 96.12 333 LEU A O 1
ATOM 2630 N N . LEU A 1 334 ? 7.424 -10.262 -27.824 1.00 95.38 334 LEU A N 1
ATOM 2631 C CA . LEU A 1 334 ? 7.974 -10.848 -26.598 1.00 95.38 334 LEU A CA 1
ATOM 2632 C C . LEU A 1 334 ? 9.375 -11.443 -26.786 1.00 95.38 334 LEU A C 1
ATOM 2634 O O . LEU A 1 334 ? 10.254 -11.214 -25.953 1.00 95.38 334 LEU A O 1
ATOM 2638 N N . LYS A 1 335 ? 9.606 -12.174 -27.885 1.00 94.50 335 LYS A N 1
ATOM 2639 C CA . LYS A 1 335 ? 10.925 -12.758 -28.196 1.00 94.50 335 LYS A CA 1
ATOM 2640 C C . LYS A 1 335 ? 12.004 -11.679 -28.354 1.00 94.50 335 LYS A C 1
ATOM 2642 O O . LYS A 1 335 ? 13.123 -11.841 -27.873 1.00 94.50 335 LYS A O 1
ATOM 2647 N N . HIS A 1 336 ? 11.648 -10.556 -28.974 1.00 95.50 336 HIS A N 1
ATOM 2648 C CA . HIS A 1 336 ? 12.549 -9.434 -29.211 1.00 95.50 336 HIS A CA 1
ATOM 2649 C C . HIS A 1 336 ? 12.802 -8.640 -27.927 1.00 95.50 336 HIS A C 1
ATOM 2651 O O . HIS A 1 336 ? 13.952 -8.319 -27.640 1.00 95.50 336 HIS A O 1
ATOM 2657 N N . ALA A 1 337 ? 11.764 -8.392 -27.123 1.00 95.75 337 ALA A N 1
ATOM 2658 C CA . ALA A 1 337 ? 11.882 -7.713 -25.834 1.00 95.75 337 ALA A CA 1
ATOM 2659 C C . ALA A 1 337 ? 12.751 -8.506 -24.840 1.00 95.75 337 ALA A C 1
ATOM 2661 O O . ALA A 1 337 ? 13.640 -7.939 -24.206 1.00 95.75 337 ALA A O 1
ATOM 2662 N N . LYS A 1 338 ? 12.575 -9.835 -24.755 1.00 94.81 338 LYS A N 1
ATOM 2663 C CA . LYS A 1 338 ? 13.437 -10.703 -23.930 1.00 94.81 338 LYS A CA 1
ATOM 2664 C C . LYS A 1 338 ? 14.898 -10.633 -24.371 1.00 94.81 338 LYS A C 1
ATOM 2666 O O . LYS A 1 338 ? 15.766 -10.337 -23.554 1.00 94.81 338 LYS A O 1
ATOM 2671 N N . ARG A 1 339 ? 15.169 -10.801 -25.669 1.00 93.56 339 ARG A N 1
ATOM 2672 C CA . ARG A 1 339 ? 16.536 -10.738 -26.214 1.00 93.56 339 ARG A CA 1
ATOM 2673 C C . ARG A 1 339 ? 17.172 -9.351 -26.043 1.00 93.56 339 ARG A C 1
ATOM 2675 O O . ARG A 1 339 ? 18.376 -9.237 -25.802 1.00 93.56 339 ARG A O 1
ATOM 2682 N N . PHE A 1 340 ? 16.369 -8.287 -26.123 1.00 95.12 340 PHE A N 1
ATOM 2683 C CA . PHE A 1 340 ? 16.801 -6.916 -25.845 1.00 95.12 340 PHE A CA 1
ATOM 2684 C C . PHE A 1 340 ? 17.344 -6.761 -24.419 1.00 95.12 340 PHE A C 1
ATOM 2686 O O . PHE A 1 340 ? 18.421 -6.186 -24.244 1.00 95.12 340 PHE A O 1
ATOM 2693 N N . LEU A 1 341 ? 16.635 -7.314 -23.429 1.00 94.94 341 LEU A N 1
ATOM 2694 C CA . LEU A 1 341 ? 17.038 -7.319 -22.019 1.00 94.94 341 LEU A CA 1
ATOM 2695 C C . LEU A 1 341 ? 18.243 -8.241 -21.768 1.00 94.94 341 LEU A C 1
ATOM 2697 O O . LEU A 1 341 ? 19.215 -7.842 -21.130 1.00 94.94 341 LEU A O 1
ATOM 2701 N N . GLU A 1 342 ? 18.232 -9.455 -22.323 1.00 92.44 342 GLU A N 1
ATOM 2702 C CA . GLU A 1 342 ? 19.277 -10.469 -22.113 1.00 92.44 342 GLU A CA 1
ATOM 2703 C C . GLU A 1 342 ? 20.649 -10.068 -22.663 1.00 92.44 342 GLU A C 1
ATOM 2705 O O . GLU A 1 342 ? 21.672 -10.458 -22.104 1.00 92.44 342 GLU A O 1
ATOM 2710 N N . THR A 1 343 ? 20.689 -9.272 -23.731 1.00 91.25 343 THR A N 1
ATOM 2711 C CA . THR A 1 343 ? 21.946 -8.742 -24.293 1.00 91.25 343 THR A CA 1
ATOM 2712 C C . THR A 1 343 ? 22.468 -7.511 -23.546 1.00 91.25 343 THR A C 1
ATOM 2714 O O . THR A 1 343 ? 23.574 -7.049 -23.815 1.00 91.25 343 THR A O 1
ATOM 2717 N N . ARG A 1 344 ? 21.703 -6.989 -22.575 1.00 91.38 344 ARG A N 1
ATOM 2718 C CA . ARG A 1 344 ? 22.035 -5.810 -21.759 1.00 91.38 344 ARG A CA 1
ATOM 2719 C C . ARG A 1 344 ? 22.140 -6.131 -20.265 1.00 91.38 344 ARG A C 1
ATOM 2721 O O . ARG A 1 344 ? 21.995 -5.240 -19.441 1.00 91.38 344 ARG A O 1
ATOM 2728 N N . ARG A 1 345 ? 22.477 -7.376 -19.900 1.00 82.31 345 ARG A N 1
ATOM 2729 C CA . ARG A 1 345 ? 22.623 -7.846 -18.499 1.00 82.31 345 ARG A CA 1
ATOM 2730 C C . ARG A 1 345 ? 23.568 -7.022 -17.617 1.00 82.31 345 ARG A C 1
ATOM 2732 O O . ARG A 1 345 ? 23.492 -7.135 -16.403 1.00 82.31 345 ARG A O 1
ATOM 2739 N N . ARG A 1 346 ? 24.483 -6.246 -18.210 1.00 84.12 346 ARG A N 1
ATOM 2740 C CA . ARG A 1 346 ? 25.395 -5.355 -17.471 1.00 84.12 346 ARG A CA 1
ATOM 2741 C C . ARG A 1 346 ? 24.694 -4.098 -16.940 1.00 84.12 346 ARG A C 1
ATOM 2743 O O . ARG A 1 346 ? 25.255 -3.429 -16.082 1.00 84.12 346 ARG A O 1
ATOM 2750 N N . GLU A 1 347 ? 23.514 -3.762 -17.459 1.00 89.12 347 GLU A N 1
ATOM 2751 C CA . GLU A 1 347 ? 22.739 -2.616 -16.986 1.00 89.12 347 GLU A CA 1
ATOM 2752 C C . GLU A 1 347 ? 21.983 -2.977 -15.695 1.00 89.12 347 GLU A C 1
ATOM 2754 O O . GLU A 1 347 ? 21.364 -4.045 -15.648 1.00 89.12 347 GLU A O 1
ATOM 2759 N N . PRO A 1 348 ? 21.980 -2.105 -14.665 1.00 89.56 348 PRO A N 1
ATOM 2760 C CA . PRO A 1 348 ? 21.478 -2.446 -13.329 1.00 89.56 348 PRO A CA 1
ATOM 2761 C C . PRO A 1 348 ? 20.029 -2.944 -13.289 1.00 89.56 348 PRO A C 1
ATOM 2763 O O . PRO A 1 348 ? 19.710 -3.837 -12.516 1.00 89.56 348 PRO A O 1
ATOM 2766 N N . LEU A 1 349 ? 19.154 -2.388 -14.134 1.00 93.56 349 LEU A N 1
ATOM 2767 C CA . LEU A 1 349 ? 17.723 -2.710 -14.153 1.00 93.56 349 LEU A CA 1
ATOM 2768 C C . LEU A 1 349 ? 17.360 -3.848 -15.122 1.00 93.56 349 LEU A C 1
ATOM 2770 O O . LEU A 1 349 ? 16.196 -4.248 -15.178 1.00 93.56 349 LEU A O 1
ATOM 2774 N N . ALA A 1 350 ? 18.308 -4.379 -15.903 1.00 92.94 350 ALA A N 1
ATOM 2775 C CA . ALA A 1 350 ? 18.004 -5.347 -16.959 1.00 92.94 350 ALA A CA 1
ATOM 2776 C C . ALA A 1 350 ? 17.495 -6.692 -16.414 1.00 92.94 350 ALA A C 1
ATOM 2778 O O . ALA A 1 350 ? 16.543 -7.252 -16.966 1.00 92.94 350 ALA A O 1
ATOM 2779 N N . SER A 1 351 ? 18.095 -7.196 -15.329 1.00 92.44 351 SER A N 1
ATOM 2780 C CA . SER A 1 351 ? 17.663 -8.424 -14.645 1.00 92.44 351 SER A CA 1
ATOM 2781 C C . SER A 1 351 ? 16.250 -8.293 -14.088 1.00 92.44 351 SER A C 1
ATOM 2783 O O . SER A 1 351 ? 15.399 -9.139 -14.361 1.00 92.44 351 SER A O 1
ATOM 2785 N N . ASP A 1 352 ? 15.980 -7.201 -13.375 1.00 93.25 352 ASP A N 1
ATOM 2786 C CA . ASP A 1 352 ? 14.682 -6.920 -12.768 1.00 93.25 352 ASP A CA 1
ATOM 2787 C C . ASP A 1 352 ? 13.600 -6.724 -13.830 1.00 93.25 352 ASP A C 1
ATOM 2789 O O . ASP A 1 352 ? 12.503 -7.264 -13.704 1.00 93.25 352 ASP A O 1
ATOM 2793 N N . CYS A 1 353 ? 13.907 -6.020 -14.926 1.00 95.19 353 CYS A N 1
ATOM 2794 C CA . CYS A 1 353 ? 12.997 -5.897 -16.065 1.00 95.19 353 CYS A CA 1
ATOM 2795 C C . CYS A 1 353 ? 12.643 -7.267 -16.654 1.00 95.19 353 CYS A C 1
ATOM 2797 O O . CYS A 1 353 ? 11.479 -7.505 -16.974 1.00 95.19 353 CYS A O 1
ATOM 2799 N N . LEU A 1 354 ? 13.618 -8.175 -16.783 1.00 94.31 354 LEU A N 1
ATOM 2800 C CA . LEU A 1 354 ? 13.385 -9.524 -17.301 1.00 94.31 354 LEU A CA 1
ATOM 2801 C C . LEU A 1 354 ? 12.520 -10.350 -16.343 1.00 94.31 354 LEU A C 1
ATOM 2803 O O . LEU A 1 354 ? 11.581 -11.010 -16.791 1.00 94.31 354 LEU A O 1
ATOM 2807 N N . GLN A 1 355 ? 12.787 -10.282 -15.038 1.00 93.00 355 GLN A N 1
ATOM 2808 C CA . GLN A 1 355 ? 11.980 -10.961 -14.023 1.00 93.00 355 GLN A CA 1
ATOM 2809 C C . GLN A 1 355 ? 10.539 -10.433 -14.009 1.00 93.00 355 GLN A C 1
ATOM 2811 O O . GLN A 1 355 ? 9.591 -11.219 -14.010 1.00 93.00 355 GLN A O 1
ATOM 2816 N N . ARG A 1 356 ? 10.360 -9.108 -14.061 1.00 93.69 356 ARG A N 1
ATOM 2817 C CA . ARG A 1 356 ? 9.041 -8.456 -14.110 1.00 93.69 356 ARG A CA 1
ATOM 2818 C C . ARG A 1 356 ? 8.277 -8.820 -15.375 1.00 93.69 356 ARG A C 1
ATOM 2820 O O . ARG A 1 356 ? 7.109 -9.179 -15.287 1.00 93.69 356 ARG A O 1
ATOM 2827 N N . LEU A 1 357 ? 8.949 -8.820 -16.525 1.00 93.94 357 LEU A N 1
ATOM 2828 C CA . LEU A 1 357 ? 8.378 -9.259 -17.796 1.00 93.94 357 LEU A CA 1
ATOM 2829 C C . LEU A 1 357 ? 7.921 -10.725 -17.741 1.00 93.94 357 LEU A C 1
ATOM 2831 O O . LEU A 1 357 ? 6.877 -11.075 -18.281 1.00 93.94 357 LEU A O 1
ATOM 2835 N N . GLN A 1 358 ? 8.685 -11.605 -17.091 1.00 92.12 358 GLN A N 1
ATOM 2836 C CA . GLN A 1 358 ? 8.288 -13.004 -16.911 1.00 92.12 358 GLN A CA 1
ATOM 2837 C C . GLN A 1 358 ? 7.104 -13.153 -15.947 1.00 92.12 358 GLN A C 1
ATOM 2839 O O . GLN A 1 358 ? 6.211 -13.963 -16.204 1.00 92.12 358 GLN A O 1
ATOM 2844 N N . ALA A 1 359 ? 7.078 -12.376 -14.863 1.00 90.56 359 ALA A N 1
ATOM 2845 C CA . ALA A 1 359 ? 5.976 -12.368 -13.908 1.00 90.56 359 ALA A CA 1
ATOM 2846 C C . ALA A 1 359 ? 4.677 -11.833 -14.536 1.00 90.56 359 ALA A C 1
ATOM 2848 O O . ALA A 1 359 ? 3.617 -12.428 -14.344 1.00 90.56 359 ALA A O 1
ATOM 2849 N N . SER A 1 360 ? 4.753 -10.771 -15.347 1.00 90.19 360 SER A N 1
ATOM 2850 C CA . SER A 1 360 ? 3.582 -10.149 -15.979 1.00 90.19 360 SER A CA 1
ATOM 2851 C C . SER A 1 360 ? 2.896 -11.037 -17.019 1.00 90.19 360 SER A C 1
ATOM 2853 O O . SER A 1 360 ? 1.711 -10.859 -17.270 1.00 90.19 360 SER A O 1
ATOM 2855 N N . LEU A 1 361 ? 3.575 -12.056 -17.559 1.00 90.62 361 LEU A N 1
ATOM 2856 C CA . LEU A 1 361 ? 2.951 -13.068 -18.426 1.00 90.62 361 LEU A CA 1
ATOM 2857 C C . LEU A 1 361 ? 1.984 -14.004 -17.685 1.00 90.62 361 LEU A C 1
ATOM 2859 O O . LEU A 1 361 ? 1.141 -14.630 -18.322 1.00 90.62 361 LEU A O 1
ATOM 2863 N N . ARG A 1 362 ? 2.126 -14.146 -16.361 1.00 89.38 362 ARG A N 1
ATOM 2864 C CA . ARG A 1 362 ? 1.290 -15.031 -15.527 1.00 89.38 362 ARG A CA 1
ATOM 2865 C C . ARG A 1 362 ? 0.148 -14.287 -14.837 1.00 89.38 362 ARG A C 1
ATOM 2867 O O . ARG A 1 362 ? -0.693 -14.918 -14.204 1.00 89.38 362 ARG A O 1
ATOM 2874 N N . MET A 1 363 ? 0.146 -12.962 -14.933 1.00 87.25 363 MET A N 1
ATOM 2875 C CA . MET A 1 363 ? -0.750 -12.071 -14.209 1.00 87.25 363 MET A CA 1
ATOM 2876 C C . MET A 1 363 ? -1.616 -11.286 -15.191 1.00 87.25 363 MET A C 1
ATOM 2878 O O . MET A 1 363 ? -1.231 -11.040 -16.332 1.00 87.25 363 MET A O 1
ATOM 2882 N N . GLU A 1 364 ? -2.796 -10.861 -14.747 1.00 91.19 364 GLU A N 1
ATOM 2883 C CA . GLU A 1 364 ? -3.614 -9.953 -15.551 1.00 91.19 364 GLU A CA 1
ATOM 2884 C C . GLU A 1 364 ? -2.947 -8.569 -15.633 1.00 91.19 364 GLU A C 1
ATOM 2886 O O . GLU A 1 364 ? -2.448 -8.086 -14.615 1.00 91.19 364 GLU A O 1
ATOM 2891 N N . PRO A 1 365 ? -2.953 -7.902 -16.796 1.00 93.38 365 PRO A N 1
ATOM 2892 C CA . PRO A 1 365 ? -2.430 -6.546 -16.932 1.00 93.38 365 PRO A CA 1
ATOM 2893 C C . PRO A 1 365 ? -3.056 -5.553 -15.942 1.00 93.38 365 PRO A C 1
ATOM 2895 O O . PRO A 1 365 ? -4.256 -5.618 -15.659 1.00 93.38 365 PRO A O 1
ATOM 2898 N N . ARG A 1 366 ? -2.253 -4.598 -15.466 1.00 94.25 366 ARG A N 1
ATOM 2899 C CA . ARG A 1 366 ? -2.717 -3.439 -14.689 1.00 94.25 366 ARG A CA 1
ATOM 2900 C C . ARG A 1 366 ? -3.735 -2.630 -15.495 1.00 94.25 366 ARG A C 1
ATOM 2902 O O . ARG A 1 366 ? -3.606 -2.495 -16.715 1.00 94.25 366 ARG A O 1
ATOM 2909 N N . LYS A 1 367 ? -4.739 -2.079 -14.810 1.00 92.19 367 LYS A N 1
ATOM 2910 C CA . LYS A 1 367 ? -5.802 -1.277 -15.440 1.00 92.19 367 LYS A CA 1
ATOM 2911 C C . LYS A 1 367 ? -5.464 0.212 -15.465 1.00 92.19 367 LYS A C 1
ATOM 2913 O O . LYS A 1 367 ? -5.936 0.923 -16.351 1.00 92.19 367 LYS A O 1
ATOM 2918 N N . LEU A 1 368 ? -4.644 0.679 -14.523 1.00 94.44 368 LEU A N 1
ATOM 2919 C CA . LEU A 1 368 ? -4.256 2.081 -14.387 1.00 94.44 368 LEU A CA 1
ATOM 2920 C C . LEU A 1 368 ? -2.735 2.264 -14.544 1.00 94.44 368 LEU A C 1
ATOM 2922 O O . LEU A 1 368 ? -1.978 1.309 -14.336 1.00 94.44 368 LEU A O 1
ATOM 2926 N N . PRO A 1 369 ? -2.282 3.473 -14.932 1.00 94.62 369 PRO A N 1
ATOM 2927 C CA . PRO A 1 369 ? -0.860 3.811 -15.000 1.00 94.62 369 PRO A CA 1
ATOM 2928 C C . PRO A 1 369 ? -0.172 3.738 -13.619 1.00 94.62 369 PRO A C 1
ATOM 2930 O O . PRO A 1 369 ? -0.850 3.599 -12.593 1.00 94.62 369 PRO A O 1
ATOM 2933 N N . PRO A 1 370 ? 1.175 3.822 -13.571 1.00 95.19 370 PRO A N 1
ATOM 2934 C CA . PRO A 1 370 ? 1.931 3.745 -12.325 1.00 95.19 370 PRO A CA 1
ATOM 2935 C C . PRO A 1 370 ? 1.451 4.741 -11.267 1.00 95.19 370 PRO A C 1
ATOM 2937 O O . PRO A 1 370 ? 1.051 5.867 -11.570 1.00 95.19 370 PRO A O 1
ATOM 2940 N N . HIS A 1 371 ? 1.498 4.329 -10.004 1.00 94.44 371 HIS A N 1
ATOM 2941 C CA . HIS A 1 371 ? 1.252 5.232 -8.884 1.00 94.44 371 HIS A CA 1
ATOM 2942 C C . HIS A 1 371 ? 2.507 6.070 -8.564 1.00 94.44 371 HIS A C 1
ATOM 2944 O O . HIS A 1 371 ? 3.622 5.612 -8.803 1.00 94.44 371 HIS A O 1
ATOM 2950 N N . GLN A 1 372 ? 2.350 7.256 -7.954 1.00 92.19 372 GLN A N 1
ATOM 2951 C CA . GLN A 1 372 ? 3.467 8.141 -7.563 1.00 92.19 372 GLN A CA 1
ATOM 2952 C C . GLN A 1 372 ? 4.568 7.395 -6.790 1.00 92.19 372 GLN A C 1
ATOM 2954 O O . GLN A 1 372 ? 5.740 7.528 -7.104 1.00 92.19 372 GLN A O 1
ATOM 2959 N N . VAL A 1 373 ? 4.181 6.534 -5.846 1.00 93.75 373 VAL A N 1
ATOM 2960 C CA . VAL A 1 373 ? 5.113 5.721 -5.041 1.00 93.75 373 VAL A CA 1
ATOM 2961 C C . VAL A 1 373 ? 5.974 4.780 -5.901 1.00 93.75 373 VAL A C 1
ATOM 2963 O O . VAL A 1 373 ? 7.139 4.559 -5.587 1.00 93.75 373 VAL A O 1
ATOM 2966 N N . GLU A 1 374 ? 5.427 4.237 -6.996 1.00 95.00 374 GLU A N 1
ATOM 2967 C CA . GLU A 1 374 ? 6.192 3.390 -7.925 1.00 95.00 374 GLU A CA 1
ATOM 2968 C C . GLU A 1 374 ? 7.231 4.219 -8.696 1.00 95.00 374 GLU A C 1
ATOM 2970 O O . GLU A 1 374 ? 8.334 3.742 -8.961 1.00 95.00 374 GLU A O 1
ATOM 2975 N N . ILE A 1 375 ? 6.883 5.466 -9.028 1.00 94.38 375 ILE A N 1
ATOM 2976 C CA . ILE A 1 375 ? 7.748 6.410 -9.743 1.00 94.38 375 ILE A CA 1
ATOM 2977 C C . ILE A 1 375 ? 8.865 6.910 -8.820 1.00 94.38 375 ILE A C 1
ATOM 2979 O O . ILE A 1 375 ? 10.030 6.871 -9.204 1.00 94.38 375 ILE A O 1
ATOM 2983 N N . ASP A 1 376 ? 8.532 7.310 -7.592 1.00 92.94 376 ASP A N 1
ATOM 2984 C CA . ASP A 1 376 ? 9.501 7.805 -6.609 1.00 92.94 376 ASP A CA 1
ATOM 2985 C C . ASP A 1 376 ? 10.578 6.754 -6.306 1.00 92.94 376 ASP A C 1
ATOM 2987 O O . ASP A 1 376 ? 11.767 7.074 -6.254 1.00 92.94 376 ASP A O 1
ATOM 2991 N N . ALA A 1 377 ? 10.178 5.485 -6.157 1.00 92.88 377 ALA A N 1
ATOM 2992 C CA . ALA A 1 377 ? 11.104 4.388 -5.890 1.00 92.88 377 ALA A CA 1
ATOM 2993 C C . ALA A 1 377 ? 12.106 4.186 -7.034 1.00 92.88 377 ALA A C 1
ATOM 2995 O O . ALA A 1 377 ? 13.317 4.141 -6.799 1.00 92.88 377 ALA A O 1
ATOM 2996 N N . ILE A 1 378 ? 11.622 4.120 -8.280 1.00 93.75 378 ILE A N 1
ATOM 2997 C CA . ILE A 1 378 ? 12.498 3.862 -9.426 1.00 93.75 378 ILE A CA 1
ATOM 2998 C C . ILE A 1 378 ? 13.373 5.074 -9.775 1.00 93.75 378 ILE A C 1
ATOM 3000 O O . ILE A 1 378 ? 14.515 4.896 -10.200 1.00 93.75 378 ILE A O 1
ATOM 3004 N N . GLN A 1 379 ? 12.905 6.301 -9.515 1.00 90.94 379 GLN A N 1
ATOM 3005 C CA . GLN A 1 379 ? 13.720 7.514 -9.647 1.00 90.94 379 GLN A CA 1
ATOM 3006 C C . GLN A 1 379 ? 14.890 7.542 -8.656 1.00 90.94 379 GLN A C 1
ATOM 3008 O O . GLN A 1 379 ? 15.958 8.061 -8.979 1.00 90.94 379 GLN A O 1
ATOM 3013 N N . GLN A 1 380 ? 14.730 6.920 -7.485 1.00 89.31 380 GLN A N 1
ATOM 3014 C CA . GLN A 1 380 ? 15.800 6.700 -6.507 1.00 89.31 380 GLN A CA 1
ATOM 3015 C C . GLN A 1 380 ? 16.635 5.441 -6.801 1.00 89.31 380 GLN A C 1
ATOM 3017 O O . GLN A 1 380 ? 17.456 5.037 -5.981 1.00 89.31 380 GLN A O 1
ATOM 3022 N N . SER A 1 381 ? 16.453 4.821 -7.974 1.00 84.94 381 SER A N 1
ATOM 3023 C CA . SER A 1 381 ? 17.111 3.569 -8.376 1.00 84.94 381 SER A CA 1
ATOM 3024 C C . SER A 1 381 ? 16.831 2.387 -7.435 1.00 84.94 381 SER A C 1
ATOM 3026 O O . SER A 1 381 ? 17.633 1.457 -7.355 1.00 84.94 381 SER A O 1
ATOM 3028 N N . SER A 1 382 ? 15.689 2.404 -6.739 1.00 92.25 382 SER A N 1
ATOM 3029 C CA . SER A 1 382 ? 15.216 1.291 -5.915 1.00 92.25 382 SER A CA 1
ATOM 3030 C C . SER A 1 382 ? 14.186 0.462 -6.678 1.00 92.25 382 SER A C 1
ATOM 3032 O O . SER A 1 382 ? 13.165 0.982 -7.127 1.00 92.25 382 SER A O 1
ATOM 3034 N N . THR A 1 383 ? 14.424 -0.846 -6.799 1.00 90.50 383 THR A N 1
ATOM 3035 C CA . THR A 1 383 ? 13.449 -1.791 -7.375 1.00 90.50 383 THR A CA 1
ATOM 3036 C C . THR A 1 383 ? 12.496 -2.370 -6.330 1.00 90.50 383 THR A C 1
ATOM 3038 O O . THR A 1 383 ? 11.455 -2.921 -6.691 1.00 90.50 383 THR A O 1
ATOM 3041 N N . GLN A 1 384 ? 12.816 -2.201 -5.044 1.00 92.12 384 GLN A N 1
ATOM 3042 C CA . GLN A 1 384 ? 11.954 -2.562 -3.924 1.00 92.12 384 GLN A CA 1
ATOM 3043 C C . GLN A 1 384 ? 11.144 -1.346 -3.487 1.00 92.12 384 GLN A C 1
ATOM 3045 O O . GLN A 1 384 ? 11.688 -0.257 -3.279 1.00 92.12 384 GLN A O 1
ATOM 3050 N N . ILE A 1 385 ? 9.836 -1.541 -3.344 1.00 94.00 385 ILE A N 1
ATOM 3051 C CA . ILE A 1 385 ? 8.910 -0.500 -2.910 1.00 94.00 385 ILE A CA 1
ATOM 3052 C C . ILE A 1 385 ? 8.334 -0.918 -1.567 1.00 94.00 385 ILE A C 1
ATOM 3054 O O . ILE A 1 385 ? 7.812 -2.020 -1.412 1.00 94.00 385 ILE A O 1
ATOM 3058 N N . PHE A 1 386 ? 8.390 -0.004 -0.608 1.00 94.75 386 PHE A N 1
ATOM 3059 C CA . PHE A 1 386 ? 7.885 -0.214 0.735 1.00 94.75 386 PHE A CA 1
ATOM 3060 C C . PHE A 1 386 ? 6.712 0.722 1.006 1.00 94.75 386 PHE A C 1
ATOM 3062 O O . PHE A 1 386 ? 6.777 1.915 0.710 1.00 94.75 386 PHE A O 1
ATOM 3069 N N . HIS A 1 387 ? 5.639 0.192 1.588 1.00 96.88 387 HIS A N 1
ATOM 3070 C CA . HIS A 1 387 ? 4.464 0.967 1.961 1.00 96.88 387 HIS A CA 1
ATOM 3071 C C . HIS A 1 387 ? 4.137 0.772 3.440 1.00 96.88 387 HIS A C 1
ATOM 3073 O O . HIS A 1 387 ? 4.084 -0.347 3.949 1.00 96.88 387 HIS A O 1
ATOM 3079 N N . LYS A 1 388 ? 3.895 1.889 4.129 1.00 97.12 388 LYS A N 1
ATOM 3080 C CA . LYS A 1 388 ? 3.473 1.906 5.531 1.00 97.12 388 LYS A CA 1
ATOM 3081 C C . LYS A 1 388 ? 2.002 1.503 5.652 1.00 97.12 388 LYS A C 1
ATOM 3083 O O . LYS A 1 388 ? 1.160 2.029 4.919 1.00 97.12 388 LYS A O 1
ATOM 3088 N N . VAL A 1 389 ? 1.701 0.607 6.584 1.00 98.31 389 VAL A N 1
ATOM 3089 C CA . VAL A 1 389 ? 0.357 0.132 6.926 1.00 98.31 389 VAL A CA 1
ATOM 3090 C C . VAL A 1 389 ? 0.135 0.368 8.415 1.00 98.31 389 VAL A C 1
ATOM 3092 O O . VAL A 1 389 ? 0.955 -0.025 9.236 1.00 98.31 389 VAL A O 1
ATOM 3095 N N . ARG A 1 390 ? -0.965 1.040 8.756 1.00 98.12 390 ARG A N 1
ATOM 3096 C CA . ARG A 1 390 ? -1.350 1.353 10.137 1.00 98.12 390 ARG A CA 1
ATOM 3097 C C . ARG A 1 390 ? -2.326 0.321 10.687 1.00 98.12 390 ARG A C 1
ATOM 3099 O O . ARG A 1 390 ? -3.154 -0.211 9.941 1.00 98.12 390 ARG A O 1
ATOM 3106 N N . PHE A 1 391 ? -2.278 0.109 11.992 1.00 97.81 391 PHE A N 1
ATOM 3107 C CA . PHE A 1 391 ? -3.163 -0.802 12.707 1.00 97.81 391 PHE A CA 1
ATOM 3108 C C . PHE A 1 391 ? -4.106 -0.041 13.655 1.00 97.81 391 PHE A C 1
ATOM 3110 O O . PHE A 1 391 ? -3.890 1.145 13.923 1.00 97.81 391 PHE A O 1
ATOM 3117 N N . PRO A 1 392 ? -5.199 -0.670 14.128 1.00 96.94 392 PRO A N 1
ATOM 3118 C CA . PRO A 1 392 ? -6.178 -0.015 14.999 1.00 96.94 392 PRO A CA 1
ATOM 3119 C C . PRO A 1 392 ? -5.654 0.440 16.366 1.00 96.94 392 PRO A C 1
ATOM 3121 O O . PRO A 1 392 ? -6.256 1.325 16.962 1.00 96.94 392 PRO A O 1
ATOM 3124 N N . ASN A 1 393 ? -4.567 -0.145 16.868 1.00 91.81 393 ASN A N 1
ATOM 3125 C CA . ASN A 1 393 ? -3.904 0.241 18.121 1.00 91.81 393 ASN A CA 1
ATOM 3126 C C . ASN A 1 393 ? -2.918 1.420 17.955 1.00 91.81 393 ASN A C 1
ATOM 3128 O O . ASN A 1 393 ? -2.029 1.593 18.783 1.00 91.81 393 ASN A O 1
ATOM 3132 N N . ASP A 1 394 ? -3.042 2.186 16.868 1.00 91.44 394 ASP A N 1
ATOM 3133 C CA . ASP A 1 394 ? -2.192 3.327 16.510 1.00 91.44 394 ASP A CA 1
ATOM 3134 C C . ASP A 1 394 ? -0.712 3.005 16.226 1.00 91.44 394 ASP A C 1
ATOM 3136 O O . ASP A 1 394 ? 0.089 3.925 16.039 1.00 91.44 394 ASP A O 1
ATOM 3140 N N . THR A 1 395 ? -0.337 1.727 16.095 1.00 95.00 395 THR A N 1
ATOM 3141 C CA . THR A 1 395 ? 0.988 1.345 15.586 1.00 95.00 395 THR A CA 1
ATOM 3142 C C . THR A 1 395 ? 1.003 1.257 14.057 1.00 95.00 395 THR A C 1
ATOM 3144 O O . THR A 1 395 ? -0.037 1.258 13.384 1.00 95.00 395 THR A O 1
ATOM 3147 N N . ASP A 1 396 ? 2.202 1.227 13.476 1.00 96.31 396 ASP A N 1
ATOM 3148 C CA . ASP A 1 396 ? 2.386 1.060 12.040 1.00 96.31 396 ASP A CA 1
ATOM 3149 C C . ASP A 1 396 ? 3.593 0.186 11.715 1.00 96.31 396 ASP A C 1
ATOM 3151 O O . ASP A 1 396 ? 4.560 0.128 12.466 1.00 96.31 396 ASP A O 1
ATOM 3155 N N . GLU A 1 397 ? 3.505 -0.500 10.581 1.00 96.69 397 GLU A N 1
ATOM 3156 C CA . GLU A 1 397 ? 4.541 -1.382 10.061 1.00 96.69 397 GLU A CA 1
ATOM 3157 C C . GLU A 1 397 ? 4.753 -1.118 8.573 1.00 96.69 397 GLU A C 1
ATOM 3159 O O . GLU A 1 397 ? 3.869 -0.639 7.854 1.00 96.69 397 GLU A O 1
ATOM 3164 N N . VAL A 1 398 ? 5.948 -1.447 8.093 1.00 96.94 398 VAL A N 1
ATOM 3165 C CA . VAL A 1 398 ? 6.325 -1.263 6.693 1.00 96.94 398 VAL A CA 1
ATOM 3166 C C . VAL A 1 398 ? 6.356 -2.617 5.988 1.00 96.94 398 VAL A C 1
ATOM 3168 O O . VAL A 1 398 ? 6.951 -3.581 6.483 1.00 96.94 398 VAL A O 1
ATOM 3171 N N . PHE A 1 399 ? 5.704 -2.678 4.826 1.00 97.06 399 PHE A N 1
ATOM 3172 C CA . PHE A 1 399 ? 5.570 -3.881 4.007 1.00 97.06 399 PHE A CA 1
ATOM 3173 C C . PHE A 1 399 ? 6.098 -3.640 2.598 1.00 97.06 399 PHE A C 1
ATOM 3175 O O . PHE A 1 399 ? 5.860 -2.584 2.012 1.00 97.06 399 PHE A O 1
ATOM 3182 N N . GLU A 1 400 ? 6.801 -4.627 2.050 1.00 95.94 400 GLU A N 1
ATOM 3183 C CA . GLU A 1 400 ? 7.199 -4.620 0.645 1.00 95.94 400 GLU A CA 1
ATOM 3184 C C . GLU A 1 400 ? 5.968 -4.856 -0.241 1.00 95.94 400 GLU A C 1
ATOM 3186 O O . GLU A 1 400 ? 5.191 -5.785 -0.015 1.00 95.94 400 GLU A O 1
ATOM 3191 N N . VAL A 1 401 ? 5.780 -4.001 -1.245 1.00 95.88 401 VAL A N 1
ATOM 3192 C CA . VAL A 1 401 ? 4.686 -4.088 -2.215 1.00 95.88 401 VAL A CA 1
ATOM 3193 C C . VAL A 1 401 ? 5.237 -3.958 -3.631 1.00 95.88 401 VAL A C 1
ATOM 3195 O O . VAL A 1 401 ? 5.797 -2.946 -4.015 1.00 95.88 401 VAL A O 1
ATOM 3198 N N . GLY A 1 402 ? 5.055 -4.974 -4.466 1.00 91.25 402 GLY A N 1
ATOM 3199 C CA . GLY A 1 402 ? 5.360 -4.893 -5.897 1.00 91.25 402 GLY A CA 1
ATOM 3200 C C . GLY A 1 402 ? 4.215 -4.305 -6.732 1.00 91.25 402 GLY A C 1
ATOM 3201 O O . GLY A 1 402 ? 3.053 -4.340 -6.325 1.00 91.25 402 GLY A O 1
ATOM 3202 N N . THR A 1 403 ? 4.526 -3.871 -7.957 1.00 88.25 403 THR A N 1
ATOM 3203 C CA . THR A 1 403 ? 3.562 -3.411 -8.985 1.00 88.25 403 THR A CA 1
ATOM 3204 C C . THR A 1 403 ? 2.426 -4.405 -9.255 1.00 88.25 403 THR A C 1
ATOM 3206 O O . THR A 1 403 ? 1.322 -3.990 -9.598 1.00 88.25 403 THR A O 1
ATOM 3209 N N . SER A 1 404 ? 2.682 -5.706 -9.085 1.00 90.88 404 SER A N 1
ATOM 3210 C CA . SER A 1 404 ? 1.724 -6.800 -9.295 1.00 90.88 404 SER A CA 1
ATOM 3211 C C . SER A 1 404 ? 1.049 -7.300 -8.011 1.00 90.88 404 SER A C 1
ATOM 3213 O O . SER A 1 404 ? 0.344 -8.304 -8.059 1.00 90.88 404 SER A O 1
ATOM 3215 N N . THR A 1 405 ? 1.268 -6.650 -6.864 1.00 95.38 405 THR A N 1
ATOM 3216 C CA . THR A 1 405 ? 0.696 -7.082 -5.577 1.00 95.38 405 THR A CA 1
ATOM 3217 C C . THR A 1 405 ? -0.810 -6.882 -5.584 1.00 95.38 405 THR A C 1
ATOM 3219 O O . THR A 1 405 ? -1.286 -5.753 -5.754 1.00 95.38 405 THR A O 1
ATOM 3222 N N . ARG A 1 406 ? -1.576 -7.958 -5.381 1.00 96.19 406 ARG A N 1
ATOM 3223 C CA . ARG A 1 406 ? -3.019 -7.856 -5.144 1.00 96.19 406 ARG A CA 1
ATOM 3224 C C . ARG A 1 406 ? -3.290 -7.622 -3.665 1.00 96.19 406 ARG A C 1
ATOM 3226 O O . ARG A 1 406 ? -2.492 -7.991 -2.806 1.00 96.19 406 ARG A O 1
ATOM 3233 N N . ILE A 1 407 ? -4.446 -7.044 -3.357 1.00 97.56 407 ILE A N 1
ATOM 3234 C CA . ILE A 1 407 ? -4.856 -6.798 -1.968 1.00 97.56 407 ILE A CA 1
ATOM 3235 C C . ILE A 1 407 ? -4.874 -8.093 -1.149 1.00 97.56 407 ILE A C 1
ATOM 3237 O O . ILE A 1 407 ? -4.393 -8.090 -0.020 1.00 97.56 407 ILE A O 1
ATOM 3241 N N . ARG A 1 408 ? -5.350 -9.211 -1.719 1.00 96.31 408 ARG A N 1
ATOM 3242 C CA . ARG A 1 408 ? -5.320 -10.517 -1.037 1.00 96.31 408 ARG A CA 1
ATOM 3243 C C . ARG A 1 408 ? -3.904 -10.961 -0.650 1.00 96.31 408 ARG A C 1
ATOM 3245 O O . ARG A 1 408 ? -3.721 -11.503 0.433 1.00 96.31 408 ARG A O 1
ATOM 3252 N N . ASP A 1 409 ? -2.923 -10.715 -1.520 1.00 96.31 409 ASP A N 1
ATOM 3253 C CA . ASP A 1 409 ? -1.540 -11.146 -1.309 1.00 96.31 409 ASP A CA 1
ATOM 3254 C C . ASP A 1 409 ? -0.936 -10.314 -0.174 1.00 96.31 409 ASP A C 1
ATOM 3256 O O . ASP A 1 409 ? -0.309 -10.845 0.735 1.00 96.31 409 ASP A O 1
ATOM 3260 N N . LEU A 1 410 ? -1.219 -9.005 -0.169 1.00 98.00 410 LEU A N 1
ATOM 3261 C CA . LEU A 1 410 ? -0.814 -8.110 0.911 1.00 98.00 410 LEU A CA 1
ATOM 3262 C C . LEU A 1 410 ? -1.458 -8.495 2.253 1.00 98.00 410 LEU A C 1
ATOM 3264 O O . LEU A 1 410 ? -0.768 -8.501 3.267 1.00 98.00 410 LEU A O 1
ATOM 3268 N N . ILE A 1 411 ? -2.745 -8.862 2.270 1.00 98.19 411 ILE A N 1
ATOM 3269 C CA . ILE A 1 411 ? -3.429 -9.357 3.480 1.00 98.19 411 ILE A CA 1
ATOM 3270 C C . ILE A 1 411 ? -2.716 -10.596 4.034 1.00 98.19 411 ILE A C 1
ATOM 3272 O O . ILE A 1 411 ? -2.460 -10.661 5.234 1.00 98.19 411 ILE A O 1
ATOM 3276 N N . GLN A 1 412 ? -2.362 -11.555 3.174 1.00 97.81 412 GLN A N 1
ATOM 3277 C CA . GLN A 1 412 ? -1.647 -12.768 3.582 1.00 97.81 412 GLN A CA 1
ATOM 3278 C C . GLN A 1 412 ? -0.241 -12.458 4.107 1.00 97.81 412 GLN A C 1
ATOM 3280 O O . GLN A 1 412 ? 0.145 -12.982 5.149 1.00 97.81 412 GLN A O 1
ATOM 3285 N N . THR A 1 413 ? 0.498 -11.568 3.440 1.00 97.94 413 THR A N 1
ATOM 3286 C CA . THR A 1 413 ? 1.824 -11.119 3.889 1.00 97.94 413 THR A CA 1
ATOM 3287 C C . THR A 1 413 ? 1.760 -10.446 5.259 1.00 97.94 413 THR A C 1
ATOM 3289 O O . THR A 1 413 ? 2.586 -10.737 6.122 1.00 97.94 413 THR A O 1
ATOM 3292 N N . ILE A 1 414 ? 0.772 -9.574 5.489 1.00 98.00 414 ILE A N 1
ATOM 3293 C CA . ILE A 1 414 ? 0.588 -8.908 6.785 1.00 98.00 414 ILE A CA 1
ATOM 3294 C C . ILE A 1 414 ? 0.212 -9.926 7.862 1.00 98.00 414 ILE A C 1
ATOM 3296 O O . ILE A 1 414 ? 0.844 -9.944 8.915 1.00 98.00 414 ILE A O 1
ATOM 3300 N N . ALA A 1 415 ? -0.763 -10.799 7.593 1.00 97.62 415 ALA A N 1
ATOM 3301 C CA . ALA A 1 415 ? -1.191 -11.824 8.542 1.00 97.62 415 ALA A CA 1
ATOM 3302 C C . ALA A 1 415 ? -0.039 -12.764 8.931 1.00 97.62 415 ALA A C 1
ATOM 3304 O O . ALA A 1 415 ? 0.134 -13.053 10.111 1.00 97.62 415 ALA A O 1
ATOM 3305 N N . GLY A 1 416 ? 0.787 -13.174 7.962 1.00 97.50 416 GLY A N 1
ATOM 3306 C CA . GLY A 1 416 ? 1.976 -13.986 8.213 1.00 97.50 416 GLY A CA 1
ATOM 3307 C C . GLY A 1 416 ? 3.041 -13.254 9.033 1.00 97.50 416 GLY A C 1
ATOM 3308 O O . GLY A 1 416 ? 3.577 -13.829 9.972 1.00 97.50 416 GLY A O 1
ATOM 3309 N N . LYS A 1 417 ? 3.322 -11.976 8.732 1.00 96.94 417 LYS A N 1
ATOM 3310 C CA . LYS A 1 417 ? 4.311 -11.176 9.483 1.00 96.94 417 LYS A CA 1
ATOM 3311 C C . LYS A 1 417 ? 3.888 -10.946 10.938 1.00 96.94 417 LYS A C 1
ATOM 3313 O O . LYS A 1 417 ? 4.740 -10.929 11.818 1.00 96.94 417 LYS A O 1
ATOM 3318 N N . LEU A 1 418 ? 2.591 -10.756 11.174 1.00 96.06 418 LEU A N 1
ATOM 3319 C CA . LEU A 1 418 ? 2.015 -10.528 12.503 1.00 96.06 418 LEU A CA 1
ATOM 3320 C C . LEU A 1 418 ? 1.669 -11.831 13.246 1.00 96.06 418 LEU A C 1
ATOM 3322 O O . LEU A 1 418 ? 1.081 -11.766 14.317 1.00 96.06 418 LEU A O 1
ATOM 3326 N N . ASN A 1 419 ? 2.002 -13.004 12.690 1.00 96.00 419 ASN A N 1
ATOM 3327 C CA . ASN A 1 419 ? 1.686 -14.320 13.259 1.00 96.00 419 ASN A CA 1
ATOM 3328 C C . ASN A 1 419 ? 0.193 -14.531 13.584 1.00 96.00 419 ASN A C 1
ATOM 3330 O O . ASN A 1 419 ? -0.148 -15.215 14.548 1.00 96.00 419 ASN A O 1
ATOM 3334 N N . LEU A 1 420 ? -0.704 -13.971 12.767 1.00 96.69 420 LEU A N 1
ATOM 3335 C CA . LEU A 1 420 ? -2.146 -14.165 12.935 1.00 96.69 420 LEU A CA 1
ATOM 3336 C C . LEU A 1 420 ? -2.544 -15.583 12.520 1.00 96.69 420 LEU A C 1
ATOM 3338 O O . LEU A 1 420 ? -2.023 -16.131 11.546 1.00 96.69 420 LEU A O 1
ATOM 3342 N N . ALA A 1 421 ? -3.543 -16.152 13.193 1.00 94.62 421 ALA A N 1
ATOM 3343 C CA . ALA A 1 421 ? -4.038 -17.495 12.898 1.00 94.62 421 ALA A CA 1
ATOM 3344 C C . ALA A 1 421 ? -4.643 -17.606 11.486 1.00 94.62 421 ALA A C 1
ATOM 3346 O O . ALA A 1 421 ? -4.586 -18.667 10.862 1.00 94.62 421 ALA A O 1
ATOM 3347 N N . SER A 1 422 ? -5.252 -16.527 10.981 1.00 94.38 422 SER A N 1
ATOM 3348 C CA . SER A 1 422 ? -5.746 -16.424 9.604 1.00 94.38 422 SER A CA 1
ATOM 3349 C C . SER A 1 422 ? -5.895 -14.960 9.172 1.00 94.38 422 SER A C 1
ATOM 3351 O O . SER A 1 422 ? -6.235 -14.092 9.976 1.00 94.38 422 SER A O 1
ATOM 3353 N N . GLY A 1 423 ? -5.714 -14.698 7.873 1.00 94.69 423 GLY A N 1
ATOM 3354 C CA . GLY A 1 423 ? -6.075 -13.427 7.234 1.00 94.69 423 GLY A CA 1
ATOM 3355 C C . GLY A 1 423 ? -7.582 -13.266 6.973 1.00 94.69 423 GLY A C 1
ATOM 3356 O O . GLY A 1 423 ? -8.017 -12.212 6.509 1.00 94.69 423 GLY A O 1
ATOM 3357 N N . ASP A 1 424 ? -8.398 -14.281 7.268 1.00 93.81 424 ASP A N 1
ATOM 3358 C CA . ASP A 1 424 ? -9.830 -14.275 6.975 1.00 93.81 424 ASP A CA 1
ATOM 3359 C C . ASP A 1 424 ? -10.602 -13.209 7.766 1.00 93.81 424 ASP A C 1
ATOM 3361 O O . ASP A 1 424 ? -10.526 -13.081 8.996 1.00 93.81 424 ASP A O 1
ATOM 3365 N N . GLY A 1 425 ? -11.403 -12.442 7.026 1.00 95.25 425 GLY A N 1
ATOM 3366 C CA . GLY A 1 425 ? -12.199 -11.336 7.550 1.00 95.25 425 GLY A CA 1
ATOM 3367 C C . GLY A 1 425 ? -11.409 -10.051 7.801 1.00 95.25 425 GLY A C 1
ATOM 3368 O O . GLY A 1 425 ? -12.026 -9.038 8.143 1.00 95.25 425 GLY A O 1
ATOM 3369 N N . PHE A 1 426 ? -10.091 -10.044 7.589 1.00 97.94 426 PHE A N 1
ATOM 3370 C CA . PHE A 1 426 ? -9.297 -8.820 7.524 1.00 97.94 426 PHE A CA 1
ATOM 3371 C C . PHE A 1 426 ? -9.368 -8.174 6.140 1.00 97.94 426 PHE A C 1
ATOM 3373 O O . PHE A 1 426 ? -9.635 -8.826 5.136 1.00 97.94 426 PHE A O 1
ATOM 3380 N N . SER A 1 427 ? -9.148 -6.863 6.090 1.00 98.06 427 SER A N 1
ATOM 3381 C CA . SER A 1 427 ? -9.131 -6.094 4.848 1.00 98.06 427 SER A CA 1
ATOM 3382 C C . SER A 1 427 ? -8.164 -4.923 4.952 1.00 98.06 427 SER A C 1
ATOM 3384 O O . SER A 1 427 ? -7.868 -4.423 6.040 1.00 98.06 427 SER A O 1
ATOM 3386 N N . ILE A 1 428 ? -7.730 -4.443 3.789 1.00 98.31 428 ILE A N 1
ATOM 3387 C CA . ILE A 1 428 ? -7.030 -3.169 3.655 1.00 98.31 428 ILE A CA 1
ATOM 3388 C C . ILE A 1 428 ? -8.056 -2.051 3.483 1.00 98.31 428 ILE A C 1
ATOM 3390 O O . ILE A 1 428 ? -9.048 -2.209 2.768 1.00 98.31 428 ILE A O 1
ATOM 3394 N N . PHE A 1 429 ? -7.812 -0.923 4.136 1.00 97.56 429 PHE A N 1
ATOM 3395 C CA . PHE A 1 429 ? -8.604 0.293 4.052 1.00 97.56 429 PHE A CA 1
ATOM 3396 C C . PHE A 1 429 ? -7.719 1.480 3.698 1.00 97.56 429 PHE A C 1
ATOM 3398 O O . PHE A 1 429 ? -6.560 1.547 4.098 1.00 97.56 429 PHE A O 1
ATOM 3405 N N . VAL A 1 430 ? -8.280 2.451 2.987 1.00 96.62 430 VAL A N 1
ATOM 3406 C CA . VAL A 1 430 ? -7.619 3.710 2.650 1.00 96.62 430 VAL A CA 1
ATOM 3407 C C . VAL A 1 430 ? -8.415 4.857 3.247 1.00 96.62 430 VAL A C 1
ATOM 3409 O O . VAL A 1 430 ? -9.599 5.044 2.952 1.00 96.62 430 VAL A O 1
ATOM 3412 N N . LYS A 1 431 ? -7.745 5.636 4.095 1.00 93.75 431 LYS A N 1
ATOM 3413 C CA . LYS A 1 431 ? -8.244 6.881 4.670 1.00 93.75 431 LYS A CA 1
ATOM 3414 C C . LYS A 1 431 ? -7.705 8.050 3.861 1.00 93.75 431 LYS A C 1
ATOM 3416 O O . LYS A 1 431 ? -6.502 8.276 3.827 1.00 93.75 431 LYS A O 1
ATOM 3421 N N . THR A 1 432 ? -8.605 8.806 3.259 1.00 90.62 432 THR A N 1
ATOM 3422 C CA . THR A 1 432 ? -8.356 10.131 2.671 1.00 90.62 432 THR A CA 1
ATOM 3423 C C . THR A 1 432 ? -9.005 11.194 3.569 1.00 90.62 432 THR A C 1
ATOM 3425 O O . THR A 1 432 ? -9.733 10.819 4.495 1.00 90.62 432 THR A O 1
ATOM 3428 N N . PRO A 1 433 ? -8.798 12.504 3.333 1.00 84.38 433 PRO A N 1
ATOM 3429 C CA . PRO A 1 433 ? -9.490 13.547 4.093 1.00 84.38 433 PRO A CA 1
ATOM 3430 C C . PRO A 1 433 ? -11.019 13.415 4.055 1.00 84.38 433 PRO A C 1
ATOM 3432 O O . PRO A 1 433 ? -11.680 13.680 5.052 1.00 84.38 433 PRO A O 1
ATOM 3435 N N . ASP A 1 434 ? -11.566 12.950 2.928 1.00 79.00 434 ASP A N 1
ATOM 3436 C CA . ASP A 1 434 ? -13.011 12.939 2.683 1.00 79.00 434 ASP A CA 1
ATOM 3437 C C . ASP A 1 434 ? -13.665 11.566 2.914 1.00 79.00 434 ASP A C 1
ATOM 3439 O O . ASP A 1 434 ? -14.872 11.473 3.141 1.00 79.00 434 ASP A O 1
ATOM 3443 N N . LYS A 1 435 ? -12.902 10.469 2.799 1.00 84.31 435 LYS A N 1
ATOM 3444 C CA . LYS A 1 435 ? -13.450 9.104 2.773 1.00 84.31 435 LYS A CA 1
ATOM 3445 C C . LYS A 1 435 ? -12.573 8.076 3.472 1.00 84.31 435 LYS A C 1
ATOM 3447 O O . LYS A 1 435 ? -11.352 8.193 3.522 1.00 84.31 435 LYS A O 1
ATOM 3452 N N . PHE A 1 436 ? -13.225 7.007 3.924 1.00 90.50 436 PHE A N 1
ATOM 3453 C CA . PHE A 1 436 ? -12.594 5.806 4.462 1.00 90.50 436 PHE A CA 1
ATOM 3454 C C . PHE A 1 436 ? -13.163 4.583 3.736 1.00 90.50 436 PHE A C 1
ATOM 3456 O O . PHE A 1 436 ? -14.332 4.251 3.939 1.00 90.50 436 PHE A O 1
ATOM 3463 N N . LEU A 1 437 ? -12.372 3.968 2.855 1.00 93.69 437 LEU A N 1
ATOM 3464 C CA . LEU A 1 437 ? -12.822 2.953 1.892 1.00 93.69 437 LEU A CA 1
ATOM 3465 C C . LEU A 1 437 ? -12.081 1.636 2.115 1.00 93.69 437 LEU A C 1
ATOM 3467 O O . LEU A 1 437 ? -10.866 1.665 2.281 1.00 93.69 437 LEU A O 1
ATOM 3471 N N . SER A 1 438 ? -12.773 0.494 2.093 1.00 95.31 438 SER A N 1
ATOM 3472 C CA . SER A 1 438 ? -12.097 -0.808 2.012 1.00 95.31 438 SER A CA 1
ATOM 3473 C C . SER A 1 438 ? -11.698 -1.119 0.577 1.00 95.31 438 SER A C 1
ATOM 3475 O O . SER A 1 438 ? -12.411 -0.740 -0.352 1.00 95.31 438 SER A O 1
ATOM 3477 N N . LEU A 1 439 ? -10.604 -1.849 0.402 1.00 95.50 439 LEU A N 1
ATOM 3478 C CA . LEU A 1 439 ? -10.126 -2.271 -0.908 1.00 95.50 439 LEU A CA 1
ATOM 3479 C C . LEU A 1 439 ? -10.606 -3.685 -1.238 1.00 95.50 439 LEU A C 1
ATOM 3481 O O . LEU A 1 439 ? -10.684 -4.544 -0.361 1.00 95.50 439 LEU A O 1
ATOM 3485 N N . ASN A 1 440 ? -10.907 -3.931 -2.510 1.00 93.75 440 ASN A N 1
ATOM 3486 C CA . ASN A 1 440 ? -11.315 -5.246 -2.984 1.00 93.75 440 ASN A CA 1
ATOM 3487 C C . ASN A 1 440 ? -10.102 -6.190 -3.073 1.00 93.75 440 ASN A C 1
ATOM 3489 O O . ASN A 1 440 ? -9.090 -5.861 -3.689 1.00 93.75 440 ASN A O 1
ATOM 3493 N N . GLU A 1 441 ? -10.226 -7.387 -2.494 1.00 93.06 441 GLU A N 1
ATOM 3494 C CA . GLU A 1 441 ? -9.190 -8.430 -2.436 1.00 93.06 441 GLU A CA 1
ATOM 3495 C C . GLU A 1 441 ? -8.619 -8.817 -3.812 1.00 93.06 441 GLU A C 1
ATOM 3497 O O . GLU A 1 441 ? -7.466 -9.254 -3.920 1.00 93.06 441 GLU A O 1
ATOM 3502 N N . THR A 1 442 ? -9.424 -8.701 -4.873 1.00 92.19 442 THR A N 1
ATOM 3503 C CA . THR A 1 442 ? -9.015 -9.103 -6.223 1.00 92.19 442 THR A CA 1
ATOM 3504 C C . THR A 1 442 ? -8.169 -8.071 -6.946 1.00 92.19 442 THR A C 1
ATOM 3506 O O . THR A 1 442 ? -7.453 -8.447 -7.875 1.00 92.19 442 THR A O 1
ATOM 3509 N N . ASP A 1 443 ? -8.252 -6.811 -6.530 1.00 95.50 443 ASP A N 1
ATOM 3510 C CA . ASP A 1 443 ? -7.662 -5.690 -7.248 1.00 95.50 443 ASP A CA 1
ATOM 3511 C C . ASP A 1 443 ? -6.174 -5.535 -6.915 1.00 95.50 443 ASP A C 1
ATOM 3513 O O . ASP A 1 443 ? -5.684 -5.977 -5.869 1.00 95.50 443 ASP A O 1
ATOM 3517 N N . TYR A 1 444 ? -5.436 -4.901 -7.826 1.00 97.00 444 TYR A N 1
ATOM 3518 C CA . TYR A 1 444 ? -4.047 -4.527 -7.580 1.00 97.00 444 TYR A CA 1
ATOM 3519 C C . TYR A 1 444 ? -3.981 -3.378 -6.578 1.00 97.00 444 TYR A C 1
ATOM 3521 O O . TYR A 1 444 ? -4.739 -2.413 -6.679 1.00 97.00 444 TYR A O 1
ATOM 3529 N N . PHE A 1 445 ? -3.041 -3.453 -5.635 1.00 97.31 445 PHE A N 1
ATOM 3530 C CA . PHE A 1 445 ? -2.880 -2.451 -4.581 1.00 97.31 445 PHE A CA 1
ATOM 3531 C C . PHE A 1 445 ? -2.725 -1.034 -5.147 1.00 97.31 445 PHE A C 1
ATOM 3533 O O . PHE A 1 445 ? -3.456 -0.124 -4.754 1.00 97.31 445 PHE A O 1
ATOM 3540 N N . PHE A 1 446 ? -1.844 -0.861 -6.134 1.00 96.38 446 PHE A N 1
ATOM 3541 C CA . PHE A 1 446 ? -1.611 0.442 -6.754 1.00 96.38 446 PHE A CA 1
ATOM 3542 C C . PHE A 1 446 ? -2.748 0.911 -7.672 1.00 96.38 446 PHE A C 1
ATOM 3544 O O . PHE A 1 446 ? -2.971 2.117 -7.745 1.00 96.38 446 PHE A O 1
ATOM 3551 N N . ASP A 1 447 ? -3.517 0.010 -8.302 1.00 95.75 447 ASP A N 1
ATOM 3552 C CA . ASP A 1 447 ? -4.725 0.411 -9.048 1.00 95.75 447 ASP A CA 1
ATOM 3553 C C . ASP A 1 447 ? -5.792 0.953 -8.085 1.00 95.75 447 ASP A C 1
ATOM 3555 O O . ASP A 1 447 ? -6.357 2.020 -8.318 1.00 95.75 447 ASP A O 1
ATOM 3559 N N . SER A 1 448 ? -6.010 0.272 -6.958 1.00 95.56 448 SER A N 1
ATOM 3560 C CA . SER A 1 448 ? -6.946 0.716 -5.922 1.00 95.56 448 SER A CA 1
ATOM 3561 C C . SER A 1 448 ? -6.556 2.073 -5.329 1.00 95.56 448 SER A C 1
ATOM 3563 O O . SER A 1 448 ? -7.403 2.958 -5.198 1.00 95.56 448 SER A O 1
ATOM 3565 N N . LEU A 1 449 ? -5.272 2.270 -5.001 1.00 94.31 449 LEU A N 1
ATOM 3566 C CA . LEU A 1 449 ? -4.779 3.564 -4.520 1.00 94.31 449 LEU A CA 1
ATOM 3567 C C . LEU A 1 449 ? -4.989 4.663 -5.561 1.00 94.31 449 LEU A C 1
ATOM 3569 O O . LEU A 1 449 ? -5.511 5.726 -5.226 1.00 94.31 449 LEU A O 1
ATOM 3573 N N . ARG A 1 450 ? -4.641 4.384 -6.821 1.00 91.94 450 ARG A N 1
ATOM 3574 C CA . ARG A 1 450 ? -4.754 5.345 -7.917 1.00 91.94 450 ARG A CA 1
ATOM 3575 C C . ARG A 1 450 ? -6.198 5.764 -8.176 1.00 91.94 450 ARG A C 1
ATOM 3577 O O . ARG A 1 450 ? -6.481 6.951 -8.298 1.00 91.94 450 ARG A O 1
ATOM 3584 N N . GLN A 1 451 ? -7.129 4.813 -8.190 1.00 91.56 451 GLN A N 1
ATOM 3585 C CA . GLN A 1 451 ? -8.552 5.102 -8.361 1.00 91.56 451 GLN A CA 1
ATOM 3586 C C . GLN A 1 451 ? -9.077 6.055 -7.274 1.00 91.56 451 GLN A C 1
ATOM 3588 O O . GLN A 1 451 ? -9.862 6.961 -7.562 1.00 91.56 451 GLN A O 1
ATOM 3593 N N . ILE A 1 452 ? -8.637 5.866 -6.027 1.00 90.12 452 ILE A N 1
ATOM 3594 C CA . ILE A 1 452 ? -9.059 6.684 -4.885 1.00 90.12 452 ILE A CA 1
ATOM 3595 C C . ILE A 1 452 ? -8.439 8.085 -4.946 1.00 90.12 452 ILE A C 1
ATOM 3597 O O . ILE A 1 452 ? -9.152 9.074 -4.740 1.00 90.12 452 ILE A O 1
ATOM 3601 N N . THR A 1 453 ? -7.139 8.190 -5.235 1.00 87.12 453 THR A N 1
ATOM 3602 C CA . THR A 1 453 ? -6.445 9.483 -5.310 1.00 87.12 453 THR A CA 1
ATOM 3603 C C . THR A 1 453 ? -6.937 10.312 -6.495 1.00 87.12 453 THR A C 1
ATOM 3605 O O . THR A 1 453 ? -7.280 11.478 -6.298 1.00 87.12 453 THR A O 1
ATOM 3608 N N . ASP A 1 454 ? -7.114 9.715 -7.677 1.00 84.75 454 ASP A N 1
ATOM 3609 C CA . ASP A 1 454 ? -7.657 10.398 -8.859 1.00 84.75 454 ASP A CA 1
ATOM 3610 C C . ASP A 1 454 ? -9.093 10.895 -8.624 1.00 84.75 454 ASP A C 1
ATOM 3612 O O . ASP A 1 454 ? -9.446 12.015 -9.008 1.00 84.75 454 ASP A O 1
ATOM 3616 N N . TRP A 1 455 ? -9.936 10.088 -7.967 1.00 80.88 455 TRP A N 1
ATOM 3617 C CA . TRP A 1 455 ? -11.297 10.495 -7.609 1.00 80.88 455 TRP A CA 1
ATOM 3618 C C . TRP A 1 455 ? -11.298 11.689 -6.642 1.00 80.88 455 TRP A C 1
ATOM 3620 O O . TRP A 1 455 ? -12.045 12.651 -6.842 1.00 80.88 455 TRP A O 1
ATOM 3630 N N . SER A 1 456 ? -10.429 11.667 -5.625 1.00 78.94 456 SER A N 1
ATOM 3631 C CA . SER A 1 456 ? -10.296 12.775 -4.672 1.00 78.94 456 SER A CA 1
ATOM 3632 C C . SER A 1 456 ? -9.768 14.047 -5.349 1.00 78.94 456 SER A C 1
ATOM 3634 O O . SER A 1 456 ? -10.308 15.131 -5.116 1.00 78.94 456 SER A O 1
ATOM 3636 N N . MET A 1 457 ? -8.798 13.929 -6.264 1.00 76.69 457 MET A N 1
ATOM 3637 C CA . MET A 1 457 ? -8.304 15.063 -7.053 1.00 76.69 457 MET A CA 1
ATOM 3638 C C . MET A 1 457 ? -9.397 15.676 -7.930 1.00 76.69 457 MET A C 1
ATOM 3640 O O . MET A 1 457 ? -9.548 16.896 -7.938 1.00 76.69 457 MET A O 1
ATOM 3644 N N . LYS A 1 458 ? -10.190 14.860 -8.639 1.00 74.75 458 LYS A N 1
ATOM 3645 C CA . LYS A 1 458 ? -11.309 15.354 -9.461 1.00 74.75 458 LYS A CA 1
ATOM 3646 C C . LYS A 1 458 ? -12.329 16.116 -8.617 1.00 74.75 458 LYS A C 1
ATOM 3648 O O . LYS A 1 458 ? -12.712 17.211 -9.001 1.00 74.75 458 LYS A O 1
ATOM 3653 N N . SER A 1 459 ? -12.687 15.592 -7.442 1.00 67.38 459 SER A N 1
ATOM 3654 C CA . SER A 1 459 ? -13.600 16.260 -6.503 1.00 67.38 459 SER A CA 1
ATOM 3655 C C . SER A 1 459 ? -13.071 17.624 -6.029 1.00 67.38 459 SER A C 1
ATOM 3657 O O . SER A 1 459 ? -13.836 18.588 -5.947 1.00 67.38 459 SER A O 1
ATOM 3659 N N . LYS A 1 460 ? -11.759 17.734 -5.767 1.00 65.88 460 LYS A N 1
ATOM 3660 C CA . LYS A 1 460 ? -11.112 18.974 -5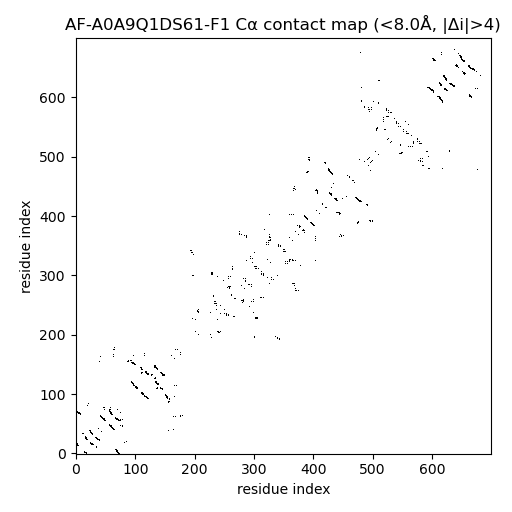.302 1.00 65.88 460 LYS A CA 1
ATOM 3661 C C . LYS A 1 460 ? -10.819 19.990 -6.406 1.00 65.88 460 LYS A C 1
ATOM 3663 O O . LYS A 1 460 ? -10.917 21.182 -6.142 1.00 65.88 460 LYS A O 1
ATOM 3668 N N . ARG A 1 461 ? -10.520 19.566 -7.640 1.00 60.47 461 ARG A N 1
ATOM 3669 C CA . ARG A 1 461 ? -10.334 20.486 -8.784 1.00 60.47 461 ARG A CA 1
ATOM 3670 C C . ARG A 1 461 ? -11.595 21.293 -9.089 1.00 60.47 461 ARG A C 1
ATOM 3672 O O . ARG A 1 461 ? -11.488 22.446 -9.479 1.00 60.47 461 ARG A O 1
ATOM 3679 N N . THR A 1 462 ? -12.771 20.722 -8.831 1.00 56.25 462 THR A N 1
ATOM 3680 C CA . THR A 1 462 ? -14.055 21.442 -8.875 1.00 56.25 462 THR A CA 1
ATOM 3681 C C . THR A 1 462 ? -14.206 22.519 -7.796 1.00 56.25 462 THR A C 1
ATOM 3683 O O . THR A 1 462 ? -15.108 23.339 -7.914 1.00 56.25 462 THR A O 1
ATOM 3686 N N . ARG A 1 463 ? -13.377 22.509 -6.739 1.00 56.25 463 ARG A N 1
ATOM 3687 C CA . ARG A 1 463 ? -13.450 23.449 -5.608 1.00 56.25 463 ARG A CA 1
ATOM 3688 C C . ARG A 1 463 ? -12.310 24.476 -5.573 1.00 56.25 463 ARG A C 1
ATOM 3690 O O . ARG A 1 463 ? -12.622 25.642 -5.396 1.00 56.25 463 ARG A O 1
ATOM 3697 N N . ASP A 1 464 ? -11.045 24.083 -5.785 1.00 50.47 464 ASP A N 1
ATOM 3698 C CA . ASP A 1 464 ? -9.886 24.936 -5.420 1.00 50.47 464 ASP A CA 1
ATOM 3699 C C . ASP A 1 464 ? -8.756 25.091 -6.470 1.00 50.47 464 ASP A C 1
ATOM 3701 O O . ASP A 1 464 ? -7.674 25.563 -6.140 1.00 50.47 464 ASP A O 1
ATOM 3705 N N . GLY A 1 465 ? -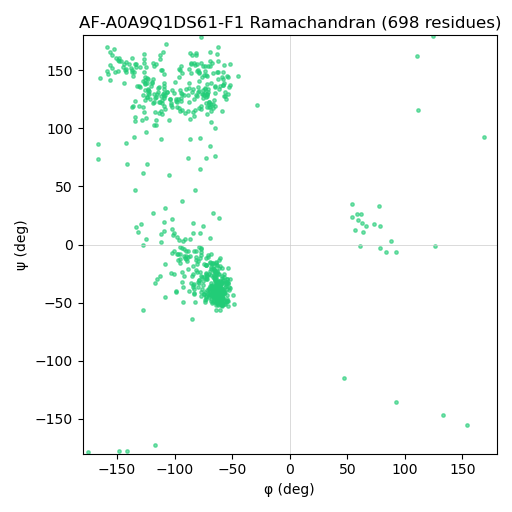8.951 24.736 -7.746 1.00 44.09 465 GLY A N 1
ATOM 3706 C CA . GLY A 1 465 ? -8.106 25.225 -8.864 1.00 44.09 465 GLY A CA 1
ATOM 3707 C C . GLY A 1 465 ? -6.587 24.919 -8.884 1.00 44.09 465 GLY A C 1
ATOM 3708 O O . GLY A 1 465 ? -5.930 25.290 -9.853 1.00 44.09 465 GLY A O 1
ATOM 3709 N N . GLY A 1 466 ? -6.010 24.240 -7.884 1.00 42.72 466 GLY A N 1
ATOM 3710 C CA . GLY A 1 466 ? -4.573 23.925 -7.798 1.00 42.72 466 GLY A CA 1
ATOM 3711 C C . GLY A 1 466 ? -4.220 22.436 -7.981 1.00 42.72 466 GLY A C 1
ATOM 3712 O O . GLY A 1 466 ? -5.098 21.569 -7.909 1.00 42.72 466 GLY A O 1
ATOM 3713 N N . PRO A 1 467 ? -2.935 22.089 -8.205 1.00 50.03 467 PRO A N 1
ATOM 3714 C CA . PRO A 1 467 ? -2.470 20.704 -8.185 1.00 50.03 467 PRO A CA 1
ATOM 3715 C C . PRO A 1 467 ? -2.468 20.181 -6.741 1.00 50.03 467 PRO A C 1
ATOM 3717 O O . PRO A 1 467 ? -1.701 20.636 -5.897 1.00 50.03 467 PRO A O 1
ATOM 3720 N N . VAL A 1 468 ? -3.354 19.229 -6.439 1.00 57.34 468 VAL A N 1
ATOM 3721 C CA . VAL A 1 468 ? -3.548 18.720 -5.075 1.00 57.34 468 VAL A CA 1
ATOM 3722 C C . VAL A 1 468 ? -2.912 17.346 -4.942 1.00 57.34 468 VAL A C 1
ATOM 3724 O O . VAL A 1 468 ? -3.466 16.369 -5.436 1.00 57.34 468 VAL A O 1
ATOM 3727 N N . ASN A 1 469 ? -1.786 17.243 -4.236 1.00 64.44 469 ASN A N 1
ATOM 3728 C CA . ASN A 1 469 ? -1.318 15.942 -3.771 1.00 64.44 469 ASN A CA 1
ATOM 3729 C C . ASN A 1 469 ? -2.294 15.447 -2.687 1.00 64.44 469 ASN A C 1
ATOM 3731 O O . ASN A 1 469 ? -2.512 16.124 -1.678 1.00 64.44 469 ASN A O 1
ATOM 3735 N N . VAL A 1 470 ? -2.963 14.316 -2.920 1.00 76.44 470 VAL A N 1
ATOM 3736 C CA . VAL A 1 470 ? -3.971 13.792 -1.989 1.00 76.44 470 VAL A CA 1
ATOM 3737 C C . VAL A 1 470 ? -3.259 12.937 -0.954 1.00 76.44 470 VAL A C 1
ATOM 3739 O O . VAL A 1 470 ? -2.829 11.826 -1.253 1.00 76.44 470 VAL A O 1
ATOM 3742 N N . SER A 1 471 ? -3.159 13.438 0.277 1.00 86.75 471 SER A N 1
ATOM 3743 C CA . SER A 1 471 ? -2.665 12.628 1.387 1.00 86.75 471 SER A CA 1
ATOM 3744 C C . SER A 1 471 ? -3.628 11.475 1.672 1.00 86.75 471 SER A C 1
ATOM 3746 O O . SER A 1 471 ? -4.851 11.642 1.694 1.00 86.75 471 SER A O 1
ATOM 3748 N N . TYR A 1 472 ? -3.075 10.287 1.888 1.00 93.25 472 TYR A N 1
ATOM 3749 C CA . TYR A 1 472 ? -3.842 9.110 2.266 1.00 93.25 472 TYR A CA 1
ATOM 3750 C C . TYR A 1 472 ? -3.069 8.266 3.279 1.00 93.25 472 TYR A C 1
ATOM 3752 O O . TYR A 1 472 ? -1.845 8.340 3.370 1.00 93.25 472 TYR A O 1
ATOM 3760 N N . LEU A 1 473 ? -3.796 7.459 4.046 1.00 95.56 473 LEU A N 1
ATOM 3761 C CA . LEU A 1 473 ? -3.250 6.477 4.977 1.00 95.56 473 LEU A CA 1
ATOM 3762 C C . LEU A 1 473 ? -3.840 5.107 4.673 1.00 95.56 473 LEU A C 1
ATOM 3764 O O . LEU A 1 473 ? -5.040 4.994 4.430 1.00 95.56 473 LEU A O 1
ATOM 3768 N N . VAL A 1 474 ? -3.009 4.072 4.728 1.00 97.81 474 VAL A N 1
ATOM 3769 C CA . VAL A 1 474 ? -3.433 2.682 4.547 1.00 97.81 474 VAL A CA 1
ATOM 3770 C C . VAL A 1 474 ? -3.558 2.023 5.914 1.00 97.81 474 VAL A C 1
ATOM 3772 O O . VAL A 1 474 ? -2.641 2.116 6.726 1.00 97.81 474 VAL A O 1
ATOM 3775 N N . TYR A 1 475 ? -4.689 1.371 6.161 1.00 98.31 475 TYR A N 1
ATOM 3776 C CA . TYR A 1 475 ? -4.996 0.644 7.388 1.00 98.31 475 TYR A CA 1
ATOM 3777 C C . TYR A 1 475 ? -5.231 -0.834 7.087 1.00 98.31 475 TYR A C 1
ATOM 3779 O O . TYR A 1 475 ? -5.872 -1.163 6.091 1.00 98.31 475 TYR A O 1
ATOM 3787 N N . PHE A 1 476 ? -4.778 -1.716 7.968 1.00 98.56 476 PHE A N 1
ATOM 3788 C CA . PHE A 1 476 ? -5.157 -3.127 7.972 1.00 98.56 476 PHE A CA 1
ATOM 3789 C C . PHE A 1 476 ? -6.020 -3.388 9.203 1.00 98.56 476 PHE A C 1
ATOM 3791 O O . PHE A 1 476 ? -5.606 -3.078 10.316 1.00 98.56 476 PHE A O 1
ATOM 3798 N N . MET A 1 477 ? -7.251 -3.864 9.009 1.00 97.94 477 MET A N 1
ATOM 3799 C CA . MET A 1 477 ? -8.224 -4.009 10.100 1.00 97.94 477 MET A CA 1
ATOM 3800 C C . MET A 1 477 ? -9.172 -5.178 9.856 1.00 97.94 477 MET A C 1
ATOM 3802 O O . MET A 1 477 ? -9.403 -5.575 8.708 1.00 97.94 477 MET A O 1
ATOM 3806 N N . ARG A 1 478 ? -9.803 -5.683 10.921 1.00 97.94 478 ARG A N 1
ATOM 3807 C CA . ARG A 1 478 ? -10.879 -6.666 10.791 1.00 97.94 478 ARG A CA 1
ATOM 3808 C C . ARG A 1 478 ? -12.136 -5.998 10.232 1.00 97.94 478 ARG A C 1
ATOM 3810 O O . ARG A 1 478 ? -12.702 -5.095 10.853 1.00 97.94 478 ARG A O 1
ATOM 3817 N N . LYS A 1 479 ? -12.572 -6.453 9.057 1.00 97.69 479 LYS A N 1
ATOM 3818 C CA . LYS A 1 479 ? -13.793 -6.014 8.364 1.00 97.69 479 LYS A CA 1
ATOM 3819 C C . LYS A 1 479 ? -14.979 -6.909 8.716 1.00 97.69 479 LYS A C 1
ATOM 3821 O O . LYS A 1 479 ? -16.037 -6.404 9.082 1.00 97.69 479 LYS A O 1
ATOM 3826 N N . LEU A 1 480 ? -14.796 -8.225 8.611 1.00 97.62 480 LEU A N 1
ATOM 3827 C CA . LEU A 1 480 ? -15.838 -9.225 8.836 1.00 97.62 480 LEU A CA 1
ATOM 3828 C C . LEU A 1 480 ? -15.557 -10.001 10.127 1.00 97.62 480 LEU A C 1
ATOM 3830 O O . LEU A 1 480 ? -14.458 -10.516 10.338 1.00 97.62 480 LEU A O 1
ATOM 3834 N N . TRP A 1 481 ? -16.566 -10.097 10.988 1.00 97.19 481 TRP A N 1
ATOM 3835 C CA . TRP A 1 481 ? -16.458 -10.665 12.335 1.00 97.19 481 TRP A CA 1
ATOM 3836 C C . TRP A 1 481 ? -17.078 -12.064 12.401 1.00 97.19 481 TRP A C 1
ATOM 3838 O O . TRP A 1 481 ? -18.022 -12.329 13.144 1.00 97.19 481 TRP A O 1
ATOM 3848 N N . PHE A 1 482 ? -16.545 -12.973 11.585 1.00 93.25 482 PHE A N 1
ATOM 3849 C CA . PHE A 1 482 ? -16.875 -14.398 11.596 1.00 93.25 482 PHE A CA 1
ATOM 3850 C C . PHE A 1 482 ? -15.677 -15.207 12.102 1.00 93.25 482 PHE A C 1
ATOM 3852 O O . PHE A 1 482 ? -14.536 -14.779 11.959 1.00 93.25 482 PHE A O 1
ATOM 3859 N N . ASN A 1 483 ? -15.943 -16.347 12.746 1.00 91.19 483 ASN A N 1
ATOM 3860 C CA . ASN A 1 483 ? -14.924 -17.214 13.358 1.00 91.19 483 ASN A CA 1
ATOM 3861 C C . ASN A 1 483 ? -13.969 -16.516 14.353 1.00 91.19 483 ASN A C 1
ATOM 3863 O O . ASN A 1 483 ? -12.874 -17.009 14.611 1.00 91.19 483 ASN A O 1
ATOM 3867 N N . VAL A 1 484 ? -14.397 -15.397 14.946 1.00 95.00 484 VAL A N 1
ATOM 3868 C CA . VAL A 1 484 ? -13.658 -14.680 15.993 1.00 95.00 484 VAL A CA 1
ATOM 3869 C C . VAL A 1 484 ? -14.024 -15.264 17.354 1.00 95.00 484 VAL A C 1
ATOM 3871 O O . VAL A 1 484 ? -15.200 -15.268 17.718 1.00 95.00 484 VAL A O 1
ATOM 3874 N N . TYR A 1 485 ? -13.024 -15.732 18.099 1.00 95.56 485 TYR 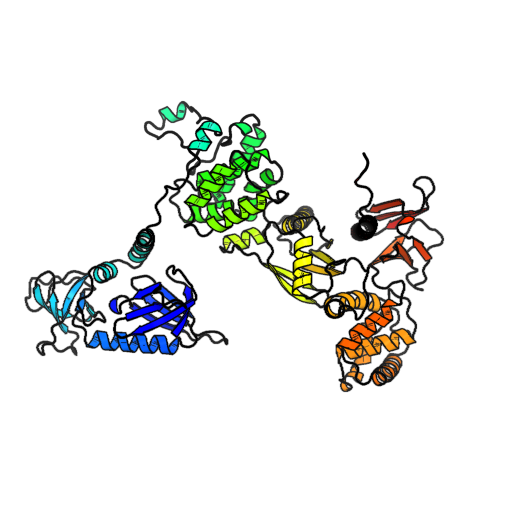A N 1
ATOM 3875 C CA . TYR A 1 485 ? -13.178 -16.282 19.446 1.00 95.56 485 TYR A CA 1
ATOM 3876 C C . TYR A 1 485 ? -12.081 -15.704 20.351 1.00 95.56 485 TYR A C 1
ATOM 3878 O O . TYR A 1 485 ? -10.927 -16.114 20.205 1.00 95.56 485 TYR A O 1
ATOM 3886 N N . PRO A 1 486 ? -12.408 -14.771 21.264 1.00 96.81 486 PRO A N 1
ATOM 3887 C CA . PRO A 1 486 ? -11.409 -14.156 22.133 1.00 96.81 486 PRO A CA 1
ATOM 3888 C C . PRO A 1 486 ? -10.609 -15.179 22.949 1.00 96.81 486 PRO A C 1
ATOM 3890 O O . PRO A 1 486 ? -11.176 -16.065 23.598 1.00 96.81 486 PRO A O 1
ATOM 3893 N N . GLY A 1 487 ? -9.290 -15.034 22.935 1.00 95.50 487 GLY A N 1
ATOM 3894 C CA . GLY A 1 487 ? -8.297 -15.914 23.543 1.00 95.50 487 GLY A CA 1
ATOM 3895 C C . GLY A 1 487 ? -7.749 -16.995 22.609 1.00 95.50 487 GLY A C 1
ATOM 3896 O O . GLY A 1 487 ? -6.843 -17.717 23.010 1.00 95.50 487 GLY A O 1
ATOM 3897 N N . ARG A 1 488 ? -8.283 -17.145 21.387 1.00 95.69 488 ARG A N 1
ATOM 3898 C CA . ARG A 1 488 ? -7.771 -18.120 20.407 1.00 95.69 488 ARG A CA 1
ATOM 3899 C C . ARG A 1 488 ? -6.573 -17.591 19.617 1.00 95.69 488 ARG A C 1
ATOM 3901 O O . ARG A 1 488 ? -5.712 -18.374 19.237 1.00 95.69 488 ARG A O 1
ATOM 3908 N N . ASP A 1 489 ? -6.560 -16.292 19.347 1.00 96.69 489 ASP A N 1
ATOM 3909 C CA . ASP A 1 489 ? -5.509 -15.590 18.614 1.00 96.69 489 ASP A CA 1
ATOM 3910 C C . ASP A 1 489 ? -5.210 -14.296 19.378 1.00 96.69 489 ASP A C 1
ATOM 3912 O O . ASP A 1 489 ? -5.924 -13.300 19.235 1.00 96.69 489 ASP A O 1
ATOM 3916 N N . LEU A 1 490 ? -4.222 -14.366 20.276 1.00 96.00 490 LEU A N 1
ATOM 3917 C CA . LEU A 1 490 ? -3.892 -13.276 21.197 1.00 96.00 490 LEU A CA 1
ATOM 3918 C C . LEU A 1 490 ? -3.378 -12.047 20.440 1.00 96.00 490 LEU A C 1
ATOM 3920 O O . LEU A 1 490 ? -3.815 -10.934 20.723 1.00 96.00 490 LEU A O 1
ATOM 3924 N N . GLU A 1 491 ? -2.539 -12.243 19.421 1.00 95.88 491 GLU A N 1
ATOM 3925 C CA . GLU A 1 491 ? -2.062 -11.155 18.560 1.00 95.88 491 GLU A CA 1
ATOM 3926 C C . GLU A 1 491 ? -3.236 -10.445 17.881 1.00 95.88 491 GLU A C 1
ATOM 3928 O O . GLU A 1 491 ? -3.326 -9.213 17.900 1.00 95.88 491 GLU A O 1
ATOM 3933 N N . ALA A 1 492 ? -4.202 -11.207 17.348 1.00 97.38 492 ALA A N 1
ATOM 3934 C CA . ALA A 1 492 ? -5.389 -10.609 16.754 1.00 97.38 492 ALA A CA 1
ATOM 3935 C C . ALA A 1 492 ? -6.249 -9.848 17.777 1.00 97.38 492 ALA A C 1
ATOM 3937 O O . ALA A 1 492 ? -6.787 -8.778 17.467 1.00 97.38 492 ALA A O 1
ATOM 3938 N N . ASP A 1 493 ? -6.372 -10.382 18.994 1.00 97.62 493 ASP A N 1
ATOM 3939 C CA . ASP A 1 493 ? -7.113 -9.755 20.085 1.00 97.62 493 ASP A CA 1
ATOM 3940 C C . ASP A 1 493 ? -6.509 -8.405 20.491 1.00 97.62 493 ASP A C 1
ATOM 3942 O O . ASP A 1 493 ? -7.243 -7.416 20.589 1.00 97.62 493 ASP A O 1
ATOM 3946 N N . HIS A 1 494 ? -5.187 -8.346 20.662 1.00 95.88 494 HIS A N 1
ATOM 3947 C CA . HIS A 1 494 ? -4.468 -7.143 21.078 1.00 95.88 494 HIS A CA 1
ATOM 3948 C C . HIS A 1 494 ? -4.372 -6.089 19.972 1.00 95.88 494 HIS A C 1
ATOM 3950 O O . HIS A 1 494 ? -4.667 -4.916 20.212 1.00 95.88 494 HIS A O 1
ATOM 3956 N N . LEU A 1 495 ? -3.984 -6.487 18.758 1.00 96.44 495 LEU A N 1
ATOM 3957 C CA . LEU A 1 495 ? -3.732 -5.551 17.659 1.00 96.44 495 LEU A CA 1
ATOM 3958 C C . LEU A 1 495 ? -5.018 -5.059 16.988 1.00 96.44 495 LEU A C 1
ATOM 3960 O O . LEU A 1 495 ? -5.055 -3.933 16.485 1.00 96.44 495 LEU A O 1
ATOM 3964 N N . PHE A 1 496 ? -6.075 -5.880 16.968 1.00 98.12 496 PHE A N 1
ATOM 3965 C CA . PHE A 1 496 ? -7.275 -5.597 16.179 1.00 98.12 496 PHE A CA 1
ATOM 3966 C C . PHE A 1 496 ? -8.562 -5.655 16.991 1.00 98.12 496 PHE A C 1
ATOM 3968 O O . PHE A 1 496 ? -9.306 -4.675 16.994 1.00 98.12 496 PHE A O 1
ATOM 3975 N N . HIS A 1 497 ? -8.871 -6.763 17.670 1.00 98.31 497 HIS A N 1
ATOM 3976 C CA . HIS A 1 497 ? -10.219 -6.930 18.217 1.00 98.31 497 HIS A CA 1
ATOM 3977 C C . HIS A 1 497 ? -10.522 -5.926 19.334 1.00 98.31 497 HIS A C 1
ATOM 3979 O O . HIS A 1 497 ? -11.537 -5.232 19.277 1.00 98.31 497 HIS A O 1
ATOM 3985 N N . PHE A 1 498 ? -9.624 -5.798 20.311 1.00 98.44 498 PHE A N 1
ATOM 3986 C CA . PHE A 1 498 ? -9.753 -4.842 21.408 1.00 98.44 498 PHE A CA 1
ATOM 3987 C C . PHE A 1 498 ? -9.806 -3.384 20.937 1.00 98.44 498 PHE A C 1
ATOM 3989 O O . PHE A 1 498 ? -10.808 -2.720 21.217 1.00 98.44 498 PHE A O 1
ATOM 3996 N N . PRO A 1 499 ? -8.820 -2.873 20.174 1.00 98.00 499 PRO A N 1
ATOM 3997 C CA . PRO A 1 499 ? -8.840 -1.483 19.720 1.00 98.00 499 PRO A CA 1
ATOM 3998 C C . PRO A 1 499 ? -9.994 -1.168 18.757 1.00 98.00 499 PRO A C 1
ATOM 4000 O O . PRO A 1 499 ? -10.401 -0.012 18.656 1.00 98.00 499 PRO A O 1
ATOM 4003 N N . GLN A 1 500 ? -10.571 -2.161 18.066 1.00 98.19 500 GLN A N 1
ATOM 4004 C CA . GLN A 1 500 ? -11.752 -1.943 17.224 1.00 98.19 500 GLN A CA 1
ATOM 4005 C C . GLN A 1 500 ? -13.079 -1.977 17.999 1.00 98.19 500 GLN A C 1
ATOM 4007 O O . GLN A 1 500 ? -13.992 -1.232 17.636 1.00 98.19 500 GLN A O 1
ATOM 4012 N N . GLU A 1 501 ? -13.218 -2.813 19.033 1.00 98.44 501 GLU A N 1
ATOM 4013 C CA . GLU A 1 501 ? -14.456 -2.907 19.823 1.00 98.44 501 GLU A CA 1
ATOM 4014 C C . GLU A 1 501 ? -14.526 -1.870 20.951 1.00 98.44 501 GLU A C 1
ATOM 4016 O O . GLU A 1 501 ? -15.610 -1.358 21.235 1.00 98.44 501 GLU A O 1
ATOM 4021 N N . LEU A 1 502 ? -13.395 -1.494 21.559 1.00 98.12 502 LEU A N 1
ATOM 4022 C CA . LEU A 1 502 ? -13.359 -0.529 22.663 1.00 98.12 502 LEU A CA 1
ATOM 4023 C C . LEU A 1 502 ? -14.056 0.803 22.311 1.00 98.12 502 LEU A C 1
ATOM 4025 O O . LEU A 1 502 ? -14.933 1.228 23.068 1.00 98.12 502 LEU A O 1
ATOM 4029 N N . PRO A 1 503 ? -13.794 1.451 21.157 1.00 98.00 503 PRO A N 1
ATOM 4030 C CA . PRO A 1 503 ? -14.498 2.679 20.792 1.00 98.00 503 PRO A CA 1
ATOM 4031 C C . PRO A 1 503 ? -16.006 2.482 20.582 1.00 98.00 503 PRO A C 1
ATOM 4033 O O . PRO A 1 503 ? -16.773 3.425 20.774 1.00 98.00 503 PRO A O 1
ATOM 4036 N N . LYS A 1 504 ? -16.457 1.284 20.185 1.00 97.56 504 LYS A N 1
ATOM 4037 C CA . LYS A 1 504 ? -17.887 0.971 20.006 1.00 97.56 504 LYS A CA 1
ATOM 4038 C C . LYS A 1 504 ? -18.585 0.832 21.360 1.00 97.56 504 LYS A C 1
ATOM 4040 O O . LYS A 1 504 ? -19.670 1.387 21.546 1.00 97.56 504 LYS A O 1
ATOM 4045 N N . TYR A 1 505 ? -17.915 0.190 22.318 1.00 97.94 505 TYR A N 1
ATOM 4046 C CA . TYR A 1 505 ? -18.329 0.152 23.718 1.00 97.94 505 TYR A CA 1
ATOM 4047 C C . TYR A 1 505 ? -18.415 1.557 24.326 1.00 97.94 505 TYR A C 1
ATOM 4049 O O . TYR A 1 505 ? -19.474 1.936 24.823 1.00 97.94 505 TYR A O 1
ATOM 4057 N N . LEU A 1 506 ? -17.359 2.369 24.212 1.00 98.00 506 LEU A N 1
ATOM 4058 C CA . LEU A 1 506 ? -17.324 3.715 24.799 1.00 98.00 506 LEU A CA 1
ATOM 4059 C C . LEU A 1 506 ? -18.344 4.676 24.174 1.00 98.00 506 LEU A C 1
ATOM 4061 O O . LEU A 1 506 ? -18.837 5.582 24.842 1.00 98.00 506 LEU A O 1
ATOM 4065 N N . ARG A 1 507 ? -18.720 4.478 22.907 1.00 96.56 507 ARG A N 1
ATOM 4066 C CA . ARG A 1 507 ? -19.826 5.225 22.283 1.00 96.56 507 ARG A CA 1
ATOM 4067 C C . ARG A 1 507 ? -21.211 4.813 22.782 1.00 96.56 507 ARG A C 1
ATOM 4069 O O . ARG A 1 507 ? -22.167 5.523 22.487 1.00 96.56 507 ARG A O 1
ATOM 4076 N N . GLY A 1 508 ? -21.320 3.705 23.512 1.00 95.56 508 GLY A N 1
ATOM 4077 C CA . GLY A 1 508 ? -22.586 3.198 24.030 1.00 95.56 508 GLY A CA 1
ATOM 4078 C C . GLY A 1 508 ? -23.422 2.486 22.977 1.00 95.56 508 GLY A C 1
ATOM 4079 O O . GLY A 1 508 ? -24.636 2.558 23.019 1.00 95.56 508 GLY A O 1
ATOM 4080 N N . TYR A 1 509 ? -22.820 1.801 22.003 1.00 95.12 509 TYR A N 1
ATOM 4081 C CA . TYR A 1 509 ? -23.594 1.076 20.980 1.00 95.12 509 TYR A CA 1
ATOM 4082 C C . TYR A 1 509 ? -24.191 -0.254 21.461 1.00 95.12 509 TYR A C 1
ATOM 4084 O O . TYR A 1 509 ? -24.962 -0.895 20.747 1.00 95.12 509 TYR A O 1
ATOM 4092 N N . HIS A 1 510 ? -23.849 -0.673 22.676 1.00 95.00 510 HIS A N 1
ATOM 4093 C CA . HIS A 1 510 ? -24.285 -1.931 23.261 1.00 95.00 510 HIS A CA 1
ATOM 4094 C C . HIS A 1 510 ? -25.235 -1.674 24.430 1.00 95.00 510 HIS A C 1
ATOM 4096 O O . HIS A 1 510 ? -25.138 -0.659 25.120 1.00 95.00 510 HIS A O 1
ATOM 4102 N N . LYS A 1 511 ? -26.151 -2.615 24.660 1.00 93.12 511 LYS A N 1
ATOM 4103 C CA . LYS A 1 511 ? -26.976 -2.638 25.866 1.00 93.12 511 LYS A CA 1
ATOM 4104 C C . LYS A 1 511 ? -26.162 -3.283 26.988 1.00 93.12 511 LYS A C 1
ATOM 4106 O O . LYS A 1 511 ? -25.829 -4.460 26.887 1.00 93.12 511 LYS A O 1
ATOM 4111 N N . CYS A 1 512 ? -25.863 -2.518 28.033 1.00 92.69 512 CYS A N 1
ATOM 4112 C CA . CYS A 1 512 ? -25.011 -2.945 29.145 1.00 92.69 512 CYS A CA 1
ATOM 4113 C C . CYS A 1 512 ? -25.763 -2.826 30.473 1.00 92.69 512 CYS A C 1
ATOM 4115 O O . CYS A 1 512 ? -26.495 -1.856 30.686 1.00 92.69 512 CYS A O 1
ATOM 4117 N N . THR A 1 513 ? -25.556 -3.770 31.391 1.00 94.19 513 THR A N 1
ATOM 4118 C CA . THR A 1 513 ? -26.011 -3.609 32.780 1.00 94.19 513 THR A CA 1
ATOM 4119 C C . THR A 1 513 ? -25.017 -2.764 33.585 1.00 94.19 513 THR A C 1
ATOM 4121 O O . THR A 1 513 ? -23.872 -2.559 33.175 1.00 94.19 513 THR A O 1
ATOM 4124 N N . LYS A 1 514 ? -25.430 -2.266 34.761 1.00 94.12 514 LYS A N 1
ATOM 4125 C CA . LYS A 1 514 ? -24.513 -1.547 35.666 1.00 94.12 514 LYS A CA 1
ATOM 4126 C C . LYS A 1 514 ? -23.341 -2.426 36.111 1.00 94.12 514 LYS A C 1
ATOM 4128 O O . LYS A 1 514 ? -22.219 -1.935 36.189 1.00 94.12 514 LYS A O 1
ATOM 4133 N N . GLU A 1 515 ? -23.593 -3.707 36.360 1.00 94.75 515 GLU A N 1
ATOM 4134 C CA . GLU A 1 515 ? -22.568 -4.676 36.758 1.00 94.75 515 GLU A CA 1
ATOM 4135 C C . GLU A 1 515 ? -21.548 -4.910 35.639 1.00 94.75 515 GLU A C 1
ATOM 4137 O O . GLU A 1 515 ? -20.344 -4.845 35.896 1.00 94.75 515 GLU A O 1
ATOM 4142 N N . ASP A 1 516 ? -22.014 -5.073 34.393 1.00 95.62 516 ASP A N 1
ATOM 4143 C CA . ASP A 1 516 ? -21.131 -5.203 33.226 1.00 95.62 516 ASP A CA 1
ATOM 4144 C C . ASP A 1 516 ? -20.213 -3.987 33.092 1.00 95.62 516 ASP A C 1
ATOM 4146 O O . ASP A 1 516 ? -19.006 -4.138 32.908 1.00 95.62 516 ASP A O 1
ATOM 4150 N N . MET A 1 517 ? -20.774 -2.778 33.218 1.00 96.62 517 MET A N 1
ATOM 4151 C CA . MET A 1 517 ? -20.013 -1.533 33.097 1.00 96.62 517 MET A CA 1
ATOM 4152 C C . MET A 1 517 ? -18.948 -1.400 34.184 1.00 96.62 517 MET A C 1
ATOM 4154 O O . MET A 1 517 ? -17.827 -1.004 33.879 1.00 96.62 517 MET A O 1
ATOM 4158 N N . VAL A 1 518 ? -19.263 -1.747 35.436 1.00 97.75 518 VAL A N 1
ATOM 4159 C CA . VAL A 1 518 ? -18.283 -1.725 36.535 1.00 97.75 518 VAL A CA 1
ATOM 4160 C C . VAL A 1 518 ? -17.168 -2.749 36.292 1.00 97.75 518 VAL A C 1
ATOM 4162 O O . VAL A 1 518 ? -15.992 -2.418 36.454 1.00 97.75 518 VAL A O 1
ATOM 4165 N N . ASN A 1 519 ? -17.515 -3.972 35.876 1.00 97.00 519 ASN A N 1
ATOM 4166 C CA . ASN A 1 519 ? -16.534 -5.016 35.583 1.00 97.00 519 ASN A CA 1
ATOM 4167 C C . ASN A 1 519 ? -15.615 -4.631 34.415 1.00 97.00 519 ASN A C 1
ATOM 4169 O O . ASN A 1 519 ? -14.394 -4.713 34.534 1.00 97.00 519 ASN A O 1
ATOM 4173 N N . ILE A 1 520 ? -16.191 -4.150 33.312 1.00 97.56 520 ILE A N 1
ATOM 4174 C CA . ILE A 1 520 ? -15.441 -3.678 32.147 1.00 97.56 520 ILE A CA 1
ATOM 4175 C C . ILE A 1 520 ? -14.566 -2.477 32.511 1.00 97.56 520 ILE A C 1
ATOM 4177 O O . ILE A 1 520 ? -13.396 -2.463 32.151 1.00 97.56 520 ILE A O 1
ATOM 4181 N N . ALA A 1 521 ? -15.078 -1.498 33.259 1.00 97.94 521 ALA A N 1
ATOM 4182 C CA . ALA A 1 521 ? -14.291 -0.338 33.668 1.00 97.94 521 ALA A CA 1
ATOM 4183 C C . ALA A 1 521 ? -13.079 -0.730 34.533 1.00 97.94 521 ALA A C 1
ATOM 4185 O O . ALA A 1 521 ? -12.005 -0.152 34.371 1.00 97.94 521 ALA A O 1
ATOM 4186 N N . ALA A 1 522 ? -13.214 -1.740 35.401 1.00 97.81 522 ALA A N 1
ATOM 4187 C CA . ALA A 1 522 ? -12.088 -2.301 36.150 1.00 97.81 522 ALA A CA 1
ATOM 4188 C C . ALA A 1 522 ? -11.059 -2.995 35.240 1.00 97.81 522 ALA A C 1
ATOM 4190 O O . ALA A 1 522 ? -9.859 -2.779 35.411 1.00 97.81 522 ALA A O 1
ATOM 4191 N N . LEU A 1 523 ? -11.517 -3.759 34.240 1.00 97.81 523 LEU A N 1
ATOM 4192 C CA . LEU A 1 523 ? -10.640 -4.369 33.235 1.00 97.81 523 LEU A CA 1
ATOM 4193 C C . LEU A 1 523 ? -9.903 -3.305 32.412 1.00 97.81 523 LEU A C 1
ATOM 4195 O O . LEU A 1 523 ? -8.693 -3.388 32.263 1.00 97.81 523 LEU A O 1
ATOM 4199 N N . LEU A 1 524 ? -10.595 -2.272 31.927 1.00 97.62 524 LEU A N 1
ATOM 4200 C CA . LEU A 1 524 ? -9.989 -1.187 31.147 1.00 97.62 524 LEU A CA 1
ATOM 4201 C C . LEU A 1 524 ? -8.996 -0.362 31.974 1.00 97.62 524 LEU A C 1
ATOM 4203 O O . LEU A 1 524 ? -7.949 0.033 31.464 1.00 97.62 524 LEU A O 1
ATOM 4207 N N . PHE A 1 525 ? -9.278 -0.153 33.262 1.00 97.50 525 PHE A N 1
ATOM 4208 C CA . PHE A 1 525 ? -8.321 0.464 34.177 1.00 97.50 525 PHE A CA 1
ATOM 4209 C C . PHE A 1 525 ? -7.047 -0.385 34.301 1.00 97.50 525 PHE A C 1
ATOM 4211 O O . PHE A 1 525 ? -5.946 0.156 34.222 1.00 97.50 525 PHE A O 1
ATOM 4218 N N . ARG A 1 526 ? -7.187 -1.714 34.412 1.00 96.25 526 ARG A N 1
ATOM 4219 C CA . ARG A 1 526 ? -6.064 -2.664 34.406 1.00 96.25 526 ARG A CA 1
ATOM 4220 C C . ARG A 1 526 ? -5.314 -2.677 33.074 1.00 96.25 526 ARG A C 1
ATOM 4222 O O . ARG A 1 526 ? -4.096 -2.707 33.083 1.00 96.25 526 ARG A O 1
ATOM 4229 N N . VAL A 1 527 ? -5.990 -2.573 31.932 1.00 96.12 527 VAL A N 1
ATOM 4230 C CA . VAL A 1 527 ? -5.306 -2.443 30.631 1.00 96.12 527 VAL A CA 1
ATOM 4231 C C . VAL A 1 527 ? -4.422 -1.189 30.592 1.00 96.12 527 VAL A C 1
ATOM 4233 O O . VAL A 1 527 ? -3.337 -1.221 30.023 1.00 96.12 527 VAL A O 1
ATOM 4236 N N . LYS A 1 528 ? -4.866 -0.085 31.208 1.00 95.00 528 LYS A N 1
ATOM 4237 C CA . LYS A 1 528 ? -4.156 1.200 31.164 1.00 95.00 528 LYS A CA 1
ATOM 4238 C C . LYS A 1 528 ? -3.022 1.328 32.187 1.00 95.00 528 LYS A C 1
ATOM 4240 O O . LYS A 1 528 ? -2.006 1.941 31.875 1.00 95.00 528 LYS A O 1
ATOM 4245 N N . PHE A 1 529 ? -3.206 0.804 33.399 1.00 94.94 529 PHE A N 1
ATOM 4246 C CA . PHE A 1 529 ? -2.278 1.007 34.523 1.00 94.94 529 PHE A CA 1
ATOM 4247 C C . PHE A 1 529 ? -1.761 -0.290 35.153 1.00 94.94 529 PHE A C 1
ATOM 4249 O O . PHE A 1 529 ? -1.060 -0.245 36.163 1.00 94.94 529 PHE A O 1
ATOM 4256 N N . ASP A 1 530 ? -2.111 -1.439 34.579 1.00 92.62 530 ASP A N 1
ATOM 4257 C CA . ASP A 1 530 ? -1.758 -2.772 35.063 1.00 92.62 530 ASP A CA 1
ATOM 4258 C C . ASP A 1 530 ? -2.006 -2.925 36.573 1.00 92.62 530 ASP A C 1
ATOM 4260 O O . ASP A 1 530 ? -3.159 -2.836 37.008 1.00 92.62 530 ASP A O 1
ATOM 4264 N N . SER A 1 531 ? -0.953 -3.125 37.370 1.00 90.56 531 SER A N 1
ATOM 4265 C CA . SER A 1 531 ? -0.996 -3.340 38.822 1.00 90.56 531 SER A CA 1
ATOM 4266 C C . SER A 1 531 ? -0.851 -2.054 39.664 1.00 90.56 531 SER A C 1
ATOM 4268 O O . SER A 1 531 ? -0.825 -2.128 40.898 1.00 90.56 531 SER A O 1
ATOM 4270 N N . ASP A 1 532 ? -0.761 -0.871 39.038 1.00 91.69 532 ASP A N 1
ATOM 4271 C CA . ASP A 1 532 ? -0.517 0.404 39.726 1.00 91.69 532 ASP A CA 1
ATOM 4272 C C . ASP A 1 532 ? -1.778 0.966 40.411 1.00 91.69 532 ASP A C 1
ATOM 4274 O O . ASP A 1 532 ? -2.563 1.746 39.860 1.00 91.69 532 ASP A O 1
ATOM 4278 N N . LYS A 1 533 ? -1.941 0.610 41.688 1.00 92.06 533 LYS A N 1
ATOM 4279 C CA . LYS A 1 533 ? -3.027 1.108 42.547 1.00 92.06 533 LYS A CA 1
ATOM 4280 C C . LYS A 1 533 ? -2.915 2.598 42.880 1.00 92.06 533 LYS A C 1
ATOM 4282 O O . LYS A 1 533 ? -3.910 3.190 43.303 1.00 92.06 533 LYS A O 1
ATOM 4287 N N . THR A 1 534 ? -1.753 3.233 42.693 1.00 94.00 534 THR A N 1
ATOM 4288 C CA . THR A 1 534 ? -1.609 4.676 42.962 1.00 94.00 534 THR A CA 1
ATOM 4289 C C . THR A 1 534 ? -2.466 5.512 42.006 1.00 94.00 534 THR A C 1
ATOM 4291 O O . THR A 1 534 ? -2.927 6.597 42.363 1.00 94.00 534 THR A O 1
ATOM 4294 N N . GLN A 1 535 ? -2.814 4.953 40.842 1.00 95.94 535 GLN A N 1
ATOM 4295 C CA . GLN A 1 535 ? -3.635 5.608 39.825 1.00 95.94 535 GLN A CA 1
ATOM 4296 C C . GLN A 1 535 ? -5.133 5.630 40.145 1.00 95.94 535 GLN A C 1
ATOM 4298 O O . GLN A 1 535 ? -5.896 6.252 39.407 1.00 95.94 535 GLN A O 1
ATOM 4303 N N . PHE A 1 536 ? -5.605 5.029 41.244 1.00 96.31 536 PHE A N 1
ATOM 4304 C CA . PHE A 1 536 ? -7.032 5.058 41.608 1.00 96.31 536 PHE A CA 1
ATOM 4305 C C . PHE A 1 536 ? -7.602 6.474 41.761 1.00 96.31 536 PHE A C 1
ATOM 4307 O O . PHE A 1 536 ? -8.789 6.708 41.523 1.00 96.31 536 PHE A O 1
ATOM 4314 N N . VAL A 1 537 ? -6.761 7.447 42.119 1.00 95.06 537 VAL A N 1
ATOM 4315 C CA . VAL A 1 537 ? -7.144 8.866 42.191 1.00 95.06 537 VAL A CA 1
ATOM 4316 C C . VAL A 1 537 ? -7.496 9.459 40.823 1.00 95.06 537 VAL A C 1
ATOM 4318 O O . VAL A 1 537 ? -8.205 10.461 40.754 1.00 95.06 537 VAL A O 1
ATOM 4321 N N . THR A 1 538 ? -7.030 8.845 39.733 1.00 95.75 538 THR A N 1
ATOM 4322 C CA . THR A 1 538 ? -7.270 9.308 38.361 1.00 95.75 538 THR A CA 1
ATOM 4323 C C . THR A 1 538 ? -8.606 8.836 37.798 1.00 95.75 538 THR A C 1
ATOM 4325 O O . THR A 1 538 ? -9.095 9.472 36.868 1.00 95.75 538 THR A O 1
ATOM 4328 N N . ILE A 1 539 ? -9.232 7.797 38.377 1.00 96.31 539 ILE A N 1
ATOM 4329 C CA . ILE A 1 539 ? -10.465 7.177 37.855 1.00 96.31 539 ILE A CA 1
ATOM 4330 C C . ILE A 1 539 ? -11.541 8.223 37.509 1.00 96.31 539 ILE A C 1
ATOM 4332 O O . ILE A 1 539 ? -11.975 8.224 36.357 1.00 96.31 539 ILE A O 1
ATOM 4336 N N . PRO A 1 540 ? -11.914 9.170 38.402 1.00 95.94 540 PRO A N 1
ATOM 4337 C CA . PRO A 1 540 ? -12.865 10.241 38.079 1.00 95.94 540 PRO A CA 1
ATOM 4338 C C . PRO A 1 540 ? -12.532 11.037 36.810 1.00 95.94 540 PRO A C 1
ATOM 4340 O O . PRO A 1 540 ? -13.425 11.418 36.056 1.00 95.94 540 PRO A O 1
ATOM 4343 N N . LYS A 1 541 ? -11.241 11.282 36.555 1.00 95.75 541 LYS A N 1
ATOM 4344 C CA . LYS A 1 541 ? -10.757 12.095 35.429 1.00 95.75 541 LYS A CA 1
ATOM 4345 C C . LYS A 1 541 ? -10.804 11.339 34.101 1.00 95.75 541 LYS A C 1
ATOM 4347 O O . LYS A 1 541 ? -10.941 11.972 33.059 1.00 95.75 541 LYS A O 1
ATOM 4352 N N . ILE A 1 542 ? -10.718 10.009 34.138 1.00 96.56 542 ILE A N 1
ATOM 4353 C CA . ILE A 1 542 ? -10.647 9.150 32.947 1.00 96.56 542 ILE A CA 1
ATOM 4354 C C . ILE A 1 542 ? -11.919 8.325 32.711 1.00 96.56 542 ILE A C 1
ATOM 4356 O O . ILE A 1 542 ? -11.911 7.434 31.871 1.00 96.56 542 ILE A O 1
ATOM 4360 N N . LEU A 1 543 ? -13.031 8.605 33.405 1.00 96.56 543 LEU A N 1
ATOM 4361 C CA . LEU A 1 543 ? -14.275 7.829 33.259 1.00 96.56 543 LEU A CA 1
ATOM 4362 C C . LEU A 1 543 ? -14.759 7.709 31.805 1.00 96.56 543 LEU A C 1
ATOM 4364 O O . LEU A 1 543 ? -15.288 6.668 31.430 1.00 96.56 543 LEU A O 1
ATOM 4368 N N . LYS A 1 544 ? -14.525 8.731 30.970 1.00 96.81 544 LYS A N 1
ATOM 4369 C CA . LYS A 1 544 ? -14.866 8.725 29.532 1.00 96.81 544 LYS A CA 1
ATOM 4370 C C . LYS A 1 544 ? -14.106 7.672 28.713 1.00 96.81 544 LYS A C 1
ATOM 4372 O O . LYS A 1 544 ? -14.502 7.370 27.595 1.00 96.81 544 LYS A O 1
ATOM 4377 N N . GLU A 1 545 ? -13.013 7.141 29.252 1.00 97.12 545 GLU A N 1
ATOM 4378 C CA . GLU A 1 545 ? -12.214 6.072 28.647 1.00 97.12 545 GLU A CA 1
ATOM 4379 C C . GLU A 1 545 ? -12.565 4.684 29.213 1.00 97.12 545 GLU A C 1
ATOM 4381 O O . GLU A 1 545 ? -12.090 3.678 28.695 1.00 97.12 545 GLU A O 1
ATOM 4386 N N . LEU A 1 546 ? -13.388 4.616 30.268 1.00 97.69 546 LEU A N 1
ATOM 4387 C CA . LEU A 1 546 ? -13.721 3.379 30.990 1.00 97.69 546 LEU A CA 1
ATOM 4388 C C . LEU A 1 546 ? -15.206 2.992 30.883 1.00 97.69 546 LEU A C 1
ATOM 4390 O O . LEU A 1 546 ? -15.555 1.813 30.954 1.00 97.69 546 LEU A O 1
ATOM 4394 N N . VAL A 1 547 ? -16.091 3.980 30.743 1.00 97.44 547 VAL A N 1
ATOM 4395 C CA . VAL A 1 547 ? -17.552 3.832 30.811 1.00 97.44 547 VAL A CA 1
ATOM 4396 C C . VAL A 1 547 ? -18.188 4.421 29.545 1.00 97.44 547 VAL A C 1
ATOM 4398 O O . VAL A 1 547 ? -17.701 5.441 29.052 1.00 97.44 547 VAL A O 1
ATOM 4401 N N . PRO A 1 548 ? -19.283 3.837 29.015 1.00 97.06 548 PRO A N 1
ATOM 4402 C CA . PRO A 1 548 ? -19.978 4.380 27.856 1.00 97.06 548 PRO A CA 1
ATOM 4403 C C . PRO A 1 548 ? -20.443 5.822 28.069 1.00 97.06 548 PRO A C 1
ATOM 4405 O O . PRO A 1 548 ? -20.968 6.178 29.128 1.00 97.06 548 PRO A O 1
ATOM 4408 N N . ASN A 1 549 ? -20.287 6.654 27.039 1.00 94.81 549 ASN A N 1
ATOM 4409 C CA . ASN A 1 549 ? -20.550 8.092 27.098 1.00 94.81 549 ASN A CA 1
ATOM 4410 C C . ASN A 1 549 ? -21.994 8.435 27.496 1.00 94.81 549 ASN A C 1
ATOM 4412 O O . ASN A 1 549 ? -22.222 9.434 28.180 1.00 94.81 549 ASN A O 1
ATOM 4416 N N . ASP A 1 550 ? -22.964 7.610 27.100 1.00 92.69 550 ASP A N 1
ATOM 4417 C CA . ASP A 1 550 ? -24.379 7.776 27.441 1.00 92.69 550 ASP A CA 1
ATOM 4418 C C . ASP A 1 550 ? -24.720 7.319 28.872 1.00 92.69 550 ASP A C 1
ATOM 4420 O O . ASP A 1 550 ? -25.789 7.655 29.379 1.00 92.69 550 ASP A O 1
ATOM 4424 N N . GLN A 1 551 ? -23.802 6.624 29.554 1.00 95.00 551 GLN A N 1
ATOM 4425 C CA . GLN A 1 551 ? -23.982 6.071 30.904 1.00 95.00 551 GLN A CA 1
ATOM 4426 C C . GLN A 1 551 ? -23.116 6.745 31.979 1.00 95.00 551 GLN A C 1
ATOM 4428 O O . GLN A 1 551 ? -23.204 6.389 33.153 1.00 95.00 551 GLN A O 1
ATOM 4433 N N . LEU A 1 552 ? -22.328 7.770 31.635 1.00 93.75 552 LEU A N 1
ATOM 4434 C CA . LEU A 1 552 ? -21.463 8.477 32.596 1.00 93.75 552 LEU A CA 1
ATOM 4435 C C . LEU A 1 552 ? -22.224 9.018 33.818 1.00 93.75 552 LEU A C 1
ATOM 4437 O O . LEU A 1 552 ? -21.681 9.044 34.918 1.00 93.75 552 LEU A O 1
ATOM 4441 N N . LYS A 1 553 ? -23.490 9.415 33.632 1.00 93.94 553 LYS A N 1
ATOM 4442 C CA . LYS A 1 553 ? -24.364 9.962 34.685 1.00 93.94 553 LYS A CA 1
ATOM 4443 C C . LYS A 1 553 ? -25.198 8.901 35.421 1.00 93.94 553 LYS A C 1
ATOM 4445 O O . LYS A 1 553 ? -26.039 9.266 36.235 1.00 93.94 553 LYS A O 1
ATOM 4450 N N . ALA A 1 554 ? -25.004 7.609 35.143 1.00 92.88 554 ALA A N 1
ATOM 4451 C CA . ALA A 1 554 ? -25.784 6.531 35.763 1.00 92.88 554 ALA A CA 1
ATOM 4452 C C . ALA A 1 554 ? -25.499 6.342 37.268 1.00 92.88 554 ALA A C 1
ATOM 4454 O O . ALA A 1 554 ? -26.303 5.721 37.970 1.00 92.88 554 ALA A O 1
ATOM 4455 N N . MET A 1 555 ? -24.360 6.854 37.744 1.00 95.31 555 MET A N 1
ATOM 4456 C CA . MET A 1 555 ? -23.975 6.976 39.153 1.00 95.31 555 MET A CA 1
ATOM 4457 C C . MET A 1 555 ? -23.007 8.156 39.330 1.00 95.31 555 MET A C 1
ATOM 4459 O O . MET A 1 555 ? -22.521 8.721 38.344 1.00 95.31 555 MET A O 1
ATOM 4463 N N . SER A 1 556 ? -22.738 8.554 40.576 1.00 96.50 556 SER A N 1
ATOM 4464 C CA . SER A 1 556 ? -21.791 9.645 40.851 1.00 96.50 556 SER A CA 1
ATOM 4465 C C . SER A 1 556 ? -20.346 9.241 40.525 1.00 96.50 556 SER A C 1
ATOM 4467 O O . SER A 1 556 ? -20.000 8.060 40.516 1.00 96.50 556 SER A O 1
ATOM 4469 N N . SER A 1 557 ? -19.467 10.219 40.285 1.00 95.62 557 SER A N 1
ATOM 4470 C CA . SER A 1 557 ? -18.061 9.938 39.954 1.00 95.62 557 SER A CA 1
ATOM 4471 C C . SER A 1 557 ? -17.318 9.178 41.064 1.00 95.62 557 SER A C 1
ATOM 4473 O O . SER A 1 557 ? -16.475 8.329 40.773 1.00 95.62 557 SER A O 1
ATOM 4475 N N . GLU A 1 558 ? -17.632 9.459 42.331 1.00 95.50 558 GLU A N 1
ATOM 4476 C CA . GLU A 1 558 ? -17.039 8.748 43.469 1.00 95.50 558 GLU A CA 1
ATOM 4477 C C . GLU A 1 558 ? -17.627 7.342 43.638 1.00 95.50 558 GLU A C 1
ATOM 4479 O O . GLU A 1 558 ? -16.918 6.418 44.031 1.00 95.50 558 GLU A O 1
ATOM 4484 N N . GLU A 1 559 ? -18.896 7.144 43.280 1.00 96.81 559 GLU A N 1
ATOM 4485 C CA . GLU A 1 559 ? -19.524 5.822 43.281 1.00 96.81 559 GLU A CA 1
ATOM 4486 C C . GLU A 1 559 ? -18.945 4.922 42.184 1.00 96.81 559 GLU A C 1
ATOM 4488 O O . GLU A 1 559 ? -18.582 3.777 42.466 1.00 96.81 559 GLU A O 1
ATOM 4493 N N . TRP A 1 560 ? -18.740 5.458 40.972 1.00 97.56 560 TRP A N 1
ATOM 4494 C CA . TRP A 1 560 ? -17.993 4.768 39.916 1.00 97.56 560 TRP A CA 1
ATOM 4495 C C . TRP A 1 560 ? -16.616 4.341 40.415 1.00 97.56 560 TRP A C 1
ATOM 4497 O O . TRP A 1 560 ? -16.273 3.163 40.352 1.00 97.56 560 TRP A O 1
ATOM 4507 N N . LYS A 1 561 ? -15.843 5.284 40.965 1.00 97.62 561 LYS A N 1
ATOM 4508 C CA . LYS A 1 561 ? -14.509 5.018 41.510 1.00 97.62 561 LYS A CA 1
ATOM 4509 C C . LYS A 1 561 ? -14.536 3.918 42.571 1.00 97.62 561 LYS A C 1
ATOM 4511 O O . LYS A 1 561 ? -13.762 2.969 42.473 1.00 97.62 561 LYS A O 1
ATOM 4516 N N . LYS A 1 562 ? -15.439 4.004 43.552 1.00 97.75 562 LYS A N 1
ATOM 4517 C CA . LYS A 1 562 ? -15.594 3.000 44.615 1.00 97.75 562 LYS A CA 1
ATOM 4518 C C . LYS A 1 562 ? -15.853 1.604 44.038 1.00 97.75 562 LYS A C 1
ATOM 4520 O O . LYS A 1 562 ? -15.174 0.651 44.420 1.00 97.75 562 LYS A O 1
ATOM 4525 N N . ASN A 1 563 ? -16.798 1.486 43.107 1.00 97.81 563 ASN A N 1
ATOM 4526 C CA . ASN A 1 563 ? -17.204 0.207 42.521 1.00 97.81 563 ASN A CA 1
ATOM 4527 C C . ASN A 1 563 ? -16.122 -0.388 41.600 1.00 97.81 563 ASN A C 1
ATOM 4529 O O . ASN A 1 563 ? -15.878 -1.598 41.630 1.00 97.81 563 ASN A O 1
ATOM 4533 N N . ILE A 1 564 ? -15.432 0.462 40.832 1.00 97.31 564 ILE A N 1
ATOM 4534 C CA . ILE A 1 564 ? -14.307 0.069 39.972 1.00 97.31 564 ILE A CA 1
ATOM 4535 C C . ILE A 1 564 ? -13.155 -0.466 40.824 1.00 97.31 564 ILE A C 1
ATOM 4537 O O . ILE A 1 564 ? -12.673 -1.561 40.555 1.00 97.31 564 ILE A O 1
ATOM 4541 N N . ILE A 1 565 ? -12.757 0.239 41.890 1.00 97.06 565 ILE A N 1
ATOM 4542 C CA . ILE A 1 565 ? -11.680 -0.204 42.795 1.00 97.06 565 ILE A CA 1
ATOM 4543 C C . ILE A 1 565 ? -12.038 -1.537 43.459 1.00 97.06 565 ILE A C 1
ATOM 4545 O O . ILE A 1 565 ? -11.208 -2.446 43.519 1.00 97.06 565 ILE A O 1
ATOM 4549 N N . ALA A 1 566 ? -13.276 -1.673 43.943 1.00 97.12 566 ALA A N 1
ATOM 4550 C CA . ALA A 1 566 ? -13.743 -2.908 44.564 1.00 97.12 566 ALA A CA 1
ATOM 4551 C C . ALA A 1 566 ? -13.657 -4.100 43.599 1.00 97.12 566 ALA A C 1
ATOM 4553 O O . ALA A 1 566 ? -13.254 -5.188 44.004 1.00 97.12 566 ALA A O 1
ATOM 4554 N N . THR A 1 567 ? -13.993 -3.895 42.325 1.00 96.69 567 THR A N 1
ATOM 4555 C CA . THR A 1 567 ? -13.955 -4.952 41.303 1.00 96.69 567 THR A CA 1
ATOM 4556 C C . THR A 1 567 ? -12.536 -5.236 40.821 1.00 96.69 567 THR A C 1
ATOM 4558 O O . THR A 1 567 ? -12.140 -6.394 40.733 1.00 96.69 567 THR A O 1
ATOM 4561 N N . TYR A 1 568 ? -11.726 -4.199 40.618 1.00 95.69 568 TYR A N 1
ATOM 4562 C CA . TYR A 1 568 ? -10.314 -4.320 40.264 1.00 95.69 568 TYR A CA 1
ATOM 4563 C C . TYR A 1 568 ? -9.535 -5.131 41.309 1.00 95.69 568 TYR A C 1
ATOM 4565 O O . TYR A 1 568 ? -8.733 -5.994 40.957 1.00 95.69 568 TYR A O 1
ATOM 4573 N N . ASN A 1 569 ? -9.806 -4.910 42.601 1.00 94.38 569 ASN A N 1
ATOM 4574 C CA . ASN A 1 569 ? -9.173 -5.661 43.686 1.00 94.38 569 ASN A CA 1
ATOM 4575 C C . ASN A 1 569 ? -9.610 -7.133 43.753 1.00 94.38 569 ASN A C 1
ATOM 4577 O O . ASN A 1 569 ? -8.924 -7.910 44.405 1.00 94.38 569 ASN A O 1
ATOM 4581 N N . LYS A 1 570 ? -10.707 -7.537 43.095 1.00 92.75 570 LYS A N 1
ATOM 4582 C CA . LYS A 1 570 ? -11.085 -8.957 42.956 1.00 92.75 570 LYS A CA 1
ATOM 4583 C C . LYS A 1 570 ? -10.306 -9.662 41.839 1.00 92.75 570 LYS A C 1
ATOM 4585 O O . LYS A 1 570 ? -10.259 -10.884 41.819 1.00 92.75 570 LYS A O 1
ATOM 4590 N N . GLN A 1 571 ? -9.681 -8.907 40.937 1.00 87.81 571 GLN A N 1
ATOM 4591 C CA . GLN A 1 571 ? -8.917 -9.400 39.784 1.00 87.81 571 GLN A CA 1
ATOM 4592 C C . GLN A 1 571 ? -7.412 -9.531 40.108 1.00 87.81 571 GLN A C 1
ATOM 4594 O O . GLN A 1 571 ? -6.556 -9.173 39.300 1.00 87.81 571 GLN A O 1
ATOM 4599 N N . VAL A 1 572 ? -7.058 -9.958 41.327 1.00 81.31 572 VAL A N 1
ATOM 4600 C CA . VAL A 1 572 ? -5.649 -10.045 41.762 1.00 81.31 572 VAL A CA 1
ATOM 4601 C C . VAL A 1 572 ? -4.873 -11.018 40.873 1.00 81.31 572 VAL A C 1
ATOM 4603 O O . VAL A 1 572 ? -5.342 -12.119 40.612 1.00 81.31 572 VAL A O 1
ATOM 4606 N N . GLY A 1 573 ? -3.679 -10.612 40.435 1.00 83.44 573 GLY A N 1
ATOM 4607 C CA . GLY A 1 573 ? -2.795 -11.435 39.604 1.00 83.44 573 GLY A CA 1
ATOM 4608 C C . GLY A 1 573 ? -3.102 -11.407 38.105 1.00 83.44 573 GLY A C 1
ATOM 4609 O O . GLY A 1 573 ? -2.301 -11.928 37.343 1.00 83.44 573 GLY A O 1
ATOM 4610 N N . GLN A 1 574 ? -4.201 -10.774 37.675 1.00 92.25 574 GLN A N 1
ATOM 4611 C CA . GLN A 1 574 ? -4.518 -10.624 36.255 1.00 92.25 574 GLN A CA 1
ATOM 4612 C C . GLN A 1 574 ? -3.606 -9.576 35.600 1.00 92.25 574 GLN A C 1
ATOM 4614 O O . GLN A 1 574 ? -3.497 -8.456 36.106 1.00 92.25 574 GLN A O 1
ATOM 4619 N N . THR A 1 575 ? -2.997 -9.902 34.465 1.00 93.94 575 THR A N 1
ATOM 4620 C CA . THR A 1 575 ? -2.150 -8.960 33.707 1.00 93.94 575 THR A CA 1
ATOM 4621 C C . THR A 1 575 ? -2.981 -8.020 32.825 1.00 93.94 575 THR A C 1
ATOM 4623 O O . THR A 1 575 ? -4.152 -8.288 32.534 1.00 93.94 575 THR A O 1
ATOM 4626 N N . ALA A 1 576 ? -2.388 -6.916 32.360 1.00 94.62 576 ALA A N 1
ATOM 4627 C CA . ALA A 1 576 ? -2.994 -6.054 31.342 1.00 94.62 576 ALA A CA 1
ATOM 4628 C C . ALA A 1 576 ? -3.397 -6.827 30.067 1.00 94.62 576 ALA A C 1
ATOM 4630 O O . ALA A 1 576 ? -4.467 -6.578 29.507 1.00 94.62 576 ALA A O 1
ATOM 4631 N N . GLU A 1 577 ? -2.595 -7.805 29.638 1.00 93.88 577 GLU A N 1
ATOM 4632 C CA . GLU A 1 577 ? -2.892 -8.618 28.455 1.00 93.88 577 GLU A CA 1
ATOM 4633 C C . GLU A 1 577 ? -4.109 -9.529 28.678 1.00 93.88 577 GLU A C 1
ATOM 4635 O O . GLU A 1 577 ? -5.062 -9.546 27.893 1.00 93.88 577 GLU A O 1
ATOM 4640 N N . GLU A 1 578 ? -4.158 -10.216 29.817 1.00 95.69 578 GLU A N 1
ATOM 4641 C CA . GLU A 1 578 ? -5.317 -11.023 30.200 1.00 95.69 578 GLU A CA 1
ATOM 4642 C C . GLU A 1 578 ? -6.576 -10.167 30.395 1.00 95.69 578 GLU A C 1
ATOM 4644 O O . GLU A 1 578 ? -7.693 -10.640 30.167 1.00 95.69 578 GLU A O 1
ATOM 4649 N N . ALA A 1 579 ? -6.426 -8.907 30.817 1.00 97.12 579 ALA A N 1
ATOM 4650 C CA . ALA A 1 579 ? -7.528 -7.959 30.952 1.00 97.12 579 ALA A CA 1
ATOM 4651 C C . ALA A 1 579 ? -8.143 -7.585 29.597 1.00 97.12 579 ALA A C 1
ATOM 4653 O O . ALA A 1 579 ? -9.371 -7.507 29.495 1.00 97.12 579 ALA A O 1
ATOM 4654 N N . VAL A 1 580 ? -7.327 -7.441 28.545 1.00 97.81 580 VAL A N 1
ATOM 4655 C CA . VAL A 1 580 ? -7.805 -7.256 27.164 1.00 97.81 580 VAL A CA 1
ATOM 4656 C C . VAL A 1 580 ? -8.662 -8.444 26.724 1.00 97.81 580 VAL A C 1
ATOM 4658 O O . VAL A 1 580 ? -9.791 -8.267 26.254 1.00 97.81 580 VAL A O 1
ATOM 4661 N N . VAL A 1 581 ? -8.171 -9.669 26.925 1.00 97.69 581 VAL A N 1
ATOM 4662 C CA . VAL A 1 581 ? -8.911 -10.881 26.548 1.00 97.69 581 VAL A CA 1
ATOM 4663 C C . VAL A 1 581 ? -10.191 -11.022 27.378 1.00 97.69 581 VAL A C 1
ATOM 4665 O O . VAL A 1 581 ? -11.243 -11.375 26.843 1.00 97.69 581 VAL A O 1
ATOM 4668 N N . ALA A 1 582 ? -10.148 -10.717 28.677 1.00 97.31 582 ALA A N 1
ATOM 4669 C CA . ALA A 1 582 ? -11.324 -10.746 29.547 1.00 97.31 582 ALA A CA 1
ATOM 4670 C C . ALA A 1 582 ? -12.378 -9.701 29.150 1.00 97.31 582 ALA A C 1
ATOM 4672 O O . ALA A 1 582 ? -13.578 -9.999 29.181 1.00 97.31 582 ALA A O 1
ATOM 4673 N N . PHE A 1 583 ? -11.953 -8.508 28.720 1.00 98.12 583 PHE A N 1
ATOM 4674 C CA . PHE A 1 583 ? -12.845 -7.501 28.149 1.00 98.12 583 PHE A CA 1
ATOM 4675 C C . PHE A 1 583 ? -13.556 -8.065 26.918 1.00 98.12 583 PHE A C 1
ATOM 4677 O O . PHE A 1 583 ? -14.787 -8.091 26.873 1.00 98.12 583 PHE A O 1
ATOM 4684 N N . LEU A 1 584 ? -12.790 -8.605 25.964 1.00 98.38 584 LEU A N 1
ATOM 4685 C CA . LEU A 1 584 ? -13.334 -9.181 24.737 1.00 98.38 584 LEU A CA 1
ATOM 4686 C C . LEU A 1 584 ? -14.297 -10.337 25.028 1.00 98.38 584 LEU A C 1
ATOM 4688 O O . LEU A 1 584 ? -15.386 -10.376 24.466 1.00 98.38 584 LEU A O 1
ATOM 4692 N N . LYS A 1 585 ? -13.957 -11.243 25.955 1.00 97.44 585 LYS A N 1
ATOM 4693 C CA . LYS A 1 585 ? -14.842 -12.341 26.386 1.00 97.44 585 LYS A CA 1
ATOM 4694 C C . LYS A 1 585 ? -16.140 -11.848 27.028 1.00 97.44 585 LYS A C 1
ATOM 4696 O O . LYS A 1 585 ? -17.165 -12.516 26.887 1.00 97.44 585 LYS A O 1
ATOM 4701 N N . SER A 1 586 ? -16.103 -10.710 27.722 1.00 96.31 586 SER A N 1
ATOM 4702 C CA . SER A 1 586 ? -17.291 -10.105 28.333 1.00 96.31 586 SER A CA 1
ATOM 4703 C C . SER A 1 586 ? -18.253 -9.606 27.255 1.00 96.31 586 SER A C 1
ATOM 4705 O O . SER A 1 586 ? -19.422 -9.990 27.247 1.00 96.31 586 SER A O 1
ATOM 4707 N N . ILE A 1 587 ? -17.744 -8.835 26.289 1.00 96.38 587 ILE A N 1
ATOM 4708 C CA . ILE A 1 587 ? -18.569 -8.246 25.224 1.00 96.38 587 ILE A CA 1
ATOM 4709 C C . ILE A 1 587 ? -18.938 -9.240 24.115 1.00 96.38 587 ILE A C 1
ATOM 4711 O O . ILE A 1 587 ? -19.966 -9.074 23.469 1.00 96.38 587 ILE A O 1
ATOM 4715 N N . PHE A 1 588 ? -18.163 -10.313 23.921 1.00 96.25 588 PHE A N 1
ATOM 4716 C CA . PHE A 1 588 ? -18.412 -11.363 22.921 1.00 96.25 588 PHE A CA 1
ATOM 4717 C C . PHE A 1 588 ? -19.781 -12.039 23.071 1.00 96.25 588 PHE A C 1
ATOM 4719 O O . PHE A 1 588 ? -20.340 -12.552 22.104 1.00 96.25 588 PHE A O 1
ATOM 4726 N N . ARG A 1 589 ? -20.337 -12.032 24.287 1.00 93.38 589 ARG A N 1
ATOM 4727 C CA . ARG A 1 589 ? -21.662 -12.589 24.591 1.00 93.38 589 ARG A CA 1
ATOM 4728 C C . ARG A 1 589 ? -22.803 -11.730 24.049 1.00 93.38 589 ARG A C 1
ATOM 4730 O O . ARG A 1 589 ? -23.934 -12.203 23.973 1.00 93.38 589 ARG A O 1
ATOM 4737 N N . TRP A 1 590 ? -22.535 -10.473 23.706 1.00 94.44 590 TRP A N 1
ATOM 4738 C CA . TRP A 1 590 ? -23.557 -9.554 23.231 1.00 94.44 590 TRP A CA 1
ATOM 4739 C C . TRP A 1 590 ? -23.887 -9.809 21.757 1.00 94.44 590 TRP A C 1
ATOM 4741 O O . TRP A 1 590 ? -22.982 -10.001 20.943 1.00 94.44 590 TRP A O 1
ATOM 4751 N N . PRO A 1 591 ? -25.172 -9.724 21.361 1.00 92.56 591 PRO A N 1
ATOM 4752 C CA . PRO A 1 591 ? -25.576 -9.902 19.964 1.00 92.56 591 PRO A CA 1
ATOM 4753 C C . PRO A 1 591 ? -24.992 -8.826 19.037 1.00 92.56 591 PRO A C 1
ATOM 4755 O O . PRO A 1 591 ? -24.952 -9.011 17.824 1.00 92.56 591 PRO A O 1
ATOM 4758 N N . THR A 1 592 ? -24.533 -7.711 19.609 1.00 95.69 592 THR A N 1
ATOM 4759 C CA . THR A 1 592 ? -23.959 -6.565 18.906 1.00 95.69 592 THR A CA 1
ATOM 4760 C C . THR A 1 592 ? -22.425 -6.570 18.844 1.00 95.69 592 THR A C 1
ATOM 4762 O O . THR A 1 592 ? -21.834 -5.627 18.317 1.00 95.69 592 THR A O 1
ATOM 4765 N N . PHE A 1 593 ? -21.759 -7.617 19.346 1.00 96.56 593 PHE A N 1
ATOM 4766 C CA . PHE A 1 593 ? -20.309 -7.789 19.204 1.00 96.56 593 PHE A CA 1
ATOM 4767 C C . PHE A 1 593 ? -19.893 -7.880 17.731 1.00 96.56 593 PHE A C 1
ATOM 4769 O O . PHE A 1 593 ? -20.541 -8.565 16.935 1.00 96.56 593 PHE A O 1
ATOM 4776 N N . GLY A 1 594 ? -18.807 -7.198 17.357 1.00 96.56 594 GLY A N 1
ATOM 4777 C CA . GLY A 1 594 ? -18.279 -7.249 15.991 1.00 96.56 594 GLY A CA 1
ATOM 4778 C C . GLY A 1 594 ? -19.204 -6.622 14.939 1.00 96.56 594 GLY A C 1
ATOM 4779 O O . GLY A 1 594 ? -19.037 -6.849 13.740 1.00 96.56 594 GLY A O 1
ATOM 4780 N N . CYS A 1 595 ? -20.191 -5.828 15.363 1.00 97.69 595 CYS A N 1
ATOM 4781 C CA . CYS A 1 595 ? -21.064 -5.094 14.453 1.00 97.69 595 CYS A CA 1
ATOM 4782 C C . CYS A 1 595 ? -20.376 -3.837 13.912 1.00 97.69 595 CYS A C 1
ATOM 4784 O O . CYS A 1 595 ? -19.588 -3.177 14.600 1.00 97.69 595 CYS A O 1
ATOM 4786 N N . ALA A 1 596 ? -20.716 -3.460 12.682 1.00 97.88 596 ALA A N 1
ATOM 4787 C CA . ALA A 1 596 ? -20.541 -2.094 12.206 1.00 97.88 596 ALA A CA 1
ATOM 4788 C C . ALA A 1 596 ? -21.840 -1.318 12.440 1.00 97.88 596 ALA A C 1
ATOM 4790 O O . ALA A 1 596 ? -22.908 -1.793 12.059 1.00 97.88 596 ALA A O 1
ATOM 4791 N N . PHE A 1 597 ? -21.738 -0.140 13.053 1.00 97.81 597 PHE A N 1
ATOM 4792 C CA . PHE A 1 597 ? -22.891 0.662 13.454 1.00 97.81 597 PHE A CA 1
ATOM 4793 C C . PHE A 1 597 ? -23.040 1.913 12.590 1.00 97.81 597 PHE A C 1
ATOM 4795 O O . PHE A 1 597 ? -22.056 2.602 12.310 1.00 97.81 597 PHE A O 1
ATOM 4802 N N . PHE A 1 598 ? -24.281 2.230 12.230 1.00 97.50 598 PHE A N 1
ATOM 4803 C CA . PHE A 1 598 ? -24.659 3.377 11.415 1.00 97.50 598 PHE A CA 1
ATOM 4804 C C . PHE A 1 598 ? -25.882 4.040 12.040 1.00 97.50 598 PHE A C 1
ATOM 4806 O O . PHE A 1 598 ? -26.924 3.407 12.175 1.00 97.50 598 PHE A O 1
ATOM 4813 N N . GLU A 1 599 ? -25.763 5.302 12.436 1.00 96.75 599 GLU A N 1
ATOM 4814 C CA . GLU A 1 599 ? -26.929 6.106 12.797 1.00 96.75 599 GLU A CA 1
ATOM 4815 C C . GLU A 1 599 ? -27.525 6.679 11.512 1.00 96.75 599 GLU A C 1
ATOM 4817 O O . GLU A 1 599 ? -26.807 7.272 10.701 1.00 96.75 599 GLU A O 1
ATOM 4822 N N . VAL A 1 600 ? -28.811 6.429 11.291 1.00 97.56 600 VAL A N 1
ATOM 4823 C CA . VAL A 1 600 ? -29.504 6.803 10.058 1.00 97.56 600 VAL A CA 1
ATOM 4824 C C . VAL A 1 600 ? -30.893 7.332 10.372 1.00 97.56 600 VAL A C 1
ATOM 4826 O O . VAL A 1 600 ? -31.495 6.964 11.383 1.00 97.56 600 VAL A O 1
ATOM 4829 N N . LYS A 1 601 ? -31.424 8.158 9.471 1.00 97.56 601 LYS A N 1
ATOM 4830 C CA . LYS A 1 601 ? -32.825 8.565 9.519 1.00 97.56 601 LYS A CA 1
ATOM 4831 C C . LYS A 1 601 ? -33.639 7.672 8.585 1.00 97.56 601 LYS A C 1
ATOM 4833 O O . LYS A 1 601 ? -33.373 7.648 7.388 1.00 97.56 601 LYS A O 1
ATOM 4838 N N . GLN A 1 602 ? -34.580 6.907 9.121 1.00 94.62 602 GLN A N 1
ATOM 4839 C CA . GLN A 1 602 ? -35.448 6.017 8.349 1.00 94.62 602 GLN A CA 1
ATOM 4840 C C . GLN A 1 602 ? -36.757 6.722 7.981 1.00 94.62 602 GLN A C 1
ATOM 4842 O O . GLN A 1 602 ? -37.235 7.570 8.730 1.00 94.62 602 GLN A O 1
ATOM 4847 N N . THR A 1 603 ? -37.328 6.386 6.824 1.00 93.25 603 THR A N 1
ATOM 4848 C CA . THR A 1 603 ? -38.571 7.002 6.316 1.00 93.25 603 THR A CA 1
ATOM 4849 C C . THR A 1 603 ? -39.619 5.973 5.891 1.00 93.25 603 THR A C 1
ATOM 4851 O O . THR A 1 603 ? -40.526 6.285 5.124 1.00 93.25 603 THR A O 1
ATOM 4854 N N . SER A 1 604 ? -39.479 4.721 6.330 1.00 89.62 604 SER A N 1
ATOM 4855 C CA . SER A 1 604 ? -40.242 3.591 5.781 1.00 89.62 604 SER A CA 1
ATOM 4856 C C . SER A 1 604 ? -41.163 2.904 6.777 1.00 89.62 604 SER A C 1
ATOM 4858 O O . SER A 1 604 ? -42.220 2.429 6.379 1.00 89.62 604 SER A O 1
ATOM 4860 N N . GLU A 1 605 ? -40.786 2.850 8.053 1.00 89.75 605 GLU A N 1
ATOM 4861 C CA . GLU A 1 605 ? -41.509 2.098 9.080 1.00 89.75 605 GLU A CA 1
ATOM 4862 C C . GLU A 1 605 ? -42.056 3.063 10.136 1.00 89.75 605 GLU A C 1
ATOM 4864 O O . GLU A 1 605 ? -41.311 3.593 10.960 1.00 89.75 605 GLU A O 1
ATOM 4869 N N . ALA A 1 606 ? -43.373 3.287 10.127 1.00 89.62 606 ALA A N 1
ATOM 4870 C CA . ALA A 1 606 ? -44.034 4.256 11.010 1.00 89.62 606 ALA A CA 1
ATOM 4871 C C . ALA A 1 606 ? -43.961 3.884 12.504 1.00 89.62 606 ALA A C 1
ATOM 4873 O O . ALA A 1 606 ? -44.066 4.751 13.366 1.00 89.62 606 ALA A O 1
ATOM 4874 N N . ASN A 1 607 ? -43.770 2.597 12.815 1.00 92.19 607 ASN A N 1
ATOM 4875 C CA . ASN A 1 607 ? -43.640 2.107 14.190 1.00 92.19 607 ASN A CA 1
ATOM 4876 C C . ASN A 1 607 ? -42.226 2.291 14.760 1.00 92.19 607 ASN A C 1
ATOM 4878 O O . ASN A 1 607 ? -42.010 2.064 15.952 1.00 92.19 607 ASN A O 1
ATOM 4882 N N . PHE A 1 608 ? -41.248 2.645 13.924 1.00 93.50 608 PHE A N 1
ATOM 4883 C CA . PHE A 1 608 ? -39.886 2.912 14.367 1.00 93.50 608 PHE A CA 1
ATOM 4884 C C . PHE A 1 608 ? -39.685 4.414 14.577 1.00 93.50 608 PHE A C 1
ATOM 4886 O O . PHE A 1 608 ? -40.310 5.219 13.890 1.00 93.50 608 PHE A O 1
ATOM 4893 N N . PRO A 1 609 ? -38.786 4.821 15.488 1.00 95.25 609 PRO A N 1
ATOM 4894 C CA . PRO A 1 609 ? -38.367 6.214 15.564 1.00 95.25 609 PRO A CA 1
ATOM 4895 C C . PRO A 1 609 ? -37.785 6.693 14.227 1.00 95.25 609 PRO A C 1
ATOM 4897 O O . PRO A 1 609 ? -37.221 5.896 13.474 1.00 95.25 609 PRO A O 1
ATOM 4900 N N . ASP A 1 610 ? -37.843 7.999 13.963 1.00 95.31 610 ASP A N 1
ATOM 4901 C CA . ASP A 1 610 ? -37.234 8.590 12.761 1.00 95.31 610 ASP A CA 1
ATOM 4902 C C . ASP A 1 610 ? -35.732 8.301 12.684 1.00 95.31 610 ASP A C 1
ATOM 4904 O O . ASP A 1 610 ? -35.200 8.025 11.615 1.00 95.31 610 ASP A O 1
ATOM 4908 N N . ILE A 1 611 ? -35.038 8.351 13.825 1.00 97.00 611 ILE A N 1
ATOM 4909 C CA . ILE A 1 611 ? -33.609 8.045 13.926 1.00 97.00 611 ILE A CA 1
ATOM 4910 C C . ILE A 1 611 ? -33.448 6.652 14.520 1.00 97.00 611 ILE A C 1
ATOM 4912 O O . ILE A 1 611 ? -33.860 6.392 15.653 1.00 97.00 611 ILE A O 1
ATOM 4916 N N . VAL A 1 612 ? -32.787 5.775 13.772 1.00 97.12 612 VAL A N 1
ATOM 4917 C CA . VAL A 1 612 ? -32.476 4.408 14.191 1.00 97.12 612 VAL A CA 1
ATOM 4918 C C . VAL A 1 612 ? -30.987 4.131 14.061 1.00 97.12 612 VAL A C 1
ATOM 4920 O O . VAL A 1 612 ? -30.274 4.749 13.268 1.00 97.12 612 VAL A O 1
ATOM 4923 N N . GLN A 1 613 ? -30.513 3.164 14.839 1.00 97.31 613 GLN A N 1
ATOM 4924 C CA . GLN A 1 613 ? -29.161 2.653 14.718 1.00 97.31 613 GLN A CA 1
ATOM 4925 C C . GLN A 1 613 ? -29.183 1.311 13.986 1.00 97.31 613 GLN A C 1
ATOM 4927 O O . GLN A 1 613 ? -29.770 0.343 14.459 1.00 97.31 613 GLN A O 1
ATOM 4932 N N . ILE A 1 614 ? -28.524 1.240 12.836 1.00 97.81 614 ILE A N 1
ATOM 4933 C CA . ILE A 1 614 ? -28.336 0.002 12.082 1.00 97.81 614 ILE A CA 1
ATOM 4934 C C . ILE A 1 614 ? -27.019 -0.648 12.501 1.00 97.81 614 ILE A C 1
ATOM 4936 O O . ILE A 1 614 ? -25.967 -0.012 12.461 1.00 97.81 614 ILE A O 1
ATOM 4940 N N . ALA A 1 615 ? -27.074 -1.928 12.856 1.00 98.12 615 ALA A N 1
ATOM 4941 C CA . ALA A 1 615 ? -25.925 -2.780 13.123 1.00 98.12 615 ALA A CA 1
ATOM 4942 C C . ALA A 1 615 ? -25.831 -3.882 12.056 1.00 98.12 615 ALA A C 1
ATOM 4944 O O . ALA A 1 615 ? -26.773 -4.652 11.870 1.00 98.12 615 ALA A O 1
ATOM 4945 N N . ILE A 1 616 ? -24.700 -3.960 11.353 1.00 98.31 616 ILE A N 1
ATOM 4946 C CA . ILE A 1 616 ? -24.427 -4.990 10.338 1.00 98.31 616 ILE A CA 1
ATOM 4947 C C . ILE A 1 616 ? -23.370 -5.956 10.879 1.00 98.31 616 ILE A C 1
ATOM 4949 O O . ILE A 1 616 ? -22.281 -5.529 11.276 1.00 98.31 616 ILE A O 1
ATOM 4953 N N . SER A 1 617 ? -23.675 -7.252 10.864 1.00 96.00 617 SER A N 1
ATOM 4954 C CA . SER A 1 617 ? -22.816 -8.326 11.378 1.00 96.00 617 SER A CA 1
ATOM 4955 C C . SER A 1 617 ? -23.006 -9.627 10.600 1.00 96.00 617 SER A C 1
ATOM 4957 O O . SER A 1 617 ? -23.825 -9.699 9.689 1.00 96.00 617 SER A O 1
ATOM 4959 N N . LYS A 1 618 ? -22.311 -10.701 11.004 1.00 94.12 618 LYS A N 1
ATOM 4960 C CA . LYS A 1 618 ? -22.509 -12.035 10.413 1.00 94.12 618 LYS A CA 1
ATOM 4961 C C . LYS A 1 618 ? -23.973 -12.504 10.466 1.00 94.12 618 LYS A C 1
ATOM 4963 O O . LYS A 1 618 ? -24.405 -13.235 9.589 1.00 94.12 618 LYS A O 1
ATOM 4968 N N . GLN A 1 619 ? -24.758 -12.078 11.458 1.00 93.62 619 GLN A N 1
ATOM 4969 C CA . GLN A 1 619 ? -26.162 -12.478 11.585 1.00 93.62 619 GLN A CA 1
ATOM 4970 C C . GLN A 1 619 ? -27.072 -11.816 10.540 1.00 93.62 619 GLN A C 1
ATOM 4972 O O . GLN A 1 619 ? -28.118 -12.378 10.220 1.00 93.62 619 GLN A O 1
ATOM 4977 N N . GLY A 1 620 ? -26.688 -10.656 10.000 1.00 95.69 620 GLY A N 1
ATOM 4978 C CA . GLY A 1 620 ? -27.504 -9.865 9.085 1.00 95.69 620 GLY A CA 1
ATOM 4979 C C . GLY A 1 620 ? -27.523 -8.386 9.459 1.00 95.69 620 GLY A C 1
ATOM 4980 O O . GLY A 1 620 ? -26.538 -7.839 9.959 1.00 95.69 620 GLY A O 1
ATOM 4981 N N . VAL A 1 621 ? -28.660 -7.741 9.208 1.00 97.69 621 VAL A N 1
ATOM 4982 C CA . VAL A 1 621 ? -28.893 -6.324 9.499 1.00 97.69 621 VAL A CA 1
ATOM 4983 C C . VAL A 1 621 ? -29.868 -6.201 10.665 1.00 97.69 621 VAL A C 1
ATOM 4985 O O . VAL A 1 621 ? -31.006 -6.655 10.579 1.00 97.69 621 VAL A O 1
ATOM 4988 N N . THR A 1 622 ? -29.426 -5.589 11.758 1.00 97.44 622 THR A N 1
ATOM 4989 C CA . THR A 1 622 ? -30.233 -5.353 12.963 1.00 97.44 622 THR A CA 1
ATOM 4990 C C . THR A 1 622 ? -30.551 -3.870 13.093 1.00 97.44 622 THR A C 1
ATOM 4992 O O . THR A 1 622 ? -29.661 -3.034 12.958 1.00 97.44 622 THR A O 1
ATOM 4995 N N . ILE A 1 623 ? -31.808 -3.542 13.372 1.00 96.62 623 ILE A N 1
ATOM 4996 C CA . ILE A 1 623 ? -32.287 -2.179 13.606 1.00 96.62 623 ILE A CA 1
ATOM 4997 C C . ILE A 1 623 ? -32.505 -2.015 15.107 1.00 96.62 623 ILE A C 1
ATOM 4999 O O . ILE A 1 623 ? -33.202 -2.817 15.729 1.00 96.62 623 ILE A O 1
ATOM 5003 N N . ILE A 1 624 ? -31.881 -0.997 15.689 1.00 97.31 624 ILE A N 1
ATOM 5004 C CA . ILE A 1 624 ? -31.769 -0.792 17.131 1.00 97.31 624 ILE A CA 1
ATOM 5005 C C . ILE A 1 624 ? -32.293 0.600 17.485 1.00 97.31 624 ILE A C 1
ATOM 5007 O O . ILE A 1 624 ? -31.990 1.590 16.812 1.00 97.31 624 ILE A O 1
ATOM 5011 N N . HIS A 1 625 ? -33.053 0.690 18.575 1.00 95.94 625 HIS A N 1
ATOM 5012 C CA . HIS A 1 625 ? -33.495 1.965 19.125 1.00 95.94 625 HIS A CA 1
ATOM 5013 C C . HIS A 1 625 ? -32.298 2.722 19.749 1.00 95.94 625 HIS A C 1
ATOM 5015 O O . HIS A 1 625 ? -31.698 2.224 20.704 1.00 95.94 625 HIS A O 1
ATOM 5021 N N . PRO A 1 626 ? -31.970 3.959 19.326 1.00 92.38 626 PRO A N 1
ATOM 5022 C CA . PRO A 1 626 ? -30.711 4.621 19.700 1.00 92.38 626 PRO A CA 1
ATOM 5023 C C . PRO A 1 626 ? -30.602 4.965 21.194 1.00 92.38 626 PRO A C 1
ATOM 5025 O O . PRO A 1 626 ? -29.505 5.002 21.746 1.00 92.38 626 PRO A O 1
ATOM 5028 N N . LYS A 1 627 ? -31.729 5.198 21.884 1.00 89.94 627 LYS A N 1
ATOM 5029 C CA . LYS A 1 627 ? -31.746 5.448 23.341 1.00 89.94 627 LYS A CA 1
ATOM 5030 C C . LYS A 1 627 ? -31.768 4.161 24.171 1.00 89.94 627 LYS A C 1
ATOM 5032 O O . LYS A 1 627 ? -30.799 3.899 24.877 1.00 89.94 627 LYS A O 1
ATOM 5037 N N . THR A 1 628 ? -32.836 3.362 24.069 1.00 92.62 628 THR A N 1
ATOM 5038 C CA . THR A 1 628 ? -33.036 2.153 24.894 1.00 92.62 628 THR A CA 1
ATOM 5039 C C . THR A 1 628 ? -32.124 0.983 24.523 1.00 92.62 628 THR A C 1
ATOM 5041 O O . THR A 1 628 ? -31.941 0.076 25.332 1.00 92.62 628 THR A O 1
ATOM 5044 N N . LYS A 1 629 ? -31.524 1.018 23.324 1.00 94.44 629 LYS A N 1
ATOM 5045 C CA . LYS A 1 629 ? -30.695 -0.054 22.751 1.00 94.44 629 LYS A CA 1
ATOM 5046 C C . LYS A 1 629 ? -31.459 -1.360 22.517 1.00 94.44 629 LYS A C 1
ATOM 5048 O O . LYS A 1 629 ? -30.844 -2.415 22.371 1.00 94.44 629 LYS A O 1
ATOM 5053 N N . ASP A 1 630 ? -32.788 -1.299 22.477 1.00 94.75 630 ASP A N 1
ATOM 5054 C CA . ASP A 1 630 ? -33.622 -2.457 22.166 1.00 94.75 630 ASP A CA 1
ATOM 5055 C C . ASP A 1 630 ? -33.600 -2.756 20.667 1.00 94.75 630 ASP A C 1
ATOM 5057 O O . ASP A 1 630 ? -33.554 -1.851 19.829 1.00 94.75 630 ASP A O 1
ATOM 5061 N N . VAL A 1 631 ? -33.638 -4.044 20.335 1.00 95.88 631 VAL A N 1
ATOM 5062 C CA . VAL A 1 631 ? -33.715 -4.512 18.952 1.00 95.88 631 VAL A CA 1
ATOM 5063 C C . VAL A 1 631 ? -35.146 -4.331 18.454 1.00 95.88 631 VAL A C 1
ATOM 5065 O O . VAL A 1 631 ? -36.065 -4.959 18.971 1.00 95.88 631 VAL A O 1
ATOM 5068 N N . LEU A 1 632 ? -35.317 -3.485 17.440 1.00 95.12 632 LEU A N 1
ATOM 5069 C CA . LEU A 1 632 ? -36.597 -3.225 16.780 1.00 95.12 632 LEU A CA 1
ATOM 5070 C C . LEU A 1 632 ? -36.897 -4.290 15.718 1.00 95.12 632 LEU A C 1
ATOM 5072 O O . LEU A 1 632 ? -38.021 -4.773 15.614 1.00 95.12 632 LEU A O 1
ATOM 5076 N N . ALA A 1 633 ? -35.879 -4.679 14.944 1.00 94.38 633 ALA A N 1
ATOM 5077 C CA . ALA A 1 633 ? -35.972 -5.735 13.940 1.00 94.38 633 ALA A CA 1
ATOM 5078 C C . ALA A 1 633 ? -34.599 -6.359 13.652 1.00 94.38 633 ALA A C 1
ATOM 5080 O O . ALA A 1 633 ? -33.564 -5.709 13.802 1.00 94.38 633 ALA A O 1
ATOM 5081 N N . MET A 1 634 ? -34.587 -7.616 13.200 1.00 95.31 634 MET A N 1
ATOM 5082 C CA . MET A 1 634 ? -33.384 -8.302 12.721 1.00 95.31 634 MET A CA 1
ATOM 5083 C C . MET A 1 634 ? -33.686 -9.031 11.411 1.00 95.31 634 MET A C 1
ATOM 5085 O O . MET A 1 634 ? -34.600 -9.856 11.332 1.00 95.31 634 MET A O 1
ATOM 5089 N N . HIS A 1 635 ? -32.912 -8.709 10.377 1.00 95.62 635 HIS A N 1
ATOM 5090 C CA . HIS A 1 635 ? -33.070 -9.220 9.022 1.00 95.62 635 HIS A CA 1
ATOM 5091 C C . HIS A 1 635 ? -31.841 -10.047 8.626 1.00 95.62 635 HIS A C 1
ATOM 5093 O O . HIS A 1 635 ? -30.795 -9.477 8.301 1.00 95.62 635 HIS A O 1
ATOM 5099 N N . PRO A 1 636 ? -31.937 -11.389 8.635 1.00 95.56 636 PRO A N 1
ATOM 5100 C CA . PRO A 1 636 ? -30.847 -12.245 8.189 1.00 95.56 636 PRO A CA 1
ATOM 5101 C C . PRO A 1 636 ? -30.645 -12.142 6.674 1.00 95.56 636 PRO A C 1
ATOM 5103 O O . PRO A 1 636 ? -31.590 -11.892 5.925 1.00 95.56 636 PRO A O 1
ATOM 5106 N N . TYR A 1 637 ? -29.421 -12.403 6.204 1.00 94.75 637 TYR A N 1
ATOM 5107 C CA . TYR A 1 637 ? -29.050 -12.242 4.790 1.00 94.75 637 TYR A CA 1
ATOM 5108 C C . TYR A 1 637 ? -29.930 -13.025 3.809 1.00 94.75 637 TYR A C 1
ATOM 5110 O O . TYR A 1 637 ? -30.191 -12.554 2.711 1.00 94.75 637 TYR A O 1
ATOM 5118 N N . ASN A 1 638 ? -30.431 -14.198 4.200 1.00 91.88 638 ASN A N 1
ATOM 5119 C CA . ASN A 1 638 ? -31.313 -15.012 3.357 1.00 91.88 638 ASN A CA 1
ATOM 5120 C C . ASN A 1 638 ? -32.727 -14.429 3.171 1.00 91.88 638 ASN A C 1
ATOM 5122 O O . ASN A 1 638 ? -33.476 -14.943 2.347 1.00 91.88 638 ASN A O 1
ATOM 5126 N N . ARG A 1 639 ? -33.101 -13.396 3.936 1.00 92.44 639 ARG A N 1
ATOM 5127 C CA . ARG A 1 639 ? -34.369 -12.666 3.792 1.00 92.44 639 ARG A CA 1
ATOM 5128 C C . ARG A 1 639 ? -34.210 -11.326 3.075 1.00 92.44 639 ARG A C 1
ATOM 5130 O O . ARG A 1 639 ? -35.220 -10.685 2.800 1.00 92.44 639 ARG A O 1
ATOM 5137 N N . ILE A 1 640 ? -32.984 -10.892 2.789 1.00 94.06 640 ILE A N 1
ATOM 5138 C CA . ILE A 1 640 ? -32.712 -9.644 2.070 1.00 94.06 640 ILE A CA 1
ATOM 5139 C C . ILE A 1 640 ? -32.650 -9.973 0.577 1.00 94.06 640 ILE A C 1
ATOM 5141 O O . ILE A 1 640 ? -31.747 -10.681 0.138 1.00 94.06 640 ILE A O 1
ATOM 5145 N N . ALA A 1 641 ? -33.609 -9.471 -0.201 1.00 92.50 641 ALA A N 1
ATOM 5146 C CA . ALA A 1 641 ? -33.672 -9.730 -1.639 1.00 92.50 641 ALA A CA 1
ATOM 5147 C C . ALA A 1 641 ? -32.663 -8.886 -2.421 1.00 92.50 641 ALA A C 1
ATOM 5149 O O . ALA A 1 641 ? -31.994 -9.386 -3.323 1.00 92.50 641 ALA A O 1
ATOM 5150 N N . ASN A 1 642 ? -32.566 -7.599 -2.087 1.00 93.69 642 ASN A N 1
ATOM 5151 C CA . ASN A 1 642 ? -31.612 -6.676 -2.687 1.00 93.69 642 ASN A CA 1
ATOM 5152 C C . ASN A 1 642 ? -31.320 -5.492 -1.757 1.00 93.69 642 ASN A C 1
ATOM 5154 O O . ASN A 1 642 ? -32.040 -5.234 -0.788 1.00 93.69 642 ASN A O 1
ATOM 5158 N N . TRP A 1 643 ? -30.260 -4.762 -2.084 1.00 96.12 643 TRP A N 1
ATOM 5159 C CA . TRP A 1 643 ? -29.928 -3.476 -1.489 1.00 96.12 643 TRP A CA 1
ATOM 5160 C C . TRP A 1 643 ? -29.268 -2.579 -2.539 1.00 96.12 643 TRP A C 1
ATOM 5162 O O . TRP A 1 643 ? -28.747 -3.058 -3.547 1.00 96.12 643 TRP A O 1
ATOM 5172 N N . CYS A 1 644 ? -29.315 -1.270 -2.320 1.00 95.44 644 CYS A N 1
ATOM 5173 C CA . CYS A 1 644 ? -28.589 -0.287 -3.112 1.00 95.44 644 CYS A CA 1
ATOM 5174 C C . CYS A 1 644 ? -28.259 0.941 -2.260 1.00 95.44 644 CYS A C 1
ATOM 5176 O O . CYS A 1 644 ? -28.857 1.181 -1.208 1.00 95.44 644 CYS A O 1
ATOM 5178 N N . SER A 1 645 ? -27.286 1.727 -2.710 1.00 96.38 645 SER A N 1
ATOM 5179 C CA . SER A 1 645 ? -26.893 2.953 -2.027 1.00 96.38 645 SER A CA 1
ATOM 5180 C C . SER A 1 645 ? -26.660 4.098 -3.006 1.00 96.38 645 SER A C 1
ATOM 5182 O O . SER A 1 645 ? -26.253 3.894 -4.149 1.00 96.38 645 SER A O 1
ATOM 5184 N N . GLY A 1 646 ? -26.936 5.312 -2.538 1.00 93.62 646 GLY A N 1
ATOM 5185 C CA . GLY A 1 646 ? -26.549 6.561 -3.181 1.00 93.62 646 GLY A CA 1
ATOM 5186 C C . GLY A 1 646 ? -25.598 7.361 -2.293 1.00 93.62 646 GLY A C 1
ATOM 5187 O O . GLY A 1 646 ? -25.158 6.908 -1.237 1.00 93.62 646 GLY A O 1
ATOM 5188 N N . SER A 1 647 ? -25.293 8.594 -2.698 1.00 90.88 647 SER A N 1
ATOM 5189 C CA . SER A 1 647 ? -24.482 9.513 -1.885 1.00 90.88 647 SER A CA 1
ATOM 5190 C C . SER A 1 647 ? -25.193 9.998 -0.615 1.00 90.88 647 SER A C 1
ATOM 5192 O O . SER A 1 647 ? -24.520 10.446 0.311 1.00 90.88 647 SER A O 1
ATOM 5194 N N . THR A 1 648 ? -26.526 9.923 -0.576 1.00 95.06 648 THR A N 1
ATOM 5195 C CA . THR A 1 648 ? -27.375 10.448 0.508 1.00 95.06 648 THR A CA 1
ATOM 5196 C C . THR A 1 648 ? -28.348 9.423 1.086 1.00 95.06 648 THR A C 1
ATOM 5198 O O . THR A 1 648 ? -29.097 9.754 2.004 1.00 95.06 648 THR A O 1
ATOM 5201 N N . TYR A 1 649 ? -28.361 8.189 0.578 1.00 96.44 649 TYR A N 1
ATOM 5202 C CA . TYR A 1 649 ? -29.302 7.173 1.034 1.00 96.44 649 TYR A CA 1
ATOM 5203 C C . TYR A 1 649 ? -28.736 5.754 0.968 1.00 96.44 649 TYR A C 1
ATOM 5205 O O . TYR A 1 649 ? -27.804 5.452 0.220 1.00 96.44 649 TYR A O 1
ATOM 5213 N N . PHE A 1 650 ? -29.367 4.870 1.729 1.00 97.94 650 PHE A N 1
ATOM 5214 C CA . PHE A 1 650 ? -29.236 3.424 1.658 1.00 97.94 650 PHE A CA 1
ATOM 5215 C C . PHE A 1 650 ? -30.638 2.812 1.623 1.00 97.94 650 PHE A C 1
ATOM 5217 O O . PHE A 1 650 ? -31.519 3.243 2.364 1.00 97.94 650 PHE A O 1
ATOM 5224 N N . HIS A 1 651 ? -30.851 1.824 0.761 1.00 95.44 651 HIS A N 1
ATOM 5225 C CA . HIS A 1 651 ? -32.138 1.162 0.586 1.00 95.44 651 HIS A CA 1
ATOM 5226 C C . HIS A 1 651 ? -31.958 -0.358 0.583 1.00 95.44 651 HIS A C 1
ATOM 5228 O O . HIS A 1 651 ? -31.053 -0.871 -0.075 1.00 95.44 651 HIS A O 1
ATOM 5234 N N . MET A 1 652 ? -32.835 -1.084 1.277 1.00 95.19 652 MET A N 1
ATOM 5235 C CA . MET A 1 652 ? -32.887 -2.549 1.249 1.00 95.19 652 MET A CA 1
ATOM 5236 C C . MET A 1 652 ? -34.325 -3.060 1.142 1.00 95.19 652 MET A C 1
ATOM 5238 O O . MET A 1 652 ? -35.241 -2.479 1.723 1.00 95.19 652 MET A O 1
ATOM 5242 N N . THR A 1 653 ? -34.511 -4.174 0.431 1.00 93.38 653 THR A N 1
ATOM 5243 C CA . THR A 1 653 ? -35.807 -4.858 0.305 1.00 93.38 653 THR A CA 1
ATOM 5244 C C . THR A 1 653 ? -35.755 -6.206 1.017 1.00 93.38 653 THR A C 1
ATOM 5246 O O . THR A 1 653 ? -34.869 -7.024 0.750 1.00 93.38 653 THR A O 1
ATOM 5249 N N . ILE A 1 654 ? -36.716 -6.452 1.905 1.00 91.31 654 ILE A N 1
ATOM 5250 C CA . ILE A 1 654 ? -36.828 -7.669 2.715 1.00 91.31 654 ILE A CA 1
ATOM 5251 C C . ILE A 1 654 ? -38.017 -8.497 2.225 1.00 91.31 654 ILE A C 1
ATOM 5253 O O . ILE A 1 654 ? -39.130 -7.989 2.126 1.00 91.31 654 ILE A O 1
ATOM 5257 N N . GLY A 1 655 ? -37.808 -9.790 1.980 1.00 86.62 655 GLY A N 1
ATOM 5258 C CA . GLY A 1 655 ? -38.835 -10.692 1.454 1.00 86.62 655 GLY A CA 1
ATOM 5259 C C . GLY A 1 655 ? -38.807 -10.777 -0.071 1.00 86.62 655 GLY A C 1
ATOM 5260 O O . GLY A 1 655 ? -37.743 -10.947 -0.652 1.00 86.62 655 GLY A O 1
ATOM 5261 N N . ASP A 1 656 ? -39.971 -10.716 -0.717 1.00 75.12 656 ASP A N 1
ATOM 5262 C CA . ASP A 1 656 ? -40.096 -10.810 -2.179 1.00 75.12 656 ASP A CA 1
ATOM 5263 C C . ASP A 1 656 ? -39.949 -9.428 -2.851 1.00 75.12 656 ASP A C 1
ATOM 5265 O O . ASP A 1 656 ? -40.318 -8.405 -2.280 1.00 75.12 656 ASP A O 1
ATOM 5269 N N . LEU A 1 657 ? -39.462 -9.377 -4.091 1.00 64.31 657 LEU A N 1
ATOM 5270 C CA . LEU A 1 657 ? -39.306 -8.147 -4.877 1.00 64.31 657 LEU A CA 1
ATOM 5271 C C . LEU A 1 657 ? -40.642 -7.435 -5.160 1.00 64.31 657 LEU A C 1
ATOM 5273 O O . LEU A 1 657 ? -40.648 -6.220 -5.355 1.00 64.31 657 LEU A O 1
ATOM 5277 N N . VAL A 1 658 ? -41.763 -8.168 -5.172 1.00 61.94 658 VAL A N 1
ATOM 5278 C CA . VAL A 1 658 ? -43.094 -7.628 -5.516 1.00 61.94 658 VAL A CA 1
ATOM 5279 C C . VAL A 1 658 ? -43.895 -7.167 -4.287 1.00 61.94 658 VAL A C 1
ATOM 5281 O O . VAL A 1 658 ? -44.659 -6.210 -4.388 1.00 61.94 658 VAL A O 1
ATOM 5284 N N . LYS A 1 659 ? -43.729 -7.812 -3.122 1.00 64.12 659 LYS A N 1
ATOM 5285 C CA . LYS A 1 659 ? -44.510 -7.545 -1.888 1.00 64.12 659 LYS A CA 1
ATOM 5286 C C . LYS A 1 659 ? -43.662 -7.380 -0.615 1.00 64.12 659 LYS A C 1
ATOM 5288 O O . LYS A 1 659 ? -44.205 -7.409 0.485 1.00 64.12 659 LYS A O 1
ATOM 5293 N N . GLY A 1 660 ? -42.343 -7.276 -0.740 1.00 71.00 660 GLY A N 1
ATOM 5294 C CA . GLY A 1 660 ? -41.430 -7.165 0.395 1.00 71.00 660 GLY A CA 1
ATOM 5295 C C . GLY A 1 660 ? -41.466 -5.802 1.084 1.00 71.00 660 GLY A C 1
ATOM 5296 O O . GLY A 1 660 ? -41.748 -4.780 0.452 1.00 71.00 660 GLY A O 1
ATOM 5297 N N . ASN A 1 661 ? -41.125 -5.783 2.373 1.00 84.06 661 ASN A N 1
ATOM 5298 C CA . ASN A 1 661 ? -40.964 -4.544 3.130 1.00 84.06 661 ASN A CA 1
ATOM 5299 C C . ASN A 1 661 ? -39.689 -3.835 2.668 1.00 84.06 661 ASN A C 1
ATOM 5301 O O . ASN A 1 661 ? -38.614 -4.438 2.593 1.00 84.06 661 ASN A O 1
ATOM 5305 N N . LYS A 1 662 ? -39.814 -2.548 2.356 1.00 89.38 662 LYS A N 1
ATOM 5306 C CA . LYS A 1 662 ? -38.703 -1.703 1.916 1.00 89.38 662 LYS A CA 1
ATOM 5307 C C . LYS A 1 662 ? -38.251 -0.838 3.074 1.00 89.38 662 LYS A C 1
ATOM 5309 O O . LYS A 1 662 ? -39.081 -0.215 3.721 1.00 89.38 662 LYS A O 1
ATOM 5314 N N . ILE A 1 663 ? -36.945 -0.780 3.301 1.00 92.38 663 ILE A N 1
ATOM 5315 C CA . ILE A 1 663 ? -36.341 0.097 4.300 1.00 92.38 663 ILE A CA 1
ATOM 5316 C C . ILE A 1 663 ? -35.442 1.084 3.573 1.00 92.38 663 ILE A C 1
ATOM 5318 O O . ILE A 1 663 ? -34.436 0.703 2.974 1.00 92.38 663 ILE A O 1
ATOM 5322 N N . LEU A 1 664 ? -35.827 2.354 3.633 1.00 95.44 664 LEU A N 1
ATOM 5323 C CA . LEU A 1 664 ? -35.108 3.500 3.108 1.00 95.44 664 LEU A CA 1
ATOM 5324 C C . LEU A 1 664 ? -34.536 4.312 4.269 1.00 95.44 664 LEU A C 1
ATOM 5326 O O . LEU A 1 664 ? -35.241 4.682 5.210 1.00 95.44 664 LEU A O 1
ATOM 5330 N N . CYS A 1 665 ? -33.244 4.593 4.175 1.00 96.94 665 CYS A N 1
ATOM 5331 C CA . CYS A 1 665 ? -32.491 5.334 5.169 1.00 96.94 665 CYS A CA 1
ATOM 5332 C C . CYS A 1 665 ? -31.751 6.497 4.508 1.00 96.94 665 CYS A C 1
ATOM 5334 O O . CYS A 1 665 ? -30.993 6.288 3.564 1.00 96.94 665 CYS A O 1
ATOM 5336 N N . GLU A 1 666 ? -31.909 7.706 5.034 1.00 97.56 666 GLU A N 1
ATOM 5337 C CA . GLU A 1 666 ? -31.074 8.860 4.704 1.00 97.56 666 GLU A CA 1
ATOM 5338 C C . GLU A 1 666 ? -29.726 8.724 5.435 1.00 97.56 666 GLU A C 1
ATOM 5340 O O . GLU A 1 666 ? -29.667 8.631 6.666 1.00 97.56 666 GLU A O 1
ATOM 5345 N N . THR A 1 667 ? -28.628 8.662 4.676 1.00 96.56 667 THR A N 1
ATOM 5346 C CA . THR A 1 667 ? -27.265 8.532 5.212 1.00 96.56 667 THR A CA 1
ATOM 5347 C C . THR A 1 667 ? -26.201 8.853 4.163 1.00 96.56 667 THR A C 1
ATOM 5349 O O . THR A 1 667 ? -26.313 8.478 2.999 1.00 96.56 667 THR A O 1
ATOM 5352 N N . SER A 1 668 ? -25.102 9.484 4.582 1.00 94.44 668 SER A N 1
ATOM 5353 C CA . SER A 1 668 ? -23.908 9.684 3.746 1.00 94.44 668 SER A CA 1
ATOM 5354 C C . SER A 1 668 ? -22.969 8.469 3.723 1.00 94.44 668 SER A C 1
ATOM 5356 O O . SER A 1 668 ? -21.974 8.453 2.996 1.00 94.44 668 SER A O 1
ATOM 5358 N N . LEU A 1 669 ? -23.266 7.438 4.525 1.00 95.38 669 LEU A N 1
ATOM 5359 C CA . LEU A 1 669 ? -22.446 6.234 4.682 1.00 95.38 669 LEU A CA 1
ATOM 5360 C C . LEU A 1 669 ? -23.000 5.023 3.920 1.00 95.38 669 LEU A C 1
ATOM 5362 O O . LEU A 1 669 ? -22.514 3.910 4.128 1.00 95.38 669 LEU A O 1
ATOM 5366 N N . GLY A 1 670 ? -23.959 5.229 3.010 1.00 95.94 670 GLY A N 1
ATOM 5367 C CA . GLY A 1 670 ? -24.594 4.153 2.242 1.00 95.94 670 GLY A CA 1
ATOM 5368 C C . GLY A 1 670 ? -23.586 3.253 1.520 1.00 95.94 670 GLY A C 1
ATOM 5369 O O . GLY A 1 670 ? -23.706 2.034 1.589 1.00 95.94 670 GLY A O 1
ATOM 5370 N N . TYR A 1 671 ? -22.520 3.832 0.958 1.00 93.19 671 TYR A N 1
ATOM 5371 C CA . TYR A 1 671 ? -21.441 3.080 0.303 1.00 93.19 671 TYR A CA 1
ATOM 5372 C C . TYR A 1 671 ? -20.715 2.089 1.233 1.00 93.19 671 TYR A C 1
ATOM 5374 O O . TYR A 1 671 ? -20.264 1.045 0.776 1.00 93.19 671 TYR A O 1
ATOM 5382 N N . LYS A 1 672 ? -20.585 2.392 2.536 1.00 95.19 672 LYS A N 1
ATOM 5383 C CA . LYS A 1 672 ? -19.974 1.471 3.515 1.00 95.19 672 LYS A CA 1
ATOM 5384 C C . LYS A 1 672 ? -20.926 0.346 3.886 1.00 95.19 672 LYS A C 1
ATOM 5386 O O . LYS A 1 672 ? -20.484 -0.778 4.096 1.00 95.19 672 LYS A O 1
ATOM 5391 N N . MET A 1 673 ? -22.212 0.666 4.008 1.00 97.44 673 MET A N 1
ATOM 5392 C CA . MET A 1 673 ? -23.244 -0.323 4.310 1.00 97.44 673 MET A CA 1
ATOM 5393 C C . MET A 1 673 ? -23.347 -1.330 3.162 1.00 97.44 673 MET A C 1
ATOM 5395 O O . MET A 1 673 ? -23.261 -2.530 3.399 1.00 97.44 673 MET A O 1
ATOM 5399 N N . ASP A 1 674 ? -23.429 -0.839 1.926 1.00 96.56 674 ASP A N 1
ATOM 5400 C CA . ASP A 1 674 ? -23.457 -1.639 0.699 1.00 96.56 674 ASP A CA 1
ATOM 5401 C C . ASP A 1 674 ? -22.230 -2.557 0.560 1.00 96.56 674 ASP A C 1
ATOM 5403 O O . ASP A 1 674 ? -22.364 -3.774 0.409 1.00 96.56 674 ASP A O 1
ATOM 5407 N N . ASP A 1 675 ? -21.026 -1.998 0.712 1.00 95.81 675 ASP A N 1
ATOM 5408 C CA . ASP A 1 675 ? -19.778 -2.767 0.690 1.00 95.81 675 ASP A CA 1
ATOM 5409 C C . ASP A 1 675 ? -19.755 -3.875 1.761 1.00 95.81 675 ASP A C 1
ATOM 5411 O O . ASP A 1 675 ? -19.354 -5.014 1.488 1.00 95.81 675 ASP A O 1
ATOM 5415 N N . LEU A 1 676 ? -20.215 -3.576 2.978 1.00 96.94 676 LEU A N 1
ATOM 5416 C CA . LEU A 1 676 ? -20.207 -4.536 4.076 1.00 96.94 676 LEU A CA 1
ATOM 5417 C C . LEU A 1 676 ? -21.243 -5.653 3.882 1.00 96.94 676 LEU A C 1
ATOM 5419 O O . LEU A 1 676 ? -20.908 -6.819 4.098 1.00 96.94 676 LEU A O 1
ATOM 5423 N N . LEU A 1 677 ? -22.463 -5.327 3.431 1.00 97.19 677 LEU A N 1
ATOM 5424 C CA . LEU A 1 677 ? -23.482 -6.323 3.069 1.00 97.19 677 LEU A CA 1
ATOM 5425 C C . LEU A 1 677 ? -22.958 -7.243 1.967 1.00 97.19 677 LEU A C 1
ATOM 5427 O O . LEU A 1 677 ? -22.974 -8.465 2.122 1.00 97.19 677 LEU A O 1
ATOM 5431 N N . THR A 1 678 ? -22.422 -6.656 0.897 1.00 95.94 678 THR A N 1
ATOM 5432 C CA . THR A 1 678 ? -21.839 -7.393 -0.229 1.00 95.94 678 THR A CA 1
ATOM 5433 C C . THR A 1 678 ? -20.723 -8.326 0.238 1.00 95.94 678 THR A C 1
ATOM 5435 O O . THR A 1 678 ? -20.660 -9.486 -0.170 1.00 95.94 678 THR A O 1
ATOM 5438 N N . SER A 1 679 ? -19.869 -7.860 1.149 1.00 96.00 679 SER A N 1
ATOM 5439 C CA . SER A 1 679 ? -18.756 -8.646 1.685 1.00 96.00 679 SER A CA 1
ATOM 5440 C C . SER A 1 679 ? -19.223 -9.842 2.524 1.00 96.00 679 SER A C 1
ATOM 5442 O O . SER A 1 679 ? -18.731 -10.953 2.317 1.00 96.00 679 SER A O 1
ATOM 5444 N N . TYR A 1 680 ? -20.200 -9.661 3.420 1.00 97.00 680 TYR A N 1
ATOM 5445 C CA . TYR A 1 680 ? -20.762 -10.770 4.203 1.00 97.00 680 TYR A CA 1
ATOM 5446 C C . TYR A 1 680 ? -21.532 -11.774 3.335 1.00 97.00 680 TYR A C 1
ATOM 5448 O O . TYR A 1 680 ? -21.392 -12.983 3.521 1.00 97.00 680 TYR A O 1
ATOM 5456 N N . VAL A 1 681 ? -22.298 -11.310 2.344 1.00 95.06 681 VAL A N 1
ATOM 5457 C CA . VAL A 1 681 ? -22.984 -12.208 1.400 1.00 95.06 681 VAL A CA 1
ATOM 5458 C C . VAL A 1 681 ? -21.968 -13.023 0.596 1.00 95.06 681 VAL A C 1
ATOM 5460 O O . VAL A 1 681 ? -22.098 -14.245 0.497 1.00 95.06 681 VAL A O 1
ATOM 5463 N N . ASN A 1 682 ? -20.905 -12.389 0.093 1.00 93.56 682 ASN A N 1
ATOM 5464 C CA . ASN A 1 682 ? -19.830 -13.080 -0.621 1.00 93.56 682 ASN A CA 1
ATOM 5465 C C . ASN A 1 682 ? -19.110 -14.113 0.256 1.00 93.56 682 ASN A C 1
ATOM 5467 O O . ASN A 1 682 ? -18.791 -15.201 -0.228 1.00 93.56 682 ASN A O 1
ATOM 5471 N N . MET A 1 683 ? -18.886 -13.811 1.537 1.00 94.12 683 MET A N 1
ATOM 5472 C CA . MET A 1 683 ? -18.340 -14.757 2.515 1.00 94.12 683 MET A CA 1
ATOM 5473 C C . MET A 1 683 ? -19.231 -16.005 2.638 1.00 94.12 683 MET A C 1
ATOM 5475 O O . MET A 1 683 ? -18.743 -17.116 2.436 1.00 94.12 683 MET A O 1
ATOM 5479 N N . TYR A 1 684 ? -20.543 -15.845 2.847 1.00 92.62 684 TYR A N 1
ATOM 5480 C CA . TYR A 1 684 ? -21.474 -16.981 2.926 1.00 92.62 684 TYR A CA 1
ATOM 5481 C C . TYR A 1 684 ? -21.546 -17.797 1.628 1.00 92.62 684 TYR A C 1
ATOM 5483 O O . TYR A 1 684 ? -21.653 -19.026 1.658 1.00 92.62 684 TYR A O 1
ATOM 5491 N N . VAL A 1 685 ? -21.470 -17.140 0.467 1.00 90.06 685 VAL A N 1
ATOM 5492 C CA . VAL A 1 685 ? -21.415 -17.828 -0.832 1.00 90.06 685 VAL A CA 1
ATOM 5493 C C . VAL A 1 685 ? -20.131 -18.652 -0.966 1.00 90.06 685 VAL A C 1
ATOM 5495 O O . VAL A 1 685 ? -20.189 -19.782 -1.461 1.00 90.06 685 VAL A O 1
ATOM 5498 N N . LYS A 1 686 ? -18.981 -18.124 -0.522 1.00 87.88 686 LYS A N 1
ATOM 5499 C CA . LYS A 1 686 ? -17.700 -18.849 -0.503 1.00 87.88 686 LYS A CA 1
ATOM 5500 C C . LYS A 1 686 ? -17.772 -20.072 0.426 1.00 87.88 686 LYS A C 1
ATOM 5502 O O . LYS A 1 686 ? -17.449 -21.171 -0.025 1.00 87.88 686 LYS A O 1
ATOM 5507 N N . GLU A 1 687 ? -18.274 -19.923 1.656 1.00 86.19 687 GLU A N 1
ATOM 5508 C CA . GLU A 1 687 ? -18.427 -21.034 2.615 1.00 86.19 687 GLU A CA 1
ATOM 5509 C C . GLU A 1 687 ? -19.350 -22.141 2.082 1.00 86.19 687 GLU A C 1
ATOM 5511 O O . GLU A 1 687 ? -19.004 -23.321 2.125 1.00 86.19 687 GLU A O 1
ATOM 5516 N N . ARG A 1 688 ? -20.491 -21.778 1.476 1.00 85.06 688 ARG A N 1
ATOM 5517 C CA . ARG A 1 688 ? -21.410 -22.751 0.857 1.00 85.06 688 ARG A CA 1
ATOM 5518 C C . ARG A 1 688 ? -20.777 -23.526 -0.296 1.00 85.06 688 ARG A C 1
ATOM 5520 O O . ARG A 1 688 ? -21.087 -24.701 -0.472 1.00 85.06 688 ARG A O 1
ATOM 5527 N N . LYS A 1 689 ? -19.925 -22.883 -1.102 1.00 80.81 689 LYS A N 1
ATOM 5528 C CA . LYS A 1 689 ? -19.195 -23.558 -2.188 1.00 80.81 689 LYS A CA 1
ATOM 5529 C C . LYS A 1 689 ? -18.133 -24.513 -1.643 1.00 80.81 689 LYS A C 1
ATOM 5531 O O . LYS A 1 689 ? -17.993 -25.599 -2.193 1.00 80.81 689 LYS A O 1
ATOM 5536 N N . ALA A 1 690 ? -17.435 -24.135 -0.572 1.00 75.56 690 ALA A N 1
ATOM 5537 C CA . ALA A 1 690 ? -16.438 -24.981 0.084 1.00 75.56 690 ALA A CA 1
ATOM 5538 C C . ALA A 1 690 ? -17.063 -26.205 0.780 1.00 75.56 690 ALA A C 1
ATOM 5540 O O . ALA A 1 690 ? -16.469 -27.278 0.783 1.00 75.56 690 ALA A O 1
ATOM 5541 N N . ALA A 1 691 ? -18.281 -26.064 1.313 1.00 69.81 691 ALA A N 1
ATOM 5542 C CA . ALA A 1 691 ? -19.007 -27.136 1.994 1.00 69.81 691 ALA A CA 1
ATOM 5543 C C . ALA A 1 691 ? -19.661 -28.174 1.055 1.00 69.81 691 ALA A C 1
ATOM 5545 O O . ALA A 1 691 ? -20.151 -29.197 1.532 1.00 69.81 691 ALA A O 1
ATOM 5546 N N . ARG A 1 692 ? -19.698 -27.951 -0.270 1.00 56.28 692 ARG A N 1
ATOM 5547 C CA . ARG A 1 692 ? -20.190 -28.963 -1.224 1.00 56.28 692 ARG A CA 1
ATOM 5548 C C . ARG A 1 692 ? -19.093 -30.013 -1.465 1.00 56.28 692 ARG A C 1
ATOM 5550 O O . ARG A 1 692 ? -18.046 -29.653 -2.003 1.00 56.28 692 ARG A O 1
ATOM 5557 N N . PRO A 1 693 ? -19.298 -31.300 -1.119 1.00 48.69 693 PRO A N 1
ATOM 5558 C CA . PRO A 1 693 ? -18.304 -32.334 -1.375 1.00 48.69 693 PRO A CA 1
ATOM 5559 C C . PRO A 1 693 ? -18.046 -32.494 -2.878 1.00 48.69 693 PRO A C 1
ATOM 5561 O O . PRO A 1 693 ? -18.934 -32.319 -3.714 1.00 48.69 693 PRO A O 1
ATOM 5564 N N . ARG A 1 694 ? -16.809 -32.867 -3.211 1.00 49.09 694 ARG A N 1
ATOM 5565 C CA . ARG A 1 694 ? -16.235 -33.043 -4.559 1.00 49.09 694 ARG A CA 1
ATOM 5566 C C . ARG A 1 694 ? -16.846 -34.217 -5.363 1.00 49.09 694 ARG A C 1
ATOM 5568 O O . ARG A 1 694 ? -16.174 -34.751 -6.235 1.00 49.09 694 ARG A O 1
ATOM 5575 N N . ASN A 1 695 ? -18.100 -34.603 -5.106 1.00 40.34 695 ASN A N 1
ATOM 5576 C CA . ASN A 1 695 ? -18.754 -35.812 -5.636 1.00 40.34 695 ASN A CA 1
ATOM 5577 C C . ASN A 1 695 ? -19.741 -35.568 -6.799 1.00 40.34 695 ASN A C 1
ATOM 5579 O O . ASN A 1 695 ? -20.599 -36.401 -7.057 1.00 40.34 695 ASN A O 1
ATOM 5583 N N . GLN A 1 696 ? -19.632 -34.457 -7.534 1.00 43.38 696 GLN A N 1
ATOM 5584 C CA . GLN A 1 696 ? -20.427 -34.224 -8.757 1.00 43.38 696 GLN A CA 1
ATOM 5585 C C . GLN A 1 696 ? -19.578 -33.678 -9.915 1.00 43.38 696 GLN A C 1
ATOM 5587 O O . GLN A 1 696 ? -19.925 -32.704 -10.576 1.00 43.38 696 GLN A O 1
ATOM 5592 N N . ARG A 1 697 ? -18.423 -34.301 -10.163 1.00 40.03 697 ARG A N 1
ATOM 5593 C CA . ARG A 1 697 ? -17.699 -34.177 -11.439 1.00 40.03 697 ARG A CA 1
ATOM 5594 C C . ARG A 1 697 ? -17.399 -35.568 -11.986 1.00 40.03 697 ARG A C 1
ATOM 5596 O O . ARG A 1 697 ? -16.243 -35.942 -12.080 1.00 40.03 697 ARG A O 1
ATOM 5603 N N . LEU A 1 698 ? -18.446 -36.339 -12.258 1.00 40.53 698 LEU A N 1
ATOM 5604 C CA . LEU A 1 698 ? -18.423 -37.576 -13.045 1.00 40.53 698 LEU A CA 1
ATOM 5605 C C . LEU A 1 698 ? -19.880 -37.923 -13.373 1.00 40.53 698 LEU A C 1
ATOM 5607 O O . LEU A 1 698 ? -20.465 -38.766 -12.715 1.00 40.53 698 LEU A O 1
ATOM 5611 N N . THR A 1 699 ? -20.471 -37.169 -14.301 1.00 39.22 699 THR A N 1
ATOM 5612 C CA . THR A 1 699 ? -21.558 -37.566 -15.219 1.00 39.22 699 THR A CA 1
ATOM 5613 C C . THR A 1 699 ? -22.081 -36.303 -15.895 1.00 39.22 699 THR A C 1
ATOM 5615 O O . THR A 1 699 ? -22.905 -35.601 -15.311 1.00 39.22 699 THR A O 1
ATOM 5618 N N . THR A 1 700 ? -21.513 -35.998 -17.061 1.00 35.41 700 THR A N 1
ATOM 5619 C CA . THR A 1 700 ? -22.157 -35.632 -18.341 1.00 35.41 700 THR A CA 1
ATOM 5620 C C . THR A 1 700 ? -21.058 -35.200 -19.287 1.00 35.41 700 THR A C 1
ATOM 5622 O O . THR A 1 700 ? -20.335 -34.246 -18.910 1.00 35.41 700 THR A O 1
#

Mean predicted aligned error: 15.78 Å

Organism: Conger conger (NCBI:txid82655)

Foldseek 3Di:
DWKAWPDKDDWPDRTFDWDQDLQFIFTAHPVRDTRDTDGQLQWDDWDWDDDPDDAWIWIWTQGLLIITIITDPCSVVVRVSSVVLQVVLLVQFQKKFFCAADDDPPDLQADGDHHLFIWGFDPDPPDDVVVQWTWTAGPVVRRIHIDGNVRIGRGSHHDDDDPVSSVSVRDDPVVSVVVSVVVVVVVDPDDQPDQFWCQVVLVPFFDDPDPPVVCCVVDVPDDPDDLGAADLDQDPFFGGPVCVVPPVVRVLLSQLLVLLCLQLVSYDDPDNDDPVVSQCSNCAVCLADVVCLQRSLSSLRRNCHPDPDPSSNLSSLLSLLQSLQQAARDPSCNVRSLSNLVSPVVDPSSVSSNVSNVVRVVADGHNGTFDPQSSVCVVVVHQWGKDWAAFLVRDIDIDTAHSRDFQLNVLVVVCVVLVFPDSPQKFKWKDWVVDIGTDDRGHGPRSRVCVVQVVVQVVCCVPPVDDDDTDMHMYIARQAPPPDDQPPTLSCLVGYQLSPCQVCQQQPLFDDDPLLLLLQLLLQVCLVQPPDPVCLVCQLVCVSSRHHPLCSVVDDSVVSSVSSVVNNVVCPPQHSSNSSSVSLVSCVPTPQRPWDKDWWQKDFDPPAPRIWIWTQHLQGIWTARPNNRDTPDGAGLVQWPDWDDDQFKIKTFGHDPVDTRIIITGDNCNVVVRVSSVVSVVVVVVVVVVPDDPPPPPDD

InterPro domains:
  IPR000299 FERM domain [PS50057] (385-688)
  IPR000857 MyTH4 domain [PF00784] (280-377)
  IPR000857 MyTH4 domain [PS51016] (230-379)
  IPR000857 MyTH4 domain [SM00139] (230-379)
  IPR001452 SH3 domain [PF00018] (106-146)
  IPR001452 SH3 domain [PS50002] (91-157)
  IPR002404 IRS-type PTB domain [PF02174] (598-683)
  IPR006020 PTB/PI domain [PS01179] (612-641)
  IPR011993 PH-like domain superfamily [G3DSA:2.30.29.30] (1-93)
  IPR011993 PH-like domain superfamily [G3DSA:2.30.29.30] (594-690)
  IPR014352 FERM/acyl-CoA-binding protein superfamily [G3DSA:1.20.80.10] (484-593)
  IPR019748 FERM central domain [cd14473] (496-590)
  IPR019749 Band 4.1 domain [SM00295] (381-598)
  IPR029071 Ubiquitin-like domain superfamily [SSF54236] (377-486)
  IPR035963 FERM superfamily, second domain [SSF47031] (477-593)
  IPR036028 SH3-like domain superfamily [SSF50044] (95-155)
  IPR038185 MyTH4 domain superfamily [G3DSA:1.25.40.530] (207-381)
  IPR041793 Myosin VII, FERM domain C-lobe, repeat 1 [PF21998] (1-92)
  IPR041793 Myosin VII, FERM domain C-lobe, repeat 1 [cd13198] (1-92)
  IPR041794 Myosin VII, FERM domain C-lobe, repeat 2 [cd13199] (594-689)

Secondary structure (DSSP, 8-state):
-EEEEEESS--S-SEEEEEEETTEEEEE-TT--EEEEE-GGGEEEEEEE--SSSS-EEEEEEETT--EEEEETTHHHHHHHHHHHHHHHHHH--EEEESS-B--TT-TTBPPB-TT-EEEEE--TTS-GGGTEEEEEETTT--EEEEEGGGEEE-S-SSPPPHHHHHHHHS-HHHHHHHHHHHTTTS--S--PPPP-THHHHHHHBPPPP--HHHHHH-TTPPP--TTS--SSPPSS-SBGGGTT-HHHHHHHHHHHHHHHHHTT-S--SS---HHHHHHHHHHHHHH-GGGHHHHHHHHHHHTSS---HHHHHHHHHHHHHHHHH-PPPHHHHHHHHHHHHTTTTSTTHHHHHHHHHHHTTSPPPSSPPPHHHHHHHHTT-S--EEEEE-TTS-EEEEE--TT-BHHHHHHHHHHHTT-S--TTEEEEEE-SS-EEEPPTTSBHHHHHHHHHHHHHHHHHHHH-S------EEEEEE---SS--TTS-HHHIIIIIHHHHHHHHHTT-S---HHHHHHHHHHHHHHHHTT-GGGGGGHHHHHHHHS-TTTTTSS-HHHHHHHHHHHHTTSTT--HHHHHHHHHHHHTTSTTTT-EEEEEEE-S-TTS-SEEEEEEETTEEEEE-TTT--EEEEE-GGGEEEEEE-SSEEEEEES-TTTPEEEEEE-TTHHHHHHHHHHHHHHHHHHHHHTS-S--SS--

pLDDT: mean 87.33, std 13.75, range [34.0, 98.56]